Protein AF-A0A3M1P4Q4-F1 (afdb_monomer)

Nearest PDB structures (foldseek):
  8uf4-assembly1_A  TM=7.652E-01  e=2.760E-04  Homo sapiens
  8uf4-assembly1_C  TM=7.216E-01  e=1.255E-03  Homo sapiens
  9c3c-assembly1_A  TM=4.468E-01  e=6.366E-05  Oryctolagus cuniculus
  8yt8-assembly1_O  TM=4.829E-01  e=6.470E-04  Mus musculus
  3pxj-assembly4_D  TM=3.455E-01  e=5.524E-05  Drosophila melanogaster

Secondary structure (DSSP, 8-state):
---EEE--SS-EEE-TT-EEEESSEEEE-S---EEE-SSS--EEEESSEEEE-S-SSEEEE-SEEEESSEEEE-SSEEEE-S--EE-SEEEE-TT-EEEE-SSEEEE-TT-EEESSSEEE-TT-EEEE-SEEE--SS--EEEEES-EE--SSEEEEEEE----TTSPPPEEEEES-EE-SEEEEEEE-S-----TT-----------SS-------------S--SS--B----PPPPPB---EEEEEETT--EEEETTSS-B-SS-PPPEEEEEPPPSSEEEEE-STTEEEEEEPTT--EEEEEEEEEE-SSS-EEEEEEEEEEEP-PPPPEES---SEEEE-TT-EEEEESTTSEE-SSS-GGG-EEEEE--TTTEEEEEETTTTEEEEEE-TT--EEEEEEEEEE-TTS-EEEEEEEEEEPPPS------TT-S-SS--EEES-S-TTSTTEEEEEEESS-EEEEEEEEETTS-EEEEEEEEEE-SEEEEEEE--TTSPSEEEEEEEEESS-EEEEEEEE--

Mean predicted aligned error: 19.95 Å

Foldseek 3Di:
DAADADQDAEAAEDEDQEEAEAQEEAEYAYQHEHYYDDPDAYEYEACYEYEDAHDAEEYEHHHAYEYPEEYEYDHHEYEDAEEDEYQYEYEYEDPYEYEDHAYEYEYAQNYEYEEQYEYEDHQYEYQYQYEYYHDQYAHEDEYHHEYAHPDAHEHEYEWHNPDPPDHGHYYHHHYHYHDRYWYWYWYDDPDDDDQPDWDFDPDDDDDDDDDDDRPGPDDDDPDDDDTDTDTDDPDFFAKAFEEAEEEDAAQDKDKDQRCPPIDGPVGADKAWPDKDAKDFWGWDDDPGRIIITHGHHQDAAKIKMKIKMGSVPPHIDMYMYIYGYHYDFDAKDFPDDDQADEDEQQDKDKDACVVTIDTSPDDQLQKDKDKDKDPQFWDWDADSVRSIIIIGGHNPDAAKMKIKMKIAGPVGHIDIDIYIYHYHDDPDPPDDPPPPPDLDKDWDWPDLALQDQFTKTKIFAQAWWFKWKFKAAPVRDTDGTQDGGIDGGGMDITGDHCVPPDFHKMKIWMDTPPDIDIDIRGGHD

Sequence (525 aa):
LDDLTWTGGGSLVLENNATFENEGVFDIQTDADIDSSGGAPVTFNNDGMMHKSAGVEMTSVSTTFNNRGTVKVTSGQLQLRRGGMDTGDYSVESGTTLEFAGGNRTLSLTTSVSGTGTISFAGAIITNNGSFNPGDSPGILHVSGDYSQTALASLNIELGGLVVGDEFDQLAVTGTAQLHGALNLILHNNFVPSRGDSFQVLTYAAHSSRFDSVVTQRFDVDTAYTDTSLILTVLNNHPVADDDHATTDEDVAVPIQVVNNDSDLDGDALSVMGWTEPENGTVTQGSDTTLIYMPKENFGGTDAFLYSISDGHGGTDTAQVTVTVTPVNDPPSFTALPDSLMLDPGSSVTVSVWDYVEDVESADSLLTFEFFAHPDSLDFNFDGMSGNVTISVAANFFGLDTVRIRVTDPDGGMAEDSLLVVVQAPTSVGSASSSQIPQRFVLSQNYPNPFNPGTRISFGLPEAAHVKLEVYNLLGQRVETLLDERKPAGFHEVDFNARGLPGGVYFYRLRTDRFTRVKKMILVK

Radius of gyration: 53.74 Å; Cα contacts (8 Å, |Δi|>4): 1309; chains: 1; bounding box: 92×68×142 Å

Solvent-accessible surface area (backbone atoms only — not comparable to full-atom values): 28988 Å² total; per-residue (Å²): 78,58,76,46,78,42,70,56,80,68,59,52,72,43,48,78,55,37,72,48,58,33,61,27,42,42,36,32,43,31,45,38,34,38,40,64,42,84,90,45,75,35,40,36,39,34,58,17,36,42,30,33,62,30,38,77,48,61,23,43,34,58,30,36,41,28,34,59,21,37,40,37,34,65,26,22,29,43,34,41,44,28,36,34,59,28,51,22,36,37,39,26,33,67,91,14,37,42,29,42,26,30,48,58,31,40,38,29,71,73,12,41,38,34,32,23,12,36,42,34,29,48,60,16,38,44,30,57,42,23,44,36,35,30,40,74,45,57,11,41,45,36,42,30,32,44,38,40,43,90,52,87,36,46,49,40,38,43,42,35,48,78,52,96,89,61,73,58,53,39,83,45,64,53,55,54,75,47,79,38,64,47,60,41,49,41,74,48,87,81,77,72,82,56,99,84,66,79,72,78,76,76,73,68,79,89,75,82,98,67,94,84,78,84,74,74,72,77,83,85,80,93,71,96,72,86,82,67,79,54,78,83,74,90,73,84,64,51,36,48,51,50,70,43,77,50,74,38,49,38,70,39,69,41,81,40,67,64,59,79,77,35,48,41,87,86,67,53,70,75,40,70,74,48,70,51,74,30,89,56,37,46,67,46,83,52,69,91,60,25,39,30,41,32,46,34,82,84,41,60,44,77,41,50,33,44,39,30,39,30,41,86,81,80,26,58,32,65,28,43,40,41,37,41,28,41,68,71,88,66,48,40,46,73,80,64,76,62,80,61,45,83,45,52,48,54,37,71,50,74,45,59,53,62,85,29,48,52,44,87,84,54,59,72,83,59,53,42,79,48,82,44,56,57,89,78,39,51,47,81,48,73,41,72,91,76,34,33,35,36,44,33,33,35,67,87,35,68,45,77,50,52,40,37,41,37,42,32,44,86,90,66,35,60,36,76,52,73,34,36,36,38,26,54,73,83,90,72,90,70,88,72,68,97,82,73,76,70,92,61,77,48,80,50,65,84,49,94,52,49,78,42,89,70,23,33,44,34,39,41,34,87,52,66,40,47,36,36,31,34,31,24,41,84,86,70,47,78,73,48,75,81,42,78,48,76,44,67,53,42,79,46,76,45,81,43,68,48,85,86,62,79,59,44,56,32,30,43,34,44,34,43,86,86,52,74,50,75,46,84,43,70,40,81,113

Structure (mmCIF, N/CA/C/O backbone):
data_AF-A0A3M1P4Q4-F1
#
_entry.id   AF-A0A3M1P4Q4-F1
#
loop_
_atom_site.group_PDB
_atom_site.id
_atom_site.type_symbol
_atom_site.label_atom_id
_atom_site.label_alt_id
_atom_site.label_comp_id
_atom_site.label_asym_id
_atom_site.label_entity_id
_atom_site.label_seq_id
_atom_site.pdbx_PDB_ins_code
_atom_site.Cartn_x
_atom_site.Cartn_y
_atom_site.Cartn_z
_atom_site.occupancy
_atom_site.B_iso_or_equiv
_atom_site.auth_seq_id
_atom_site.auth_comp_id
_atom_site.auth_asym_id
_atom_site.auth_atom_id
_atom_site.pdbx_PDB_model_num
ATOM 1 N N . LEU A 1 1 ? 51.073 -2.468 -48.562 1.00 74.00 1 LEU A N 1
ATOM 2 C CA . LEU A 1 1 ? 50.780 -2.434 -50.014 1.00 74.00 1 LEU A CA 1
ATOM 3 C C . LEU A 1 1 ? 50.591 -0.986 -50.396 1.00 74.00 1 LEU A C 1
ATOM 5 O O . LEU A 1 1 ? 49.942 -0.283 -49.628 1.00 74.00 1 LEU A O 1
ATOM 9 N N . ASP A 1 2 ? 51.167 -0.587 -51.530 1.00 77.56 2 ASP A N 1
ATOM 10 C CA . ASP A 1 2 ? 50.939 0.741 -52.098 1.00 77.56 2 ASP A CA 1
ATOM 11 C C . ASP A 1 2 ? 49.578 0.697 -52.807 1.00 77.56 2 ASP A C 1
ATOM 13 O O . ASP A 1 2 ? 48.579 0.896 -52.140 1.00 77.56 2 ASP A O 1
ATOM 17 N N . ASP A 1 3 ? 49.481 0.256 -54.067 1.00 90.31 3 ASP A N 1
ATOM 18 C CA . ASP A 1 3 ? 48.182 0.074 -54.741 1.00 90.31 3 ASP A CA 1
ATOM 19 C C . ASP A 1 3 ? 47.972 -1.372 -55.224 1.00 90.31 3 ASP A C 1
ATOM 21 O O . ASP A 1 3 ? 48.855 -1.976 -55.843 1.00 90.31 3 ASP A O 1
ATOM 25 N N . LEU A 1 4 ? 46.791 -1.939 -54.961 1.00 92.69 4 LEU A N 1
ATOM 26 C CA . LEU A 1 4 ? 46.392 -3.288 -55.360 1.00 92.69 4 LEU A CA 1
ATOM 27 C C . LEU A 1 4 ? 44.914 -3.335 -55.761 1.00 92.69 4 LEU A C 1
ATOM 29 O O . LEU A 1 4 ? 44.041 -3.057 -54.948 1.00 92.69 4 LEU A O 1
ATOM 33 N N . THR A 1 5 ? 44.638 -3.807 -56.978 1.00 93.94 5 THR A N 1
ATOM 34 C CA . THR A 1 5 ? 43.282 -4.152 -57.431 1.00 93.94 5 THR A CA 1
ATOM 35 C C . THR A 1 5 ? 43.099 -5.666 -57.444 1.00 93.94 5 THR A C 1
ATOM 37 O O . THR A 1 5 ? 43.833 -6.387 -58.126 1.00 93.94 5 THR A O 1
ATOM 40 N N . TRP A 1 6 ? 42.101 -6.159 -56.717 1.00 93.62 6 TRP A N 1
ATOM 41 C CA . TRP A 1 6 ? 41.781 -7.574 -56.597 1.00 93.62 6 TRP A CA 1
ATOM 42 C C . TRP A 1 6 ? 40.512 -7.923 -57.378 1.00 93.62 6 TRP A C 1
ATOM 44 O O . TRP A 1 6 ? 39.395 -7.616 -56.972 1.00 93.62 6 TRP A O 1
ATOM 54 N N . THR A 1 7 ? 40.700 -8.596 -58.514 1.00 92.19 7 THR A N 1
ATOM 55 C CA . THR A 1 7 ? 39.629 -9.004 -59.445 1.00 92.19 7 THR A CA 1
ATOM 56 C C . THR A 1 7 ? 39.353 -10.513 -59.435 1.00 92.19 7 THR A C 1
ATOM 58 O O . THR A 1 7 ? 38.532 -11.008 -60.205 1.00 92.19 7 THR A O 1
ATOM 61 N N . GLY A 1 8 ? 40.081 -11.278 -58.617 1.00 83.50 8 GLY A N 1
ATOM 62 C CA . GLY A 1 8 ? 40.010 -12.740 -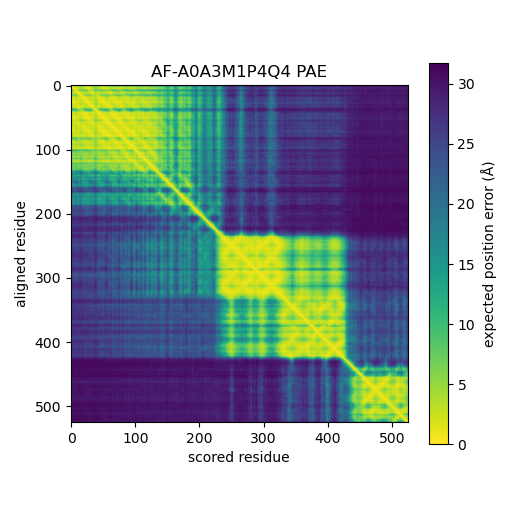58.592 1.00 83.50 8 GLY A CA 1
ATOM 63 C C . GLY A 1 8 ? 38.889 -13.262 -57.692 1.00 83.50 8 GLY A C 1
ATOM 64 O O . GLY A 1 8 ? 38.629 -12.699 -56.638 1.00 83.50 8 GLY A O 1
ATOM 65 N N . GLY A 1 9 ? 38.260 -14.377 -58.067 1.00 81.12 9 GLY A N 1
ATOM 66 C CA . GLY A 1 9 ? 37.164 -14.993 -57.297 1.00 81.12 9 GLY A CA 1
ATOM 67 C C . GLY A 1 9 ? 37.583 -15.934 -56.158 1.00 81.12 9 GLY A C 1
ATOM 68 O O . GLY A 1 9 ? 36.733 -16.630 -55.620 1.00 81.12 9 GLY A O 1
ATOM 69 N N . GLY A 1 10 ? 38.875 -16.040 -55.833 1.00 87.88 10 GLY A N 1
ATOM 70 C CA . GLY A 1 10 ? 39.362 -16.913 -54.756 1.00 87.88 10 GLY A CA 1
ATOM 71 C C . GLY A 1 10 ? 39.761 -16.107 -53.528 1.00 87.88 10 GLY A C 1
ATOM 72 O O . GLY A 1 10 ? 40.495 -15.140 -53.700 1.00 87.88 10 GLY A O 1
ATOM 73 N N . SER A 1 11 ? 39.316 -16.525 -52.338 1.00 89.19 11 SER A N 1
ATOM 74 C CA . SER A 1 11 ? 39.527 -15.830 -51.058 1.00 89.19 11 SER A CA 1
ATOM 75 C C . SER A 1 11 ? 40.999 -15.556 -50.736 1.00 89.19 11 SER A C 1
ATOM 77 O O . SER A 1 11 ? 41.880 -16.381 -50.999 1.00 89.19 11 SER A O 1
ATOM 79 N N . LEU A 1 12 ? 41.258 -14.412 -50.104 1.00 89.62 12 LEU A N 1
ATOM 80 C CA . LEU A 1 12 ? 42.554 -14.075 -49.525 1.00 89.62 12 LEU A CA 1
ATOM 81 C C . LEU A 1 12 ? 42.637 -14.676 -48.119 1.00 89.62 12 LEU A C 1
ATOM 83 O O . LEU A 1 12 ? 41.960 -14.213 -47.209 1.00 89.62 12 LEU A O 1
ATOM 87 N N . VAL A 1 13 ? 43.479 -15.691 -47.927 1.00 89.75 13 VAL A N 1
ATOM 88 C CA . VAL A 1 13 ? 43.635 -16.361 -46.627 1.00 89.75 13 VAL A CA 1
ATOM 89 C C . VAL A 1 13 ? 44.934 -15.918 -45.956 1.00 89.75 13 VAL A C 1
ATOM 91 O O . VAL A 1 13 ? 46.022 -16.147 -46.487 1.00 89.75 13 VAL A O 1
ATOM 94 N N . LEU A 1 14 ? 44.824 -15.302 -44.778 1.00 87.69 14 LEU A N 1
ATOM 95 C CA . LEU A 1 14 ? 45.958 -14.968 -43.916 1.00 87.69 14 LEU A CA 1
ATOM 96 C C . LEU A 1 14 ? 46.188 -16.089 -42.891 1.00 87.69 14 LEU A C 1
ATOM 98 O O . LEU A 1 14 ? 45.257 -16.535 -42.218 1.00 87.69 14 LEU A O 1
ATOM 102 N N . GLU A 1 15 ? 47.441 -16.520 -42.737 1.00 88.06 15 GLU A N 1
ATOM 103 C CA . GLU A 1 15 ? 47.823 -17.619 -41.840 1.00 88.06 15 GLU A CA 1
ATOM 104 C C . GLU A 1 15 ? 48.990 -17.226 -40.923 1.00 88.06 15 GLU A C 1
ATOM 106 O O . GLU A 1 15 ? 49.729 -16.284 -41.200 1.00 88.06 15 GLU A O 1
ATOM 111 N N . ASN A 1 16 ? 49.211 -17.995 -39.851 1.00 84.31 16 ASN A N 1
ATOM 112 C CA . ASN A 1 16 ? 50.446 -17.972 -39.050 1.00 84.31 16 ASN A CA 1
ATOM 113 C C . ASN A 1 16 ? 50.848 -16.594 -38.473 1.00 84.31 16 ASN A C 1
ATOM 115 O O . ASN A 1 16 ? 52.009 -16.203 -38.574 1.00 84.31 16 ASN A O 1
ATOM 119 N N . ASN A 1 17 ? 49.919 -15.877 -37.826 1.00 83.31 17 ASN A N 1
ATOM 120 C CA . ASN A 1 17 ? 50.140 -14.519 -37.289 1.00 83.31 17 ASN A CA 1
ATOM 121 C C . ASN A 1 17 ? 50.529 -13.478 -38.354 1.00 83.31 17 ASN A C 1
ATOM 123 O O . ASN A 1 17 ? 51.230 -12.512 -38.051 1.00 83.31 17 ASN A O 1
ATOM 127 N N . ALA A 1 18 ? 50.113 -13.673 -39.606 1.00 87.56 18 ALA A N 1
ATOM 128 C CA . ALA A 1 18 ? 50.308 -12.668 -40.636 1.00 87.56 18 ALA A CA 1
ATOM 129 C C . ALA A 1 18 ? 49.595 -11.352 -40.282 1.00 87.56 18 ALA A C 1
ATOM 131 O O . ALA A 1 18 ? 48.466 -11.341 -39.779 1.00 87.56 18 ALA A O 1
ATOM 132 N N . THR A 1 19 ? 50.262 -10.252 -40.626 1.00 90.44 19 THR A N 1
ATOM 133 C CA . THR A 1 19 ? 49.691 -8.908 -40.623 1.00 90.44 19 THR A CA 1
ATOM 134 C C . THR A 1 19 ? 49.626 -8.403 -42.056 1.00 90.44 19 THR A C 1
ATOM 136 O O . THR A 1 19 ? 50.625 -8.446 -42.777 1.00 90.44 19 THR A O 1
ATOM 139 N N . PHE A 1 20 ? 48.454 -7.934 -42.466 1.00 91.69 20 PHE A N 1
ATOM 140 C CA . PHE A 1 20 ? 48.253 -7.247 -43.733 1.00 91.69 20 PHE A CA 1
ATOM 141 C C . PHE A 1 20 ? 48.247 -5.739 -43.485 1.00 91.69 20 PHE A C 1
ATOM 143 O O . PHE A 1 20 ? 47.393 -5.245 -42.757 1.00 91.69 20 PHE A O 1
ATOM 150 N N . GLU A 1 21 ? 49.198 -5.026 -44.085 1.00 94.12 21 GLU A N 1
ATOM 151 C CA . GLU A 1 21 ? 49.345 -3.571 -43.963 1.00 94.12 21 GLU A CA 1
ATOM 152 C C . GLU A 1 21 ? 48.959 -2.912 -45.295 1.00 94.12 21 GLU A C 1
ATOM 154 O O . GLU A 1 21 ? 49.644 -3.100 -46.314 1.00 94.12 21 GLU A O 1
ATOM 159 N N . ASN A 1 22 ? 47.861 -2.158 -45.307 1.00 95.00 22 ASN A N 1
ATOM 160 C CA . ASN A 1 22 ? 47.445 -1.349 -46.450 1.00 95.00 22 ASN A CA 1
ATOM 161 C C . ASN A 1 22 ? 47.817 0.122 -46.228 1.00 95.00 22 ASN A C 1
ATOM 163 O O . ASN A 1 22 ? 47.221 0.766 -45.368 1.00 95.00 22 ASN A O 1
ATOM 167 N N . GLU A 1 23 ? 48.757 0.653 -47.015 1.00 95.81 23 GLU A N 1
ATOM 168 C CA . GLU A 1 23 ? 49.213 2.051 -46.921 1.00 95.81 23 GLU A CA 1
ATOM 169 C C . GLU A 1 23 ? 48.723 2.918 -48.101 1.00 95.81 23 GLU A C 1
ATOM 171 O O . GLU A 1 23 ? 48.638 4.135 -47.951 1.00 95.81 23 GLU A O 1
ATOM 176 N N . GLY A 1 24 ? 48.350 2.325 -49.245 1.00 94.06 24 GLY A N 1
ATOM 177 C CA . GLY A 1 24 ? 47.707 3.025 -50.369 1.00 94.06 24 GLY A CA 1
ATOM 178 C C . GLY A 1 24 ? 46.319 2.460 -50.695 1.00 94.06 24 GLY A C 1
ATOM 179 O O . GLY A 1 24 ? 45.501 2.316 -49.787 1.00 94.06 24 GLY A O 1
ATOM 180 N N . VAL A 1 25 ? 45.986 2.209 -51.965 1.00 96.31 25 VAL A N 1
ATOM 181 C CA . VAL A 1 25 ? 44.634 1.778 -52.368 1.00 96.31 25 VAL A CA 1
ATOM 182 C C . VAL A 1 25 ? 44.539 0.260 -52.511 1.00 96.31 25 VAL A C 1
ATOM 184 O O . VAL A 1 25 ? 45.105 -0.327 -53.430 1.00 96.31 25 VAL A O 1
ATOM 187 N N . PHE A 1 26 ? 43.733 -0.378 -51.665 1.00 96.75 26 PHE A N 1
ATOM 188 C CA . PHE A 1 26 ? 43.300 -1.761 -51.829 1.00 96.75 26 PHE A CA 1
ATOM 189 C C . PHE A 1 26 ? 41.869 -1.809 -52.371 1.00 96.75 26 PHE A C 1
ATOM 191 O O . PHE A 1 26 ? 40.896 -1.678 -51.629 1.00 96.75 26 PHE A O 1
ATOM 198 N N . ASP A 1 27 ? 41.759 -1.980 -53.686 1.00 96.81 27 ASP A N 1
ATOM 199 C CA . ASP A 1 27 ? 40.503 -2.001 -54.428 1.00 96.81 27 ASP A CA 1
ATOM 200 C C . ASP A 1 27 ? 40.005 -3.440 -54.649 1.00 96.81 27 ASP A C 1
ATOM 202 O O . ASP A 1 27 ? 40.657 -4.253 -55.306 1.00 96.81 27 ASP A O 1
ATOM 206 N N . ILE A 1 28 ? 38.839 -3.760 -54.099 1.00 96.69 28 ILE A N 1
ATOM 207 C CA . ILE A 1 28 ? 38.190 -5.069 -54.118 1.00 96.69 28 ILE A CA 1
ATOM 208 C C . ILE A 1 28 ? 37.081 -5.038 -55.170 1.00 96.69 28 ILE A C 1
ATOM 210 O O . ILE A 1 28 ? 36.048 -4.388 -54.998 1.00 96.69 28 ILE A O 1
ATOM 214 N N . GLN A 1 29 ? 37.293 -5.780 -56.256 1.00 95.94 29 GLN A N 1
ATOM 215 C CA . GLN A 1 29 ? 36.389 -5.879 -57.407 1.00 95.94 29 GLN A CA 1
ATOM 216 C C . GLN A 1 29 ? 35.765 -7.276 -57.544 1.00 95.94 29 GLN A C 1
ATOM 218 O O . GLN A 1 29 ? 35.466 -7.744 -58.643 1.00 95.94 29 GLN A O 1
ATOM 223 N N . THR A 1 30 ? 35.622 -7.973 -56.424 1.00 94.81 30 THR A N 1
ATOM 224 C CA . THR A 1 30 ? 35.178 -9.365 -56.325 1.00 94.81 30 THR A CA 1
ATOM 225 C C . THR A 1 30 ? 34.285 -9.530 -55.100 1.00 94.81 30 THR A C 1
ATOM 227 O O . THR A 1 30 ? 34.240 -8.642 -54.252 1.00 94.81 30 THR A O 1
ATOM 230 N N . ASP A 1 31 ? 33.611 -10.672 -55.005 1.00 95.12 31 ASP A N 1
ATOM 231 C CA . ASP A 1 31 ? 32.804 -11.071 -53.846 1.00 95.12 31 ASP A CA 1
ATOM 232 C C . ASP A 1 31 ? 33.540 -12.109 -52.969 1.00 95.12 31 ASP A C 1
ATOM 234 O O . ASP A 1 31 ? 32.955 -12.746 -52.106 1.00 95.12 31 ASP A O 1
ATOM 238 N N . ALA A 1 32 ? 34.842 -12.308 -53.197 1.00 94.12 32 ALA A N 1
ATOM 239 C CA . ALA A 1 32 ? 35.660 -13.249 -52.437 1.00 94.12 32 ALA A CA 1
ATOM 240 C C . ALA A 1 32 ? 36.053 -12.707 -51.051 1.00 94.12 32 ALA A C 1
ATOM 242 O O . ALA A 1 32 ? 36.352 -11.524 -50.900 1.00 94.12 32 ALA A O 1
ATOM 243 N N . ASP A 1 33 ? 36.128 -13.600 -50.063 1.00 94.69 33 ASP A N 1
ATOM 244 C CA . ASP A 1 33 ? 36.364 -13.250 -48.659 1.00 94.69 33 ASP A CA 1
ATOM 245 C C . ASP A 1 33 ? 37.843 -13.035 -48.306 1.00 94.69 33 ASP A C 1
ATOM 247 O O . ASP A 1 33 ? 38.756 -13.583 -48.935 1.00 94.69 33 ASP A O 1
ATOM 251 N N . ILE A 1 34 ? 38.078 -12.266 -47.241 1.00 93.31 34 ILE A N 1
ATOM 252 C CA . ILE A 1 34 ? 39.370 -12.149 -46.562 1.00 93.31 34 ILE A CA 1
ATOM 253 C C . ILE A 1 34 ? 39.292 -12.952 -45.265 1.00 93.31 34 ILE A C 1
ATOM 255 O O . ILE A 1 34 ? 38.712 -12.515 -44.268 1.00 93.31 34 ILE A O 1
ATOM 259 N N . ASP A 1 35 ? 39.901 -14.131 -45.275 1.00 90.31 35 ASP A N 1
ATOM 260 C CA . ASP A 1 35 ? 39.772 -15.122 -44.216 1.00 90.31 35 ASP A CA 1
ATOM 261 C C . ASP A 1 35 ? 41.035 -15.292 -43.375 1.00 90.31 35 ASP A C 1
ATOM 263 O O . ASP A 1 35 ? 42.152 -14.942 -43.758 1.00 90.31 35 ASP A O 1
ATOM 267 N N . SER A 1 36 ? 40.834 -15.880 -42.195 1.00 86.56 36 SER A N 1
ATOM 268 C CA . SER A 1 36 ? 41.907 -16.319 -41.308 1.00 86.56 36 SER A CA 1
ATOM 269 C C . SER A 1 36 ? 41.910 -17.838 -41.175 1.00 86.56 36 SER A C 1
ATOM 271 O O . SER A 1 36 ? 40.861 -18.455 -40.983 1.00 86.56 36 SER A O 1
ATOM 273 N N . SER A 1 37 ? 43.092 -18.453 -41.244 1.00 81.31 37 SER A N 1
ATOM 274 C CA . SER A 1 37 ? 43.276 -19.892 -41.022 1.00 81.31 37 SER A CA 1
ATOM 275 C C . SER A 1 37 ? 44.412 -20.160 -40.018 1.00 81.31 37 SER A C 1
ATOM 277 O O . SER A 1 37 ? 45.218 -19.285 -39.696 1.00 81.31 37 SER A O 1
ATOM 279 N N . GLY A 1 38 ? 44.464 -21.376 -39.462 1.00 71.38 38 GLY A N 1
ATOM 280 C CA . GLY A 1 38 ? 45.578 -21.810 -38.605 1.00 71.38 38 GLY A CA 1
ATOM 281 C C . GLY A 1 38 ? 45.484 -21.421 -37.123 1.00 71.38 38 GLY A C 1
ATOM 282 O O . GLY A 1 38 ? 46.448 -21.610 -36.387 1.00 71.38 38 GLY A O 1
ATOM 283 N N . GLY A 1 39 ? 44.341 -20.902 -36.657 1.00 67.19 39 GLY A N 1
ATOM 284 C CA . GLY A 1 39 ? 44.024 -20.684 -35.232 1.00 67.19 39 GLY A CA 1
ATOM 285 C C . GLY A 1 39 ? 44.780 -19.545 -34.533 1.00 67.19 39 GLY A C 1
ATOM 286 O O . GLY A 1 39 ? 44.370 -19.115 -33.456 1.00 67.19 39 GLY A O 1
ATOM 287 N N . ALA A 1 40 ? 45.850 -19.036 -35.138 1.00 75.25 40 ALA A N 1
ATOM 288 C CA . ALA A 1 40 ? 46.598 -17.885 -34.659 1.00 75.25 40 ALA A CA 1
ATOM 289 C C . ALA A 1 40 ? 45.906 -16.571 -35.094 1.00 75.25 40 ALA A C 1
ATOM 291 O O . ALA A 1 40 ? 45.355 -16.518 -36.196 1.00 75.25 40 ALA A O 1
ATOM 292 N N . PRO A 1 41 ? 45.886 -15.517 -34.257 1.00 78.12 41 PRO A N 1
ATOM 293 C CA . PRO A 1 41 ? 45.257 -14.249 -34.613 1.00 78.12 41 PRO A CA 1
ATOM 294 C C . PRO A 1 41 ? 45.995 -13.592 -35.783 1.00 78.12 41 PRO A C 1
ATOM 296 O O . PRO A 1 41 ? 47.215 -13.470 -35.769 1.00 78.12 41 PRO A O 1
ATOM 299 N N . VAL A 1 42 ? 45.243 -13.142 -36.780 1.00 88.69 42 VAL A N 1
ATOM 300 C CA . VAL A 1 42 ? 45.757 -12.370 -37.917 1.00 88.69 42 VAL A CA 1
ATOM 301 C C . VAL A 1 42 ? 45.086 -11.005 -37.939 1.00 88.69 42 VAL A C 1
ATOM 303 O O . VAL A 1 42 ? 43.916 -10.869 -37.556 1.00 88.69 42 VAL A O 1
ATOM 306 N N . THR A 1 43 ? 45.838 -10.006 -38.388 1.00 91.19 43 THR A N 1
ATOM 307 C CA . THR A 1 43 ? 45.434 -8.601 -38.321 1.00 91.19 43 THR A CA 1
ATOM 308 C C . THR A 1 43 ? 45.482 -7.972 -39.704 1.00 91.19 43 THR A C 1
ATOM 310 O O . THR A 1 43 ? 46.438 -8.171 -40.450 1.00 91.19 43 THR A O 1
ATOM 313 N N . PHE A 1 44 ? 44.463 -7.186 -40.022 1.00 93.50 44 PHE A N 1
ATOM 314 C CA . PHE A 1 44 ? 44.411 -6.310 -41.180 1.00 93.50 44 PHE A CA 1
ATOM 315 C C . PHE A 1 44 ? 44.416 -4.867 -40.678 1.00 93.50 44 PHE A C 1
ATOM 317 O O . PHE A 1 44 ? 43.512 -4.456 -39.950 1.00 93.50 44 PHE A O 1
ATOM 324 N N . ASN A 1 45 ? 45.426 -4.106 -41.075 1.00 94.19 45 ASN A N 1
ATOM 325 C CA . ASN A 1 45 ? 45.572 -2.694 -40.765 1.00 94.19 45 ASN A CA 1
ATOM 326 C C . ASN A 1 45 ? 45.360 -1.884 -42.045 1.00 94.19 45 ASN A C 1
ATOM 328 O O . ASN A 1 45 ? 46.077 -2.060 -43.033 1.00 94.19 45 ASN A O 1
ATOM 332 N N . ASN A 1 46 ? 44.363 -1.007 -42.025 1.00 95.69 46 ASN A N 1
ATOM 333 C CA . ASN A 1 46 ? 44.075 -0.084 -43.108 1.00 95.69 46 ASN A CA 1
ATOM 334 C C . ASN A 1 46 ? 44.509 1.335 -42.727 1.00 95.69 46 ASN A C 1
ATOM 336 O O . ASN A 1 46 ? 43.787 2.019 -42.005 1.00 95.69 46 ASN A O 1
ATOM 340 N N . ASP A 1 47 ? 45.662 1.771 -43.229 1.00 95.56 47 ASP A N 1
ATOM 341 C CA . ASP A 1 47 ? 46.161 3.148 -43.105 1.00 95.56 47 ASP A CA 1
ATOM 342 C C . ASP A 1 47 ? 45.881 3.979 -44.367 1.00 95.56 47 ASP A C 1
ATOM 344 O O . ASP A 1 47 ? 45.747 5.199 -44.285 1.00 95.56 47 ASP A O 1
ATOM 348 N N . GLY A 1 48 ? 45.758 3.312 -45.519 1.00 95.31 48 GLY A N 1
ATOM 349 C CA . GLY A 1 48 ? 45.355 3.891 -46.799 1.00 95.31 48 GLY A CA 1
ATOM 350 C C . GLY A 1 48 ? 43.845 3.810 -47.057 1.00 95.31 48 GLY A C 1
ATOM 351 O O . GLY A 1 48 ? 43.023 4.050 -46.174 1.00 95.31 48 GLY A O 1
ATOM 352 N N . MET A 1 49 ? 43.455 3.474 -48.285 1.00 96.31 49 MET A N 1
ATOM 353 C CA . MET A 1 49 ? 42.059 3.286 -48.684 1.00 96.31 49 MET A CA 1
ATOM 354 C C . MET A 1 49 ? 41.767 1.814 -48.967 1.00 96.31 49 MET A C 1
ATOM 356 O O . MET A 1 49 ? 42.400 1.218 -49.831 1.00 96.31 49 MET A O 1
ATOM 360 N N . MET A 1 50 ? 40.763 1.248 -48.306 1.00 97.38 50 MET A N 1
ATOM 361 C CA . MET A 1 50 ? 40.139 -0.013 -48.702 1.00 97.38 50 MET A CA 1
ATOM 362 C C . MET A 1 50 ? 38.838 0.309 -49.433 1.00 97.38 50 MET A C 1
ATOM 364 O O . MET A 1 50 ? 37.975 0.982 -48.874 1.00 97.38 50 MET A O 1
ATOM 368 N N . HIS A 1 51 ? 38.677 -0.149 -50.672 1.00 97.38 51 HIS A N 1
ATOM 369 C CA . HIS A 1 51 ? 37.528 0.201 -51.510 1.00 97.38 51 HIS A CA 1
ATOM 370 C C . HIS A 1 51 ? 36.849 -1.057 -52.050 1.00 97.38 51 HIS A C 1
ATOM 372 O O . HIS A 1 51 ? 37.429 -1.762 -52.859 1.00 97.38 51 HIS A O 1
ATOM 378 N N . LYS A 1 52 ? 35.610 -1.348 -51.639 1.00 97.38 52 LYS A N 1
ATOM 379 C CA . LYS A 1 52 ? 34.758 -2.335 -52.327 1.00 97.38 52 LYS A CA 1
ATOM 380 C C . LYS A 1 52 ? 34.074 -1.644 -53.505 1.00 97.38 52 LYS A C 1
ATOM 382 O O . LYS A 1 52 ? 33.070 -0.953 -53.312 1.00 97.38 52 LYS A O 1
ATOM 387 N N . SER A 1 53 ? 34.645 -1.780 -54.702 1.00 96.88 53 SER A N 1
ATOM 388 C CA . SER A 1 53 ? 34.229 -1.010 -55.884 1.00 96.88 53 SER A CA 1
ATOM 389 C C . SER A 1 53 ? 33.419 -1.794 -56.917 1.00 96.88 53 SER A C 1
ATOM 391 O O . SER A 1 53 ? 32.689 -1.185 -57.699 1.00 96.88 53 SER A O 1
ATOM 393 N N . ALA A 1 54 ? 33.497 -3.127 -56.907 1.00 94.75 54 ALA A N 1
ATOM 394 C CA . ALA A 1 54 ? 32.698 -4.006 -57.763 1.00 94.75 54 ALA A CA 1
ATOM 395 C C . ALA A 1 54 ? 32.381 -5.335 -57.062 1.00 94.75 54 ALA A C 1
ATOM 397 O O . ALA A 1 54 ? 32.898 -5.606 -55.980 1.00 94.75 54 ALA A O 1
ATOM 398 N N . GLY A 1 55 ? 31.540 -6.166 -57.683 1.00 91.50 55 GLY A N 1
ATOM 399 C CA . GLY A 1 55 ? 30.943 -7.348 -57.054 1.00 91.50 55 GLY A CA 1
ATOM 400 C C . GLY A 1 55 ? 29.642 -6.983 -56.334 1.00 91.50 55 GLY A C 1
ATOM 401 O O . GLY A 1 55 ? 29.531 -5.899 -55.762 1.00 91.50 55 GLY A O 1
ATOM 402 N N . VAL A 1 56 ? 28.636 -7.848 -56.427 1.00 92.38 56 VAL A N 1
ATOM 403 C CA . VAL A 1 56 ? 27.255 -7.531 -56.010 1.00 92.38 56 VAL A CA 1
ATOM 404 C C . VAL A 1 56 ? 26.837 -8.244 -54.731 1.00 92.38 56 VAL A C 1
ATOM 406 O O . VAL A 1 56 ? 25.818 -7.884 -54.144 1.00 92.38 56 VAL A O 1
ATOM 409 N N . GLU A 1 57 ? 27.612 -9.236 -54.305 1.00 93.81 57 GLU A N 1
ATOM 410 C CA . GLU A 1 57 ? 27.352 -10.010 -53.098 1.00 93.81 57 GLU A CA 1
ATOM 411 C C . GLU A 1 57 ? 28.205 -9.493 -51.926 1.00 93.81 57 GLU A C 1
ATOM 413 O O . GLU A 1 57 ? 28.769 -8.391 -51.959 1.00 93.81 57 GLU A O 1
ATOM 418 N N . MET A 1 58 ? 28.212 -10.260 -50.839 1.00 93.38 58 MET A N 1
ATOM 419 C CA . MET A 1 58 ? 28.944 -9.942 -49.624 1.00 93.38 58 MET A CA 1
ATOM 420 C C . MET A 1 58 ? 30.408 -10.348 -49.750 1.00 93.38 58 MET A C 1
ATOM 422 O O . MET A 1 58 ? 30.708 -11.471 -50.133 1.00 93.38 58 MET A O 1
ATOM 426 N N . THR A 1 59 ? 31.300 -9.450 -49.341 1.00 95.88 59 THR A N 1
ATOM 427 C CA . THR A 1 59 ? 32.693 -9.762 -49.019 1.00 95.88 59 THR A CA 1
ATOM 428 C C . THR A 1 59 ? 32.889 -9.660 -47.515 1.00 95.88 59 THR A C 1
ATOM 430 O O . THR A 1 59 ? 32.747 -8.579 -46.938 1.00 95.88 59 THR A O 1
ATOM 433 N N . SER A 1 60 ? 33.237 -10.769 -46.870 1.00 94.25 60 SER A N 1
ATOM 434 C CA . SER A 1 60 ? 33.525 -10.824 -45.441 1.00 94.25 60 SER A CA 1
ATOM 435 C C . SER A 1 60 ? 35.016 -10.652 -45.153 1.00 94.25 60 SER A C 1
ATOM 437 O O . SER A 1 60 ? 35.875 -11.304 -45.741 1.00 94.25 60 SER A O 1
ATOM 439 N N . VAL A 1 61 ? 35.328 -9.813 -44.168 1.00 94.00 61 VAL A N 1
ATOM 440 C CA . VAL A 1 61 ? 36.652 -9.664 -43.559 1.00 94.00 61 VAL A CA 1
ATOM 441 C C . VAL A 1 61 ? 36.620 -10.336 -42.191 1.00 94.00 61 VAL A C 1
ATOM 443 O O . VAL A 1 61 ? 36.105 -9.790 -41.212 1.00 94.00 61 VAL A O 1
ATOM 446 N N . SER A 1 62 ? 37.159 -11.550 -42.124 1.00 91.12 62 SER A N 1
ATOM 447 C CA . SER A 1 62 ? 37.127 -12.428 -40.946 1.00 91.12 62 SER A CA 1
ATOM 448 C C . SER A 1 62 ? 38.371 -12.301 -40.050 1.00 91.12 62 SER A C 1
ATOM 450 O O . SER A 1 62 ? 38.613 -13.151 -39.187 1.00 91.12 62 SER A O 1
ATOM 452 N N . THR A 1 63 ? 39.171 -11.253 -40.241 1.00 90.06 63 THR A N 1
ATOM 453 C CA . THR A 1 63 ? 40.402 -10.944 -39.495 1.00 90.06 63 THR A CA 1
ATOM 454 C C . THR A 1 63 ? 40.156 -9.814 -38.498 1.00 90.06 63 THR A C 1
ATOM 456 O O . THR A 1 63 ? 39.212 -9.047 -38.668 1.00 90.06 63 THR A O 1
ATOM 459 N N . THR A 1 64 ? 41.010 -9.655 -37.480 1.00 90.94 64 THR A N 1
ATOM 460 C CA . THR A 1 64 ? 40.989 -8.422 -36.670 1.00 90.94 64 THR A CA 1
ATOM 461 C C . THR A 1 64 ? 41.268 -7.244 -37.598 1.00 90.94 64 THR A C 1
ATOM 463 O O . THR A 1 64 ? 42.324 -7.220 -38.225 1.00 90.94 64 THR A O 1
ATOM 466 N N . PHE A 1 65 ? 40.328 -6.312 -37.731 1.00 92.31 65 PHE A N 1
ATOM 467 C CA . PHE A 1 65 ? 40.418 -5.217 -38.696 1.00 92.31 65 PHE A CA 1
ATOM 468 C C . PHE A 1 65 ? 40.521 -3.876 -37.973 1.00 92.31 65 PHE A C 1
ATOM 470 O O . PHE A 1 65 ? 39.603 -3.511 -37.237 1.00 92.31 65 PHE A O 1
ATOM 477 N N . ASN A 1 66 ? 41.623 -3.163 -38.198 1.00 92.50 66 ASN A N 1
ATOM 478 C CA . ASN A 1 66 ? 41.864 -1.818 -37.687 1.00 92.50 66 ASN A CA 1
ATOM 479 C C . ASN A 1 66 ? 41.817 -0.819 -38.844 1.00 92.50 66 ASN A C 1
ATOM 481 O O . ASN A 1 66 ? 42.512 -1.011 -39.844 1.00 92.50 66 ASN A O 1
ATOM 485 N N . ASN A 1 67 ? 41.060 0.266 -38.688 1.00 94.38 67 ASN A N 1
ATOM 486 C CA . ASN A 1 67 ? 40.990 1.335 -39.679 1.00 94.38 67 ASN A CA 1
ATOM 487 C C . ASN A 1 67 ? 41.558 2.646 -39.128 1.00 94.38 67 ASN A C 1
ATOM 489 O O . ASN A 1 67 ? 40.983 3.241 -38.217 1.00 94.38 67 ASN A O 1
ATOM 493 N N . ARG A 1 68 ? 42.655 3.131 -39.712 1.00 94.75 68 ARG A N 1
ATOM 494 C CA . ARG A 1 68 ? 43.185 4.491 -39.506 1.00 94.75 68 ARG A CA 1
ATOM 495 C C . ARG A 1 68 ? 43.067 5.371 -40.756 1.00 94.75 68 ARG A C 1
ATOM 497 O O . ARG A 1 68 ? 43.178 6.585 -40.626 1.00 94.75 68 ARG A O 1
ATOM 504 N N . GLY A 1 69 ? 42.833 4.767 -41.922 1.00 94.31 69 GLY A N 1
ATOM 505 C CA . GLY A 1 69 ? 42.609 5.437 -43.201 1.00 94.31 69 GLY A CA 1
ATOM 506 C C . GLY A 1 69 ? 41.128 5.528 -43.574 1.00 94.31 69 GLY A C 1
ATOM 507 O O . GLY A 1 69 ? 40.305 5.947 -42.765 1.00 94.31 69 GLY A O 1
ATOM 508 N N . THR A 1 70 ? 40.773 5.145 -44.800 1.00 95.06 70 THR A N 1
ATOM 509 C CA . THR A 1 70 ? 39.391 5.194 -45.305 1.00 95.06 70 THR A CA 1
ATOM 510 C C . THR A 1 70 ? 38.912 3.819 -45.755 1.00 95.06 70 THR A C 1
ATOM 512 O O . THR A 1 70 ? 39.610 3.123 -46.490 1.00 95.06 70 THR A O 1
ATOM 515 N N . VAL A 1 71 ? 37.688 3.453 -45.387 1.00 96.88 71 VAL A N 1
ATOM 516 C CA . VAL A 1 71 ? 36.955 2.331 -45.979 1.00 96.88 71 VAL A CA 1
ATOM 517 C C . VAL A 1 71 ? 35.819 2.892 -46.822 1.00 96.88 71 VAL A C 1
ATOM 519 O O . VAL A 1 71 ? 34.966 3.613 -46.313 1.00 96.88 71 VAL A O 1
ATOM 522 N N . LYS A 1 72 ? 35.798 2.567 -48.113 1.00 96.25 72 LYS A N 1
ATOM 523 C CA . LYS A 1 72 ? 34.772 3.014 -49.054 1.00 96.25 72 LYS A CA 1
ATOM 524 C C . LYS A 1 72 ? 34.014 1.822 -49.633 1.00 96.25 72 LYS A C 1
ATOM 526 O O . LYS A 1 72 ? 34.628 0.884 -50.135 1.00 96.25 72 LYS A O 1
ATOM 531 N N . VAL A 1 73 ? 32.687 1.870 -49.617 1.00 96.31 73 VAL A N 1
ATOM 532 C CA . VAL A 1 73 ? 31.820 0.853 -50.225 1.00 96.31 73 VAL A CA 1
ATOM 533 C C . VAL A 1 73 ? 30.979 1.515 -51.308 1.00 96.31 73 VAL A C 1
ATOM 535 O O . VAL A 1 73 ? 30.176 2.399 -51.024 1.00 96.31 73 VAL A O 1
ATOM 538 N N . THR A 1 74 ? 31.198 1.111 -52.559 1.00 95.44 74 THR A N 1
ATOM 539 C CA . THR A 1 74 ? 30.467 1.634 -53.729 1.00 95.44 74 THR A CA 1
ATOM 540 C C . THR A 1 74 ? 29.821 0.533 -54.567 1.00 95.44 74 THR A C 1
ATOM 542 O O . THR A 1 74 ? 29.226 0.811 -55.604 1.00 95.44 74 THR A O 1
ATOM 545 N N . SER A 1 75 ? 29.922 -0.730 -54.139 1.00 95.69 75 SER A N 1
ATOM 546 C CA . SER A 1 75 ? 29.232 -1.858 -54.764 1.00 95.69 75 SER A CA 1
ATOM 547 C C . SER A 1 75 ? 29.034 -3.013 -53.778 1.00 95.69 75 SER A C 1
ATOM 549 O O . SER A 1 75 ? 29.906 -3.272 -52.952 1.00 95.69 75 SER A O 1
ATOM 551 N N . GLY A 1 76 ? 27.911 -3.728 -53.880 1.00 93.38 76 GLY A N 1
ATOM 552 C CA . GLY A 1 76 ? 27.635 -4.925 -53.078 1.00 93.38 76 GLY A CA 1
ATOM 553 C C . GLY A 1 76 ? 27.632 -4.667 -51.569 1.00 93.38 76 GLY A C 1
ATOM 554 O O . GLY A 1 76 ? 27.153 -3.627 -51.106 1.00 93.38 76 GLY A O 1
ATOM 555 N N . GLN A 1 77 ? 28.145 -5.631 -50.801 1.00 94.06 77 GLN A N 1
ATOM 556 C CA . GLN A 1 77 ? 28.207 -5.547 -49.342 1.00 94.06 77 GLN A CA 1
ATOM 557 C C . GLN A 1 77 ? 29.620 -5.836 -48.824 1.00 94.06 77 GLN A C 1
ATOM 559 O O . GLN A 1 77 ? 30.296 -6.744 -49.308 1.00 94.06 77 GLN A O 1
ATOM 564 N N . LEU A 1 78 ? 30.058 -5.085 -47.814 1.00 95.50 78 LEU A N 1
ATOM 565 C CA . LEU A 1 78 ? 31.302 -5.331 -47.086 1.00 95.50 78 LEU A CA 1
ATOM 566 C C . LEU A 1 78 ? 30.978 -5.629 -45.623 1.00 95.50 78 LEU A C 1
ATOM 568 O O . LEU A 1 78 ? 30.402 -4.788 -44.938 1.00 95.50 78 LEU A O 1
ATOM 572 N N . GLN A 1 79 ? 31.375 -6.804 -45.140 1.00 92.50 79 GLN A N 1
ATOM 573 C CA . GLN A 1 79 ? 31.139 -7.229 -43.764 1.00 92.50 79 GLN A CA 1
ATOM 574 C C . GLN A 1 79 ? 32.455 -7.315 -42.987 1.00 92.50 79 GLN A C 1
ATOM 576 O O . GLN A 1 79 ? 33.363 -8.053 -43.357 1.00 92.50 79 GLN A O 1
ATOM 581 N N . LEU A 1 80 ? 32.554 -6.610 -41.864 1.00 92.50 80 LEU A N 1
ATOM 582 C CA . LEU A 1 80 ? 33.716 -6.607 -40.980 1.00 92.50 80 LEU A CA 1
ATOM 583 C C . LEU A 1 80 ? 33.409 -7.424 -39.719 1.00 92.50 80 LEU A C 1
ATOM 585 O O . LEU A 1 80 ? 32.755 -6.925 -38.805 1.00 92.50 80 LEU A O 1
ATOM 589 N N . ARG A 1 81 ? 33.876 -8.682 -39.669 1.00 87.19 81 ARG A N 1
ATOM 590 C CA . ARG A 1 81 ? 33.387 -9.699 -38.710 1.00 87.19 81 ARG A CA 1
ATOM 591 C C . ARG A 1 81 ? 34.070 -9.721 -37.342 1.00 87.19 81 ARG A C 1
ATOM 593 O O . ARG A 1 81 ? 33.642 -10.422 -36.424 1.00 87.19 81 ARG A O 1
ATOM 600 N N . ARG A 1 82 ? 35.225 -9.070 -37.223 1.00 86.44 82 ARG A N 1
ATOM 601 C CA . ARG A 1 82 ? 35.974 -8.989 -35.965 1.00 86.44 82 ARG A CA 1
ATOM 602 C C . ARG A 1 82 ? 36.350 -7.552 -35.703 1.00 86.44 82 ARG A C 1
ATOM 604 O O . ARG A 1 82 ? 36.783 -6.848 -36.614 1.00 86.44 82 ARG A O 1
ATOM 611 N N . GLY A 1 83 ? 36.157 -7.125 -34.464 1.00 78.00 83 GLY A N 1
ATOM 612 C CA . GLY A 1 83 ? 36.424 -5.756 -34.066 1.00 78.00 83 GLY A CA 1
ATOM 613 C C . GLY A 1 83 ? 37.904 -5.430 -33.882 1.00 78.00 83 GLY A C 1
ATOM 614 O O . GLY A 1 83 ? 38.743 -6.326 -33.783 1.00 78.00 83 GLY A O 1
ATOM 615 N N . GLY A 1 84 ? 38.199 -4.134 -33.865 1.00 82.56 84 GLY A N 1
ATOM 616 C CA . GLY A 1 84 ? 39.535 -3.556 -33.768 1.00 82.56 84 GLY A CA 1
ATOM 617 C C . GLY A 1 84 ? 39.465 -2.088 -33.341 1.00 82.56 84 GLY A C 1
ATOM 618 O O . GLY A 1 84 ? 38.435 -1.628 -32.840 1.00 82.56 84 GLY A O 1
ATOM 619 N N . MET A 1 85 ? 40.574 -1.367 -33.504 1.00 83.56 85 MET A N 1
ATOM 620 C CA . MET A 1 85 ? 40.658 0.066 -33.220 1.00 83.56 85 MET A CA 1
ATOM 621 C C . MET A 1 85 ? 40.393 0.865 -34.494 1.00 83.56 85 MET A C 1
ATOM 623 O O . MET A 1 85 ? 41.127 0.726 -35.474 1.00 83.56 85 MET A O 1
ATOM 627 N N . ASP A 1 86 ? 39.375 1.720 -34.452 1.00 87.69 86 ASP A N 1
ATOM 628 C CA . ASP A 1 86 ? 38.932 2.506 -35.595 1.00 87.69 86 ASP A CA 1
ATOM 629 C C . ASP A 1 86 ? 39.101 4.001 -35.289 1.00 87.69 86 ASP A C 1
ATOM 631 O O . ASP A 1 86 ? 38.411 4.564 -34.438 1.00 87.69 86 ASP A O 1
ATOM 635 N N . THR A 1 87 ? 40.066 4.640 -35.952 1.00 87.69 87 THR A N 1
ATOM 636 C CA . THR A 1 87 ? 40.293 6.098 -35.909 1.00 87.69 87 THR A CA 1
ATOM 637 C C . THR A 1 87 ? 40.094 6.776 -37.261 1.00 87.69 87 THR A C 1
ATOM 639 O O . THR A 1 87 ? 40.116 8.004 -37.316 1.00 87.69 87 THR A O 1
ATOM 642 N N . GLY A 1 88 ? 39.963 5.982 -38.328 1.00 87.94 88 GLY A N 1
ATOM 643 C CA . GLY A 1 88 ? 39.738 6.422 -39.702 1.00 87.94 88 GLY A CA 1
ATOM 644 C C . GLY A 1 88 ? 38.259 6.507 -40.079 1.00 87.94 88 GLY A C 1
ATOM 645 O O . GLY A 1 88 ? 37.386 6.289 -39.236 1.00 87.94 88 GLY A O 1
ATOM 646 N N . ASP A 1 89 ? 38.004 6.789 -41.354 1.00 90.94 89 ASP A N 1
ATOM 647 C CA . ASP A 1 89 ? 36.683 7.091 -41.908 1.00 90.94 89 ASP A CA 1
ATOM 648 C C . ASP A 1 89 ? 36.062 5.910 -42.660 1.00 90.94 89 ASP A C 1
ATOM 650 O O . ASP A 1 89 ? 36.757 5.065 -43.234 1.00 90.94 89 ASP A O 1
ATOM 654 N N . TYR A 1 90 ? 34.734 5.895 -42.701 1.00 92.19 90 TYR A N 1
ATOM 655 C CA . TYR A 1 90 ? 33.914 4.946 -43.443 1.00 92.19 90 TYR A CA 1
ATOM 656 C C . TYR A 1 90 ? 32.950 5.710 -44.357 1.00 92.19 90 TYR A C 1
ATOM 658 O O . TYR A 1 90 ? 32.335 6.689 -43.938 1.00 92.19 90 TYR A O 1
ATOM 666 N N . SER A 1 91 ? 32.797 5.275 -45.606 1.00 90.12 91 SER A N 1
ATOM 667 C CA . SER A 1 91 ? 31.874 5.885 -46.565 1.00 90.12 91 SER A CA 1
ATOM 668 C C . SER A 1 91 ? 31.120 4.827 -47.365 1.00 90.12 91 SER A C 1
ATOM 670 O O . SER A 1 91 ? 31.736 3.904 -47.902 1.00 90.12 91 SER A O 1
ATOM 672 N N . VAL A 1 92 ? 29.796 4.953 -47.444 1.00 86.62 92 VAL A N 1
ATOM 673 C CA . VAL A 1 92 ? 28.897 3.967 -48.058 1.00 86.62 92 VAL A CA 1
ATOM 674 C C . VAL A 1 92 ? 28.003 4.664 -49.082 1.00 86.62 92 VAL A C 1
ATOM 676 O O . VAL A 1 92 ? 27.283 5.598 -48.745 1.00 86.62 92 VAL A O 1
ATOM 679 N N . GLU A 1 93 ? 28.042 4.239 -50.344 1.00 86.00 93 GLU A N 1
ATOM 680 C CA . GLU A 1 93 ? 27.189 4.806 -51.399 1.00 86.00 93 GLU A CA 1
ATOM 681 C C . GLU A 1 93 ? 25.810 4.126 -51.449 1.00 86.00 93 GLU A C 1
ATOM 683 O O . GLU A 1 93 ? 25.632 2.986 -51.006 1.00 86.00 93 GLU A O 1
ATOM 688 N N . SER A 1 94 ? 24.820 4.829 -52.006 1.00 80.38 94 SER A N 1
ATOM 689 C CA . SER A 1 94 ? 23.443 4.342 -52.142 1.00 80.38 94 SER A CA 1
ATOM 690 C C . SER A 1 94 ? 23.359 2.943 -52.763 1.00 80.38 94 SER A C 1
ATOM 692 O O . SER A 1 94 ? 24.057 2.624 -53.726 1.00 80.38 94 SER A O 1
ATOM 694 N N . GLY A 1 95 ? 22.482 2.102 -52.209 1.00 78.19 95 GLY A N 1
ATOM 695 C CA . GLY A 1 95 ? 22.273 0.724 -52.666 1.00 78.19 95 GLY A CA 1
ATOM 696 C C . GLY A 1 95 ? 23.356 -0.273 -52.239 1.00 78.19 95 GLY A C 1
ATOM 697 O O . GLY A 1 95 ? 23.300 -1.429 -52.653 1.00 78.19 95 GLY A O 1
ATOM 698 N N . THR A 1 96 ? 24.321 0.147 -51.417 1.00 88.25 96 THR A N 1
ATOM 699 C CA . THR A 1 96 ? 25.391 -0.711 -50.885 1.00 88.25 96 THR A CA 1
ATOM 700 C C . THR A 1 96 ? 25.291 -0.852 -49.370 1.00 88.25 96 THR A C 1
ATOM 702 O O . THR A 1 96 ? 24.596 -0.066 -48.721 1.00 88.25 96 THR A O 1
ATOM 705 N N . THR A 1 97 ? 25.979 -1.848 -48.804 1.00 84.94 97 THR A N 1
ATOM 706 C CA . THR A 1 97 ? 25.948 -2.112 -47.357 1.00 84.94 97 THR A CA 1
ATOM 707 C C . THR A 1 97 ? 27.348 -2.215 -46.764 1.00 84.94 97 THR A C 1
ATOM 709 O O . THR A 1 97 ? 28.174 -2.988 -47.248 1.00 84.94 97 THR A O 1
ATOM 712 N N . LEU A 1 98 ? 27.587 -1.507 -45.661 1.00 89.31 98 LEU A N 1
ATOM 713 C CA . LEU A 1 98 ? 28.686 -1.781 -44.738 1.00 89.31 98 LEU A CA 1
ATOM 714 C C . LEU A 1 98 ? 28.120 -2.413 -43.465 1.00 89.31 98 LEU A C 1
ATOM 716 O O . LEU A 1 98 ? 27.320 -1.800 -42.765 1.00 89.31 98 LEU A O 1
ATOM 720 N N . GLU A 1 99 ? 28.544 -3.627 -43.149 1.00 87.12 99 GLU A N 1
ATOM 721 C CA . GLU A 1 99 ? 28.092 -4.363 -41.974 1.00 87.12 99 GLU A CA 1
ATOM 722 C C . GLU A 1 99 ? 29.248 -4.563 -40.991 1.00 87.12 99 GLU A C 1
ATOM 724 O O . GLU A 1 99 ? 30.211 -5.277 -41.263 1.00 87.12 99 GLU A O 1
ATOM 729 N N . PHE A 1 100 ? 29.149 -3.967 -39.811 1.00 85.44 100 PHE A N 1
ATOM 730 C CA . PHE A 1 100 ? 29.972 -4.322 -38.665 1.00 85.44 100 PHE A CA 1
ATOM 731 C C . PHE A 1 100 ? 29.331 -5.531 -37.976 1.00 85.44 100 PHE A C 1
ATOM 733 O O . PHE A 1 100 ? 28.377 -5.384 -37.217 1.00 85.44 100 PHE A O 1
ATOM 740 N N . ALA A 1 101 ? 29.830 -6.733 -38.254 1.00 78.94 101 ALA A N 1
ATOM 741 C CA . ALA A 1 101 ? 29.239 -7.971 -37.755 1.00 78.94 101 ALA A CA 1
ATOM 742 C C . ALA A 1 101 ? 30.059 -8.537 -36.593 1.00 78.94 101 ALA A C 1
ATOM 744 O O . ALA A 1 101 ? 31.242 -8.793 -36.761 1.00 78.94 101 ALA A O 1
ATOM 745 N N . GLY A 1 102 ? 29.456 -8.808 -35.436 1.00 68.56 102 GLY A N 1
ATOM 746 C CA . GLY A 1 102 ? 30.148 -9.467 -34.318 1.00 68.56 102 GLY A CA 1
ATOM 747 C C . GLY A 1 102 ? 31.382 -8.745 -33.724 1.00 68.56 102 GLY A C 1
ATOM 748 O O . GLY A 1 102 ? 31.985 -7.834 -34.288 1.00 68.56 102 GLY A O 1
ATOM 749 N N . GLY A 1 103 ? 31.799 -9.192 -32.534 1.00 71.06 103 GLY A N 1
ATOM 750 C CA . GLY A 1 103 ? 32.984 -8.673 -31.836 1.00 71.06 103 GLY A CA 1
ATOM 751 C C . GLY A 1 103 ? 32.818 -7.262 -31.252 1.00 71.06 103 GLY A C 1
ATOM 752 O O . GLY A 1 103 ? 31.758 -6.653 -31.360 1.00 71.06 103 GLY A O 1
ATOM 753 N N . ASN A 1 104 ? 33.879 -6.753 -30.613 1.00 75.44 104 ASN A N 1
ATOM 754 C CA . ASN A 1 104 ? 33.880 -5.440 -29.957 1.00 75.44 104 ASN A CA 1
ATOM 755 C C . ASN A 1 104 ? 34.669 -4.426 -30.789 1.00 75.44 104 ASN A C 1
ATOM 757 O O . ASN A 1 104 ? 35.857 -4.644 -31.037 1.00 75.44 104 ASN A O 1
ATOM 761 N N . ARG A 1 105 ? 34.040 -3.315 -31.177 1.00 79.31 105 ARG A N 1
ATOM 762 C CA . ARG A 1 105 ? 34.684 -2.209 -31.903 1.00 79.31 105 ARG A CA 1
ATOM 763 C C . ARG A 1 105 ? 34.594 -0.914 -31.125 1.00 79.31 105 ARG A C 1
ATOM 765 O O . ARG A 1 105 ? 33.567 -0.633 -30.514 1.00 79.31 105 ARG A O 1
ATOM 772 N N . THR A 1 106 ? 35.640 -0.104 -31.236 1.00 76.75 106 THR A N 1
ATOM 773 C CA . THR A 1 106 ? 35.650 1.258 -30.706 1.00 76.75 106 THR A CA 1
ATOM 774 C C . THR A 1 106 ? 35.908 2.234 -31.842 1.00 76.75 106 THR A C 1
ATOM 776 O O . THR A 1 106 ? 37.024 2.281 -32.359 1.00 76.75 106 THR A O 1
ATOM 779 N N . LEU A 1 107 ? 34.890 3.022 -32.193 1.00 80.62 107 LEU A N 1
ATOM 780 C CA . LEU A 1 107 ? 35.030 4.156 -33.104 1.00 80.62 107 LEU A CA 1
ATOM 781 C C . LEU A 1 107 ? 35.504 5.366 -32.291 1.00 80.62 107 LEU A C 1
ATOM 783 O O . LEU A 1 107 ? 34.911 5.710 -31.263 1.00 80.62 107 LEU A O 1
ATOM 787 N N . SER A 1 108 ? 36.605 5.980 -32.706 1.00 78.69 108 SER A N 1
ATOM 788 C CA . SER A 1 108 ? 37.195 7.147 -32.044 1.00 78.69 108 SER A CA 1
ATOM 789 C C . SER A 1 108 ? 36.397 8.429 -32.305 1.00 78.69 108 SER A C 1
ATOM 791 O O . SER A 1 108 ? 35.608 8.495 -33.239 1.00 78.69 108 SER A O 1
ATOM 793 N N . LEU A 1 109 ? 36.676 9.489 -31.536 1.00 72.25 109 LEU A N 1
ATOM 794 C CA . LEU A 1 109 ? 36.117 10.841 -31.721 1.00 72.25 109 LEU A CA 1
ATOM 795 C C . LEU A 1 109 ? 36.366 11.436 -33.113 1.00 72.25 109 LEU A C 1
ATOM 797 O O . LEU A 1 109 ? 35.655 12.342 -33.531 1.00 72.25 109 LEU A O 1
ATOM 801 N N . THR A 1 110 ? 37.401 10.967 -33.807 1.00 75.44 110 THR A N 1
ATOM 802 C CA . THR A 1 110 ? 37.782 11.446 -35.141 1.00 75.44 110 THR A CA 1
ATOM 803 C C . THR A 1 110 ? 37.195 10.617 -36.273 1.00 75.44 110 THR A C 1
ATOM 805 O O . THR A 1 110 ? 37.347 11.007 -37.422 1.00 75.44 110 THR A O 1
ATOM 808 N N . THR A 1 111 ? 36.573 9.476 -35.972 1.00 80.00 111 THR A N 1
ATOM 809 C CA . THR A 1 111 ? 35.981 8.614 -36.993 1.00 80.00 111 THR A CA 1
ATOM 810 C C . THR A 1 111 ? 34.688 9.232 -37.494 1.00 80.00 111 THR A C 1
ATOM 812 O O . THR A 1 111 ? 33.787 9.501 -36.698 1.00 80.00 111 THR A O 1
ATOM 815 N N . SER A 1 112 ? 34.584 9.401 -38.811 1.00 78.62 112 SER A N 1
ATOM 816 C CA . SER A 1 112 ? 33.320 9.693 -39.477 1.00 78.62 112 SER A CA 1
ATOM 817 C C . SER A 1 112 ? 32.824 8.468 -40.241 1.00 78.62 112 SER A C 1
ATOM 819 O O . SER A 1 112 ? 33.583 7.781 -40.927 1.00 78.62 112 SER A O 1
ATOM 821 N N . VAL A 1 113 ? 31.535 8.170 -40.119 1.00 80.69 113 VAL A N 1
ATOM 822 C CA . VAL A 1 113 ? 30.848 7.184 -40.953 1.00 80.69 113 VAL A CA 1
ATOM 823 C C . VAL A 1 113 ? 29.815 7.931 -41.778 1.00 80.69 113 VAL A C 1
ATOM 825 O O . VAL A 1 113 ? 28.933 8.576 -41.218 1.00 80.69 113 VAL A O 1
ATOM 828 N N . SER A 1 114 ? 29.935 7.877 -43.101 1.00 76.31 114 SER A N 1
ATOM 829 C CA . SER A 1 114 ? 29.176 8.751 -43.991 1.00 76.31 114 SER A CA 1
ATOM 830 C C . SER A 1 114 ? 28.559 8.059 -45.206 1.00 76.31 114 SER A C 1
ATOM 832 O O . SER A 1 114 ? 28.996 6.986 -45.617 1.00 76.31 114 SER A O 1
ATOM 834 N N . GLY A 1 115 ? 27.588 8.720 -45.831 1.00 72.44 115 GLY A N 1
ATOM 835 C CA . GLY A 1 115 ? 27.057 8.360 -47.144 1.00 72.44 115 GLY A CA 1
ATOM 836 C C . GLY A 1 115 ? 25.690 7.675 -47.116 1.00 72.44 115 GLY A C 1
ATOM 837 O O . GLY A 1 115 ? 25.171 7.312 -46.069 1.00 72.44 115 GLY A O 1
ATOM 838 N N . THR A 1 116 ? 25.114 7.522 -48.306 1.00 65.88 116 THR A N 1
ATOM 839 C CA . THR A 1 116 ? 23.683 7.274 -48.551 1.00 65.88 116 THR A CA 1
ATOM 840 C C . THR A 1 116 ? 23.306 5.793 -48.653 1.00 65.88 116 THR A C 1
ATOM 842 O O . THR A 1 116 ? 22.206 5.447 -49.084 1.00 65.88 116 THR A O 1
ATOM 845 N N . GLY A 1 117 ? 24.237 4.893 -48.330 1.00 67.62 117 GLY A N 1
ATOM 846 C CA . GLY A 1 117 ? 23.992 3.452 -48.285 1.00 67.62 117 GLY A CA 1
ATOM 847 C C . GLY A 1 117 ? 23.495 2.954 -46.928 1.00 67.62 117 GLY A C 1
ATOM 848 O O . GLY A 1 117 ? 23.124 3.723 -46.046 1.00 67.62 117 GLY A O 1
ATOM 849 N N . THR A 1 118 ? 23.478 1.632 -46.757 1.00 69.50 118 THR A N 1
ATOM 850 C CA . THR A 1 118 ? 23.087 0.984 -45.498 1.00 69.50 118 THR A CA 1
ATOM 851 C C . THR A 1 118 ? 24.307 0.740 -44.618 1.00 69.50 118 THR A C 1
ATOM 853 O O . THR A 1 118 ? 25.279 0.121 -45.050 1.00 69.50 118 THR A O 1
ATOM 856 N N . ILE A 1 119 ? 24.238 1.149 -43.354 1.00 76.94 119 ILE A N 1
ATOM 857 C CA . ILE A 1 119 ? 25.218 0.765 -42.329 1.00 76.94 119 ILE A CA 1
ATOM 858 C C . ILE A 1 119 ? 24.517 -0.145 -41.321 1.00 76.94 119 ILE A C 1
ATOM 860 O O . ILE A 1 119 ? 23.471 0.226 -40.790 1.00 76.94 119 ILE A O 1
ATOM 864 N N . SER A 1 120 ? 25.077 -1.333 -41.082 1.00 72.25 120 SER A N 1
ATOM 865 C CA . SER A 1 120 ? 24.526 -2.356 -40.187 1.00 72.25 120 SER A CA 1
ATOM 866 C C . SER A 1 120 ? 25.505 -2.757 -39.083 1.00 72.25 120 SER A C 1
ATOM 868 O O . SER A 1 120 ? 26.712 -2.756 -39.306 1.00 72.25 120 SER A O 1
ATOM 870 N N . PHE A 1 121 ? 25.001 -3.117 -37.898 1.00 71.75 121 PHE A N 1
ATOM 871 C CA . PHE A 1 121 ? 25.812 -3.518 -36.732 1.00 71.75 121 PHE A CA 1
ATOM 872 C C . PHE A 1 121 ? 25.511 -4.938 -36.215 1.00 71.75 121 PHE A C 1
ATOM 874 O O . PHE A 1 121 ? 25.652 -5.211 -35.023 1.00 71.75 121 PHE A O 1
ATOM 881 N N . ALA A 1 122 ? 25.065 -5.838 -37.098 1.00 62.78 122 ALA A N 1
ATOM 882 C CA . ALA A 1 122 ? 24.557 -7.174 -36.772 1.00 62.78 122 ALA A CA 1
ATOM 883 C C . ALA A 1 122 ? 25.384 -7.947 -35.720 1.00 62.78 122 ALA A C 1
ATOM 885 O O . ALA A 1 122 ? 26.442 -8.518 -35.995 1.00 62.78 122 ALA A O 1
ATOM 886 N N . GLY A 1 123 ? 24.864 -8.005 -34.489 1.00 61.41 123 GLY A N 1
ATOM 887 C CA . GLY A 1 123 ? 25.451 -8.780 -33.388 1.00 61.41 123 GLY A CA 1
ATOM 888 C C . GLY A 1 123 ? 26.826 -8.292 -32.907 1.00 61.41 123 GLY A C 1
ATOM 889 O O . GLY A 1 123 ? 27.512 -9.039 -32.207 1.00 61.41 123 GLY A O 1
ATOM 890 N N . ALA A 1 124 ? 27.249 -7.085 -33.295 1.00 66.75 124 ALA A N 1
ATOM 891 C CA . ALA A 1 124 ? 28.480 -6.449 -32.833 1.00 66.75 124 ALA A CA 1
ATOM 892 C C . ALA A 1 124 ? 28.226 -5.572 -31.602 1.00 66.75 124 ALA A C 1
ATOM 894 O O . ALA A 1 124 ? 27.191 -4.923 -31.509 1.00 66.75 124 ALA A O 1
ATOM 895 N N . ILE A 1 125 ? 29.212 -5.487 -30.706 1.00 64.56 125 ILE A N 1
ATOM 896 C CA . ILE A 1 125 ? 29.248 -4.478 -29.643 1.00 64.56 125 ILE A CA 1
ATOM 897 C C . ILE A 1 125 ? 30.067 -3.298 -30.162 1.00 64.56 125 ILE A C 1
ATOM 899 O O . ILE A 1 125 ? 31.275 -3.418 -30.381 1.00 64.56 125 ILE A O 1
ATOM 903 N N . ILE A 1 126 ? 29.424 -2.147 -30.347 1.00 69.06 126 ILE A N 1
ATOM 904 C CA . ILE A 1 126 ? 30.075 -0.934 -30.851 1.00 69.06 126 ILE A CA 1
ATOM 905 C C . ILE A 1 126 ? 30.104 0.135 -29.766 1.00 69.06 126 ILE A C 1
ATOM 907 O O . ILE A 1 126 ? 29.071 0.691 -29.398 1.00 69.06 126 ILE A O 1
ATOM 911 N N . THR A 1 127 ? 31.301 0.492 -29.314 1.00 68.50 127 THR A N 1
ATOM 912 C CA . THR A 1 127 ? 31.542 1.727 -28.571 1.00 68.50 127 THR A CA 1
ATOM 913 C C . THR A 1 127 ? 31.782 2.851 -29.575 1.00 68.50 127 THR A C 1
ATOM 915 O O . THR A 1 127 ? 32.879 2.980 -30.119 1.00 68.50 127 THR A O 1
ATOM 918 N N . ASN A 1 128 ? 30.763 3.666 -29.848 1.00 62.97 128 ASN A N 1
ATOM 919 C CA . ASN A 1 128 ? 30.928 4.817 -30.733 1.00 62.97 128 ASN A CA 1
ATOM 920 C C . ASN A 1 128 ? 31.287 6.091 -29.961 1.00 62.97 128 ASN A C 1
ATOM 922 O O . ASN A 1 128 ? 30.506 6.529 -29.122 1.00 62.97 128 ASN A O 1
ATOM 926 N N . ASN A 1 129 ? 32.405 6.719 -30.326 1.00 64.25 129 ASN A N 1
ATOM 927 C CA . ASN A 1 129 ? 32.731 8.093 -29.947 1.00 64.25 129 ASN A CA 1
ATOM 928 C C . ASN A 1 129 ? 32.762 9.049 -31.156 1.00 64.25 129 ASN A C 1
ATOM 930 O O . ASN A 1 129 ? 32.953 10.239 -30.951 1.00 64.25 129 ASN A O 1
ATOM 934 N N . GLY A 1 130 ? 32.608 8.555 -32.389 1.00 60.28 130 GLY A N 1
ATOM 935 C CA . GLY A 1 130 ? 32.686 9.329 -33.634 1.00 60.28 130 GLY A 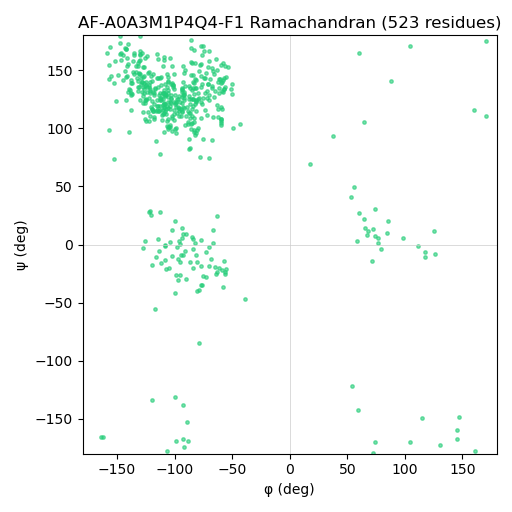CA 1
ATOM 936 C C . GLY A 1 130 ? 31.336 9.855 -34.139 1.00 60.28 130 GLY A C 1
ATOM 937 O O . GLY A 1 130 ? 30.332 9.815 -33.420 1.00 60.28 130 GLY A O 1
ATOM 938 N N . SER A 1 131 ? 31.304 10.338 -35.385 1.00 62.78 131 SER A N 1
ATOM 939 C CA . SER A 1 131 ? 30.109 10.896 -36.041 1.00 62.78 131 SER A CA 1
ATOM 940 C C . SER A 1 131 ? 29.517 9.973 -37.114 1.00 62.78 131 SER A C 1
ATOM 942 O O . SER A 1 131 ? 30.243 9.272 -37.820 1.00 62.78 131 SER A O 1
ATOM 944 N N . PHE A 1 132 ? 28.187 10.003 -37.260 1.00 68.44 132 PHE A N 1
ATOM 945 C CA . PHE A 1 132 ? 27.448 9.348 -38.347 1.00 68.44 132 PHE A CA 1
ATOM 946 C C . PHE A 1 132 ? 26.693 10.389 -39.189 1.00 68.44 132 PHE A C 1
ATOM 948 O O . PHE A 1 132 ? 25.957 11.197 -38.625 1.00 68.44 132 PHE A O 1
ATOM 955 N N . ASN A 1 133 ? 26.857 10.351 -40.517 1.00 67.25 133 ASN A N 1
ATOM 956 C CA . ASN A 1 133 ? 26.244 11.283 -41.474 1.00 67.25 133 ASN A CA 1
ATOM 957 C C . ASN A 1 133 ? 25.750 10.548 -42.755 1.00 67.25 133 ASN A C 1
ATOM 959 O O . ASN A 1 133 ? 26.538 10.327 -43.675 1.00 67.25 133 ASN A O 1
ATOM 963 N N . PRO A 1 134 ? 24.462 10.176 -42.867 1.00 55.50 134 PRO A N 1
ATOM 964 C CA . PRO A 1 134 ? 23.885 9.442 -43.991 1.00 55.50 134 PRO A CA 1
ATOM 965 C C . PRO A 1 134 ? 23.850 10.203 -45.336 1.00 55.50 134 PRO A C 1
ATOM 967 O O . PRO A 1 134 ? 23.435 9.638 -46.343 1.00 55.50 134 PRO A O 1
ATOM 970 N N . GLY A 1 135 ? 24.355 11.439 -45.428 1.00 57.84 135 GLY A N 1
ATOM 971 C CA . GLY A 1 135 ? 24.396 12.200 -46.683 1.00 57.84 135 GLY A CA 1
ATOM 972 C C . GLY A 1 135 ? 23.033 12.748 -47.143 1.00 57.84 135 GLY A C 1
ATOM 973 O O . GLY A 1 135 ? 22.065 12.757 -46.398 1.00 57.84 135 GLY A O 1
ATOM 974 N N . ASP A 1 136 ? 22.963 13.268 -48.378 1.00 52.25 136 ASP A N 1
ATOM 975 C CA . ASP A 1 136 ? 21.812 14.038 -48.905 1.00 52.25 136 ASP A CA 1
ATOM 976 C C . ASP A 1 136 ? 20.714 13.192 -49.605 1.00 52.25 136 ASP A C 1
ATOM 978 O O . ASP A 1 136 ? 19.839 13.739 -50.276 1.00 52.25 136 ASP A O 1
ATOM 982 N N . SER A 1 137 ? 20.763 11.859 -49.538 1.00 55.41 137 SER A N 1
ATOM 983 C CA . SER A 1 137 ? 19.763 10.943 -50.133 1.00 55.41 137 SER A CA 1
ATOM 984 C C . SER A 1 137 ? 19.380 9.883 -49.107 1.00 55.41 137 SER A C 1
ATOM 986 O O . SER A 1 137 ? 20.287 9.509 -48.370 1.00 55.41 137 SER A O 1
ATOM 988 N N . PRO A 1 138 ? 18.131 9.361 -49.099 1.00 52.72 138 PRO A N 1
ATOM 989 C CA . PRO A 1 138 ? 17.604 8.534 -48.011 1.00 52.72 138 PRO A CA 1
ATOM 990 C C . PRO A 1 138 ? 18.567 7.409 -47.637 1.00 52.72 138 PRO A C 1
ATOM 992 O O . PRO A 1 138 ? 18.660 6.385 -48.318 1.00 52.72 138 PRO A O 1
ATOM 995 N N . GLY A 1 139 ? 19.307 7.639 -46.559 1.00 48.19 139 GLY A N 1
ATOM 996 C CA . GLY A 1 139 ? 20.188 6.679 -45.927 1.00 48.19 139 GLY A CA 1
ATOM 997 C C . GLY A 1 139 ? 19.433 5.959 -44.819 1.00 48.19 139 GLY A C 1
ATOM 998 O O . GLY A 1 139 ? 18.656 6.560 -44.074 1.00 48.19 139 GLY A O 1
ATOM 999 N N . ILE A 1 140 ? 19.659 4.652 -44.689 1.00 48.47 140 ILE A N 1
ATOM 1000 C CA . ILE A 1 140 ? 19.117 3.865 -43.578 1.00 48.47 140 ILE A CA 1
ATOM 1001 C C . ILE A 1 140 ? 20.284 3.451 -42.688 1.00 48.47 140 ILE A C 1
ATOM 1003 O O . ILE A 1 140 ? 21.106 2.610 -43.066 1.00 48.47 140 ILE A O 1
ATOM 1007 N N . LEU A 1 141 ? 20.340 4.012 -41.479 1.00 57.41 141 LEU A N 1
ATOM 1008 C CA . LEU A 1 141 ? 21.207 3.497 -40.425 1.00 57.41 141 LEU A CA 1
ATOM 1009 C C . LEU A 1 141 ? 20.459 2.363 -39.717 1.00 57.41 141 LEU A C 1
ATOM 1011 O O . LEU A 1 141 ? 19.520 2.604 -38.956 1.00 57.41 141 LEU A O 1
ATOM 1015 N N . HIS A 1 142 ? 20.853 1.119 -39.990 1.00 49.28 142 HIS A N 1
ATOM 1016 C CA . HIS A 1 142 ? 20.207 -0.068 -39.441 1.00 49.28 142 HIS A CA 1
ATOM 1017 C C . HIS A 1 142 ? 21.010 -0.610 -38.254 1.00 49.28 142 HIS A C 1
ATOM 1019 O O . HIS A 1 142 ? 21.991 -1.331 -38.404 1.00 49.28 142 HIS A O 1
ATOM 1025 N N . VAL A 1 143 ? 20.588 -0.308 -37.034 1.00 49.06 143 VAL A N 1
ATOM 1026 C CA . VAL A 1 143 ? 21.201 -0.871 -35.828 1.00 49.06 143 VAL A CA 1
ATOM 1027 C C . VAL A 1 143 ? 20.537 -2.199 -35.492 1.00 49.06 143 VAL A C 1
ATOM 1029 O O . VAL A 1 143 ? 19.544 -2.245 -34.777 1.00 49.06 143 VAL A O 1
ATOM 1032 N N . SER A 1 144 ? 21.079 -3.292 -36.024 1.00 35.78 144 SER A N 1
ATOM 1033 C CA . SER A 1 144 ? 20.657 -4.652 -35.681 1.00 35.78 144 SER A CA 1
ATOM 1034 C C . SER A 1 144 ? 21.604 -5.281 -34.657 1.00 35.78 144 SER A C 1
ATOM 1036 O O . SER A 1 144 ? 22.785 -5.411 -34.951 1.00 35.78 144 SER A O 1
ATOM 1038 N N . GLY A 1 145 ? 21.115 -5.722 -33.497 1.00 36.19 145 GLY A N 1
ATOM 1039 C CA . GLY A 1 145 ? 21.950 -6.275 -32.413 1.00 36.19 145 GLY A CA 1
ATOM 1040 C C . GLY A 1 145 ? 22.154 -5.316 -31.232 1.00 36.19 145 GLY A C 1
ATOM 1041 O O . GLY A 1 145 ? 21.472 -4.298 -31.143 1.00 36.19 145 GLY A O 1
ATOM 1042 N N . ASP A 1 146 ? 23.060 -5.666 -30.310 1.00 38.56 146 ASP A N 1
ATOM 1043 C CA . ASP A 1 146 ? 23.264 -4.920 -29.061 1.00 38.56 146 ASP A CA 1
ATOM 1044 C C . ASP A 1 146 ? 24.254 -3.759 -29.232 1.00 38.56 146 ASP A C 1
ATOM 1046 O O . ASP A 1 146 ? 25.465 -3.955 -29.328 1.00 38.56 146 ASP A O 1
ATOM 1050 N N . TYR A 1 147 ? 23.756 -2.524 -29.206 1.00 48.91 147 TYR A N 1
ATOM 1051 C CA . TYR A 1 147 ? 24.603 -1.330 -29.144 1.00 48.91 147 TYR A CA 1
ATOM 1052 C C . TYR A 1 147 ? 24.908 -0.984 -27.679 1.00 48.91 147 TYR A C 1
ATOM 1054 O O . TYR A 1 147 ? 23.982 -0.867 -26.880 1.00 48.91 147 TYR A O 1
ATOM 1062 N N . SER A 1 148 ? 26.183 -0.805 -27.310 1.00 50.47 148 SER A N 1
ATOM 1063 C CA . SER A 1 148 ? 26.579 -0.496 -25.928 1.00 50.47 148 SER A CA 1
ATOM 1064 C C . SER A 1 148 ? 27.671 0.571 -25.873 1.00 50.47 148 SER A C 1
ATOM 1066 O O . SER A 1 148 ? 28.809 0.362 -26.306 1.00 50.47 148 SER A O 1
ATOM 1068 N N . GLN A 1 149 ? 27.336 1.721 -25.289 1.00 51.78 149 GLN A N 1
ATOM 1069 C CA . GLN A 1 149 ? 28.330 2.706 -24.872 1.00 51.78 149 GLN A CA 1
ATOM 1070 C C . GLN A 1 149 ? 28.914 2.286 -23.525 1.00 51.78 149 GLN A C 1
ATOM 1072 O O . GLN A 1 149 ? 28.192 2.120 -22.551 1.00 51.78 149 GLN A O 1
ATOM 1077 N N . THR A 1 150 ? 30.230 2.126 -23.434 1.00 42.78 150 THR A N 1
ATOM 1078 C CA . THR A 1 150 ? 30.899 1.717 -22.184 1.00 42.78 150 THR A CA 1
ATOM 1079 C C . THR A 1 150 ? 31.478 2.899 -21.397 1.00 42.78 150 THR A C 1
ATOM 1081 O O . THR A 1 150 ? 32.045 2.700 -20.325 1.00 42.78 150 THR A O 1
ATOM 1084 N N . ALA A 1 151 ? 31.368 4.124 -21.925 1.00 41.31 151 ALA A N 1
ATOM 1085 C CA . ALA A 1 151 ? 31.849 5.371 -21.328 1.00 41.31 151 ALA A CA 1
ATOM 1086 C C . ALA A 1 151 ? 30.914 6.538 -21.694 1.00 41.31 151 ALA A C 1
ATOM 1088 O O . ALA A 1 151 ? 30.212 6.449 -22.697 1.00 41.31 151 ALA A O 1
ATOM 1089 N N . LEU A 1 152 ? 30.938 7.622 -20.904 1.00 43.84 152 LEU A N 1
ATOM 1090 C CA . LEU A 1 152 ? 30.176 8.852 -21.166 1.00 43.84 152 LEU A CA 1
ATOM 1091 C C . LEU A 1 152 ? 30.584 9.462 -22.519 1.00 43.84 152 LEU A C 1
ATOM 1093 O O . LEU A 1 152 ? 31.640 10.089 -22.614 1.00 43.84 152 LEU A O 1
ATOM 1097 N N . ALA A 1 153 ? 29.753 9.283 -23.546 1.00 40.47 153 ALA A N 1
ATOM 1098 C CA . ALA A 1 153 ? 29.992 9.772 -24.906 1.00 40.47 153 ALA A CA 1
ATOM 1099 C C . ALA A 1 153 ? 28.692 10.263 -25.568 1.00 40.47 153 ALA A C 1
ATOM 1101 O O . ALA A 1 153 ? 27.597 10.073 -25.045 1.00 40.47 153 ALA A O 1
ATOM 1102 N N . SER A 1 154 ? 28.799 10.952 -26.706 1.00 46.19 154 SER A N 1
ATOM 1103 C CA . SER A 1 154 ? 27.633 11.349 -27.505 1.00 46.19 154 SER A CA 1
ATOM 1104 C C . SER A 1 154 ? 27.568 10.524 -28.786 1.00 46.19 154 SER A C 1
ATOM 1106 O O . SER A 1 154 ? 28.547 10.479 -29.526 1.00 46.19 154 SER A O 1
ATOM 1108 N N . LEU A 1 155 ? 26.422 9.895 -29.067 1.00 51.97 155 LEU A N 1
ATOM 1109 C CA . LEU A 1 155 ? 26.127 9.385 -30.407 1.00 51.97 155 LEU A CA 1
ATOM 1110 C C . LEU A 1 155 ? 25.511 10.541 -31.194 1.00 51.97 155 LEU A C 1
ATOM 1112 O O . LEU A 1 155 ? 24.360 10.905 -30.961 1.00 51.97 155 LEU A O 1
ATOM 1116 N N . ASN A 1 156 ? 26.303 11.140 -32.079 1.00 51.00 156 ASN A N 1
ATOM 1117 C CA . ASN A 1 156 ? 25.839 12.205 -32.960 1.00 51.00 156 ASN A CA 1
ATOM 1118 C C . ASN A 1 156 ? 25.408 11.579 -34.286 1.00 51.00 156 ASN A C 1
ATOM 1120 O O . ASN A 1 156 ? 26.240 11.012 -34.999 1.00 51.00 156 ASN A O 1
ATOM 1124 N N . ILE A 1 157 ? 24.114 11.668 -34.582 1.00 55.34 157 ILE A N 1
ATOM 1125 C CA . ILE A 1 157 ? 23.549 11.283 -35.873 1.00 55.34 157 ILE A CA 1
ATOM 1126 C C . ILE A 1 157 ? 23.098 12.575 -36.540 1.00 55.34 157 ILE A C 1
ATOM 1128 O O . ILE A 1 157 ? 22.128 13.208 -36.120 1.00 55.34 157 ILE A O 1
ATOM 1132 N N . GLU A 1 158 ? 23.842 12.983 -37.555 1.00 48.91 158 GLU A N 1
ATOM 1133 C CA . GLU A 1 158 ? 23.442 14.056 -38.457 1.00 48.91 158 GLU A CA 1
ATOM 1134 C C . GLU A 1 158 ? 22.491 13.436 -39.472 1.00 48.91 158 GLU A C 1
ATOM 1136 O O . GLU A 1 158 ? 22.863 12.447 -40.074 1.00 48.91 158 GLU A O 1
ATOM 1141 N N . LEU A 1 159 ? 21.269 13.936 -39.646 1.00 48.53 159 LEU A N 1
ATOM 1142 C CA . LEU A 1 159 ? 20.354 13.474 -40.698 1.00 48.53 159 LEU A CA 1
ATOM 1143 C C . LEU A 1 159 ? 20.212 14.579 -41.751 1.00 48.53 159 LEU A C 1
ATOM 1145 O O . LEU A 1 159 ? 19.982 15.747 -41.408 1.00 48.53 159 LEU A O 1
ATOM 1149 N N . GLY A 1 160 ? 20.381 14.214 -43.022 1.00 41.22 160 GLY A N 1
ATOM 1150 C CA . GLY A 1 160 ? 20.312 15.093 -44.187 1.00 41.22 160 GLY A CA 1
ATOM 1151 C C . GLY A 1 160 ? 19.029 14.882 -45.001 1.00 41.22 160 GLY A C 1
ATOM 1152 O O . GLY A 1 160 ? 18.132 14.136 -44.628 1.00 41.22 160 GLY A O 1
ATOM 1153 N N . GLY A 1 161 ? 18.884 15.601 -46.117 1.00 39.34 161 GLY A N 1
ATOM 1154 C CA . GLY A 1 161 ? 17.936 15.200 -47.171 1.00 39.34 161 GLY A CA 1
ATOM 1155 C C . GLY A 1 161 ? 16.422 15.384 -46.951 1.00 39.34 161 GLY A C 1
ATOM 1156 O O . GLY A 1 161 ? 15.664 14.960 -47.819 1.00 39.34 161 GLY A O 1
ATOM 1157 N N . LEU A 1 162 ? 15.940 16.040 -45.883 1.00 41.56 162 LEU A N 1
ATOM 1158 C CA . LEU A 1 162 ? 14.493 16.234 -45.656 1.00 41.56 162 LEU A CA 1
ATOM 1159 C C . LEU A 1 162 ? 13.834 17.231 -46.646 1.00 41.56 162 LEU A C 1
ATOM 1161 O O . LEU A 1 162 ? 13.507 18.368 -46.303 1.00 41.56 162 LEU A O 1
ATOM 1165 N N . VAL A 1 163 ? 13.621 16.822 -47.899 1.00 38.56 163 VAL A N 1
ATOM 1166 C CA . VAL A 1 163 ? 12.722 17.519 -48.832 1.00 38.56 163 VAL A CA 1
ATOM 1167 C C . VAL A 1 163 ? 11.296 17.048 -48.560 1.00 38.56 163 VAL A C 1
ATOM 1169 O O . VAL A 1 163 ? 11.020 15.854 -48.502 1.00 38.56 163 VAL A O 1
ATOM 1172 N N . VAL A 1 164 ? 10.362 17.988 -48.397 1.00 35.78 164 VAL A N 1
ATOM 1173 C CA . VAL A 1 164 ? 8.938 17.675 -48.206 1.00 35.78 164 VAL A CA 1
ATOM 1174 C C . VAL A 1 164 ? 8.416 16.901 -49.425 1.00 35.78 164 VAL A C 1
ATOM 1176 O O . VAL A 1 164 ? 8.191 17.500 -50.475 1.00 35.78 164 VAL A O 1
ATOM 1179 N N . GLY A 1 165 ? 8.195 15.591 -49.274 1.00 37.09 165 GLY A N 1
ATOM 1180 C CA . GLY A 1 165 ? 7.483 14.764 -50.256 1.00 37.09 165 GLY A CA 1
ATOM 1181 C C . GLY A 1 165 ? 8.196 13.509 -50.770 1.00 37.09 165 GLY A C 1
ATOM 1182 O O . GLY A 1 165 ? 7.515 12.715 -51.410 1.00 37.09 165 GLY A O 1
ATOM 1183 N N . ASP A 1 166 ? 9.477 13.294 -50.456 1.00 36.25 166 ASP A N 1
ATOM 1184 C CA . ASP A 1 166 ? 10.228 12.077 -50.814 1.00 36.25 166 ASP A CA 1
ATOM 1185 C C . ASP A 1 166 ? 10.830 11.404 -49.554 1.00 36.25 166 ASP A C 1
ATOM 1187 O O . ASP A 1 166 ? 10.860 12.002 -48.479 1.00 36.25 166 ASP A O 1
ATOM 1191 N N . GLU A 1 167 ? 11.221 10.127 -49.667 1.00 42.69 167 GLU A N 1
ATOM 1192 C CA . GLU A 1 167 ? 11.658 9.241 -48.570 1.00 42.69 167 GLU A CA 1
ATOM 1193 C C . GLU A 1 167 ? 12.752 9.863 -47.670 1.00 42.69 167 GLU A C 1
ATOM 1195 O O . GLU A 1 167 ? 13.723 10.438 -48.156 1.00 42.69 167 GLU A O 1
ATOM 1200 N N . PHE A 1 168 ? 12.580 9.744 -46.348 1.00 44.94 168 PHE A N 1
ATOM 1201 C CA . PHE A 1 168 ? 13.437 10.340 -45.311 1.00 44.94 168 PHE A CA 1
ATOM 1202 C C . PHE A 1 168 ? 14.664 9.477 -44.973 1.00 44.94 168 PHE A C 1
ATOM 1204 O O . PHE A 1 168 ? 14.586 8.253 -45.091 1.00 44.94 168 PHE A O 1
ATOM 1211 N N . ASP A 1 169 ? 15.739 10.085 -44.447 1.00 45.66 169 ASP A N 1
ATOM 1212 C CA . ASP A 1 169 ? 16.779 9.344 -43.716 1.00 45.66 169 ASP A CA 1
ATOM 1213 C C . ASP A 1 169 ? 16.159 8.667 -42.478 1.00 45.66 169 ASP A C 1
ATOM 1215 O O . ASP A 1 169 ? 15.435 9.303 -41.705 1.00 45.66 169 ASP A O 1
ATOM 1219 N N . GLN A 1 170 ? 16.421 7.371 -42.283 1.00 47.88 170 GLN A N 1
ATOM 1220 C CA . GLN A 1 170 ? 15.798 6.559 -41.229 1.00 47.88 170 GLN A CA 1
ATOM 1221 C C . GLN A 1 170 ? 16.845 5.958 -40.285 1.00 47.88 170 GLN A C 1
ATOM 1223 O O . GLN A 1 170 ? 17.804 5.319 -40.719 1.00 47.88 170 GLN A O 1
ATOM 1228 N N . LEU A 1 171 ? 16.614 6.093 -38.975 1.00 49.94 171 LEU A N 1
ATOM 1229 C CA . LEU A 1 171 ? 17.273 5.289 -37.944 1.00 49.94 171 LEU A CA 1
ATOM 1230 C C . LEU A 1 171 ? 16.352 4.123 -37.573 1.00 49.94 171 LEU A C 1
ATOM 1232 O O . LEU A 1 171 ? 15.312 4.328 -36.949 1.00 49.94 171 LEU A O 1
ATOM 1236 N N . ALA A 1 172 ? 16.740 2.903 -37.939 1.00 42.94 172 ALA A N 1
ATOM 1237 C CA . ALA A 1 172 ? 16.012 1.688 -37.588 1.00 42.94 172 ALA A CA 1
ATOM 1238 C C . ALA A 1 172 ? 16.824 0.881 -36.571 1.00 42.94 172 ALA A C 1
ATOM 1240 O O . ALA A 1 172 ? 17.913 0.407 -36.888 1.00 42.94 172 ALA A O 1
ATOM 1241 N N . VAL A 1 173 ? 16.304 0.710 -35.353 1.00 42.53 173 VAL A N 1
ATOM 1242 C CA . VAL A 1 173 ? 16.935 -0.119 -34.315 1.00 42.53 173 VAL A CA 1
ATOM 1243 C C . VAL A 1 173 ? 16.153 -1.423 -34.168 1.00 42.53 173 VAL A C 1
ATOM 1245 O O . VAL A 1 173 ? 14.982 -1.413 -33.796 1.00 42.53 173 VAL A O 1
ATOM 1248 N N . THR A 1 174 ? 16.797 -2.555 -34.442 1.00 35.53 174 THR A N 1
ATOM 1249 C CA . THR A 1 174 ? 16.258 -3.901 -34.218 1.00 35.53 174 THR A CA 1
ATOM 1250 C C . THR A 1 174 ? 17.132 -4.611 -33.174 1.00 35.53 174 THR A C 1
ATOM 1252 O O . THR A 1 174 ? 18.125 -5.254 -33.519 1.00 35.53 174 THR A O 1
ATOM 1255 N N . GLY A 1 175 ? 16.812 -4.464 -31.886 1.00 35.72 175 GLY A N 1
ATOM 1256 C CA . GLY A 1 175 ? 17.605 -5.019 -30.777 1.00 35.72 175 GLY A CA 1
ATOM 1257 C C . GLY A 1 175 ? 17.605 -4.130 -29.531 1.00 35.72 175 GLY A C 1
ATOM 1258 O O . GLY A 1 175 ? 16.806 -3.200 -29.436 1.00 35.72 175 GLY A O 1
ATOM 1259 N N . THR A 1 176 ? 18.495 -4.418 -28.578 1.00 37.75 176 THR A N 1
ATOM 1260 C CA . THR A 1 176 ? 18.683 -3.646 -27.339 1.00 37.75 176 THR A CA 1
ATOM 1261 C C . THR A 1 176 ? 19.764 -2.573 -27.524 1.00 37.75 176 THR A C 1
ATOM 1263 O O . THR A 1 176 ? 20.890 -2.882 -27.899 1.00 37.75 176 THR A O 1
ATOM 1266 N N . ALA A 1 177 ? 19.459 -1.302 -27.239 1.00 43.03 177 ALA A N 1
ATOM 1267 C CA . ALA A 1 177 ? 20.438 -0.208 -27.274 1.00 43.03 177 ALA A CA 1
ATOM 1268 C C . ALA A 1 177 ? 20.686 0.343 -25.860 1.00 43.03 177 ALA A C 1
ATOM 1270 O O . ALA A 1 177 ? 19.784 0.898 -25.239 1.00 43.03 177 ALA A O 1
ATOM 1271 N N . GLN A 1 178 ? 21.913 0.205 -25.353 1.00 44.03 178 GLN A N 1
ATOM 1272 C CA . GLN A 1 178 ? 22.374 0.795 -24.095 1.00 44.03 178 GLN A CA 1
ATOM 1273 C C . GLN A 1 178 ? 23.194 2.061 -24.375 1.00 44.03 178 GLN A C 1
ATOM 1275 O O . GLN A 1 178 ? 24.335 2.005 -24.845 1.00 44.03 178 GLN A O 1
ATOM 1280 N N . LEU A 1 179 ? 22.596 3.214 -24.079 1.00 46.41 179 LEU A N 1
ATOM 1281 C CA . LEU A 1 179 ? 23.210 4.535 -24.205 1.00 46.41 179 LEU A CA 1
ATOM 1282 C C . LEU A 1 179 ? 23.717 4.992 -22.827 1.00 46.41 179 LEU A C 1
ATOM 1284 O O . LEU A 1 179 ? 22.935 5.115 -21.890 1.00 46.41 179 LEU A O 1
ATOM 1288 N N . HIS A 1 180 ? 25.015 5.275 -22.708 1.00 36.88 180 HIS A N 1
ATOM 1289 C CA . HIS A 1 180 ? 25.621 5.914 -21.537 1.00 36.88 180 HIS A CA 1
ATOM 1290 C C . HIS A 1 180 ? 26.098 7.312 -21.959 1.00 36.88 180 HIS A C 1
ATOM 1292 O O . HIS A 1 180 ? 27.278 7.529 -22.220 1.00 36.88 180 HIS A O 1
ATOM 1298 N N . GLY A 1 181 ? 25.170 8.268 -22.056 1.00 38.59 181 GLY A N 1
ATOM 1299 C CA . GLY A 1 181 ? 25.457 9.634 -22.497 1.00 38.59 181 GLY A CA 1
ATOM 1300 C C . GLY A 1 181 ? 24.300 10.261 -23.274 1.00 38.59 181 GLY A C 1
ATOM 1301 O O . GLY A 1 181 ? 23.142 9.968 -22.992 1.00 38.59 181 GLY A O 1
ATOM 1302 N N . ALA A 1 182 ? 24.602 11.140 -24.231 1.00 38.53 182 ALA A N 1
ATOM 1303 C CA . ALA A 1 182 ? 23.593 11.846 -25.028 1.00 38.53 182 ALA A CA 1
ATOM 1304 C C . ALA A 1 182 ? 23.432 11.219 -26.426 1.00 38.53 182 ALA A C 1
ATOM 1306 O O . ALA A 1 182 ? 24.421 10.909 -27.093 1.00 38.53 182 ALA A O 1
ATOM 1307 N N . LEU A 1 183 ? 22.191 11.070 -26.897 1.00 48.91 183 LEU A N 1
ATOM 1308 C CA . LEU A 1 183 ? 21.881 10.886 -28.317 1.00 48.91 183 LEU A CA 1
ATOM 1309 C C . LEU A 1 183 ? 21.559 12.265 -28.892 1.00 48.91 183 LEU A C 1
ATOM 1311 O O . LEU A 1 183 ? 20.533 12.844 -28.546 1.00 48.91 183 LEU A O 1
ATOM 1315 N N . ASN A 1 184 ? 22.431 12.786 -29.751 1.00 46.44 184 ASN A N 1
ATOM 1316 C CA . ASN A 1 184 ? 22.191 14.055 -30.428 1.00 46.44 184 ASN A CA 1
ATOM 1317 C C . ASN A 1 184 ? 21.749 13.754 -31.860 1.00 46.44 184 ASN A C 1
ATOM 1319 O O . ASN A 1 184 ? 22.558 13.325 -32.685 1.00 46.44 184 ASN A O 1
ATOM 1323 N N . LEU A 1 185 ? 20.469 13.982 -32.150 1.00 49.62 185 LEU A N 1
ATOM 1324 C CA . LEU A 1 185 ? 19.977 14.043 -33.523 1.00 49.62 185 LEU A CA 1
ATOM 1325 C C . LEU A 1 185 ? 20.095 15.484 -34.011 1.00 49.62 185 LEU A C 1
ATOM 1327 O O . LEU A 1 185 ? 19.477 16.383 -33.437 1.00 49.62 185 LEU A O 1
ATOM 1331 N N . ILE A 1 186 ? 20.895 15.697 -35.051 1.00 45.44 186 ILE A N 1
ATOM 1332 C CA . ILE A 1 186 ? 21.060 17.002 -35.692 1.00 45.44 186 ILE A CA 1
ATOM 1333 C C . ILE A 1 186 ? 20.348 16.936 -37.040 1.00 45.44 186 ILE A C 1
ATOM 1335 O O . ILE A 1 186 ? 20.718 16.148 -37.907 1.00 45.44 186 ILE A O 1
ATOM 1339 N N . LEU A 1 187 ? 19.305 17.748 -37.206 1.00 46.06 187 LEU A N 1
ATOM 1340 C CA . LEU A 1 187 ? 18.546 17.839 -38.452 1.00 46.06 187 LEU A CA 1
ATOM 1341 C C . LEU A 1 187 ? 19.133 18.957 -39.319 1.00 46.06 187 LEU A C 1
ATOM 1343 O O . LEU A 1 187 ? 19.121 20.125 -38.927 1.00 46.06 187 LEU A O 1
ATOM 1347 N N . HIS A 1 188 ? 19.637 18.618 -40.502 1.00 41.91 188 HIS A N 1
ATOM 1348 C CA . HIS A 1 188 ? 20.172 19.604 -41.442 1.00 41.91 188 HIS A CA 1
ATOM 1349 C C . HIS A 1 188 ? 19.067 20.208 -42.340 1.00 41.91 188 HIS A C 1
ATOM 1351 O O . HIS A 1 188 ? 17.935 19.731 -42.385 1.00 41.91 188 HIS A O 1
ATOM 1357 N N . ASN A 1 189 ? 19.400 21.280 -43.074 1.00 40.94 189 ASN A N 1
ATOM 1358 C CA . ASN A 1 189 ? 18.562 21.951 -44.091 1.00 40.94 189 ASN A CA 1
ATOM 1359 C C . ASN A 1 189 ? 17.377 22.812 -43.606 1.00 40.94 189 ASN A C 1
ATOM 1361 O O . ASN A 1 189 ? 16.415 22.995 -44.351 1.00 40.94 189 ASN A O 1
ATOM 1365 N N . ASN A 1 190 ? 17.462 23.436 -42.422 1.00 38.62 190 ASN A N 1
ATOM 1366 C CA . ASN A 1 190 ? 16.423 24.353 -41.913 1.00 38.62 190 ASN A CA 1
ATOM 1367 C C . ASN A 1 190 ? 15.018 23.719 -41.911 1.00 38.62 190 ASN A C 1
ATOM 1369 O O . ASN A 1 190 ? 14.038 24.374 -42.279 1.00 38.62 190 ASN A O 1
ATOM 1373 N N . PHE A 1 191 ? 14.911 22.444 -41.530 1.00 38.00 191 PHE A N 1
ATOM 1374 C CA . PHE A 1 191 ? 13.613 21.806 -41.358 1.00 38.00 191 PHE A CA 1
ATOM 1375 C C . PHE A 1 191 ? 12.830 22.530 -40.251 1.00 38.00 191 PHE A C 1
ATOM 1377 O O . PHE A 1 191 ? 13.176 22.463 -39.073 1.00 38.00 191 PHE A O 1
ATOM 1384 N N . VAL A 1 192 ? 11.782 23.254 -40.651 1.00 39.09 192 VAL A N 1
ATOM 1385 C CA . VAL A 1 192 ? 10.804 23.874 -39.753 1.00 39.09 192 VAL A CA 1
ATOM 1386 C C . VAL A 1 192 ? 9.545 23.006 -39.825 1.00 39.09 192 VAL A C 1
ATOM 1388 O O . VAL A 1 192 ? 8.819 23.113 -40.817 1.00 39.09 192 VAL A O 1
ATOM 1391 N N . PRO A 1 193 ? 9.287 22.121 -38.845 1.00 38.72 193 PRO A N 1
ATOM 1392 C CA . PRO A 1 193 ? 8.092 21.285 -38.860 1.00 38.72 193 PRO A CA 1
ATOM 1393 C C . PRO A 1 193 ? 6.832 22.158 -38.924 1.00 38.72 193 PRO A C 1
ATOM 1395 O O . PRO A 1 193 ? 6.704 23.161 -38.217 1.00 38.72 193 PRO A O 1
ATOM 1398 N N . SER A 1 194 ? 5.897 21.798 -39.799 1.00 34.38 194 SER A N 1
ATOM 1399 C CA . SER A 1 194 ? 4.600 22.459 -39.911 1.00 34.38 194 SER A CA 1
ATOM 1400 C C . SER A 1 194 ? 3.668 22.009 -38.787 1.00 34.38 194 SER A C 1
ATOM 1402 O O . SER A 1 194 ? 3.790 20.921 -38.224 1.00 34.38 194 SER A O 1
ATOM 1404 N N . ARG A 1 195 ? 2.680 22.848 -38.452 1.00 31.16 195 ARG A N 1
ATOM 1405 C CA . ARG A 1 195 ? 1.683 22.540 -37.418 1.00 31.16 195 ARG A CA 1
ATOM 1406 C C . ARG A 1 195 ? 0.909 21.264 -37.780 1.00 31.16 195 ARG A C 1
ATOM 1408 O O . ARG A 1 195 ? -0.011 21.317 -38.592 1.00 31.16 195 ARG A O 1
ATOM 1415 N N . GLY A 1 196 ? 1.228 20.157 -37.110 1.00 28.97 196 GLY A N 1
ATOM 1416 C CA . GLY A 1 196 ? 0.615 18.844 -37.343 1.00 28.97 196 GLY A CA 1
ATOM 1417 C C . GLY A 1 196 ? 1.584 17.760 -37.814 1.00 28.97 196 GLY A C 1
ATOM 1418 O O . GLY A 1 196 ? 1.172 16.604 -37.861 1.00 28.97 196 GLY A O 1
ATOM 1419 N N . ASP A 1 197 ? 2.839 18.108 -38.098 1.00 32.69 197 ASP A N 1
ATOM 1420 C CA . ASP A 1 197 ? 3.873 17.133 -38.434 1.00 32.69 197 ASP A CA 1
ATOM 1421 C C . ASP A 1 197 ? 4.258 16.320 -37.188 1.00 32.69 197 ASP A C 1
ATOM 1423 O O . ASP A 1 197 ? 4.370 16.851 -36.080 1.00 32.69 197 ASP A O 1
ATOM 1427 N N . SER A 1 198 ? 4.433 15.011 -37.363 1.00 33.34 198 SER A N 1
ATOM 1428 C CA . SER A 1 198 ? 4.845 14.083 -36.309 1.00 33.34 198 SER A CA 1
ATOM 1429 C C . SER A 1 198 ? 6.208 13.495 -36.646 1.00 33.34 198 SER A C 1
ATOM 1431 O O . SER A 1 198 ? 6.358 12.875 -37.697 1.00 33.34 198 SER A O 1
ATOM 1433 N N . PHE A 1 199 ? 7.175 13.634 -35.742 1.00 34.25 199 PHE A N 1
ATOM 1434 C CA . PHE A 1 199 ? 8.409 12.856 -35.778 1.00 34.25 199 PHE A CA 1
ATOM 1435 C C . PHE A 1 199 ? 8.213 11.606 -34.914 1.00 34.25 199 PHE A C 1
ATOM 1437 O O . PHE A 1 199 ? 7.755 11.712 -33.776 1.00 34.25 199 PHE A O 1
ATOM 1444 N N . GLN A 1 200 ? 8.507 10.425 -35.457 1.00 34.78 200 GLN A N 1
ATOM 1445 C CA . GLN A 1 200 ? 8.442 9.168 -34.715 1.00 34.78 200 GLN A CA 1
ATOM 1446 C C . GLN A 1 200 ? 9.861 8.676 -34.448 1.00 34.78 200 GLN A C 1
ATOM 1448 O O . GLN A 1 200 ? 10.564 8.268 -35.368 1.00 34.78 200 GLN A O 1
ATOM 1453 N N . VAL A 1 201 ? 10.265 8.675 -33.180 1.00 35.03 201 VAL A N 1
ATOM 1454 C CA . VAL A 1 201 ? 11.386 7.850 -32.728 1.00 35.03 201 VAL A CA 1
ATOM 1455 C C . VAL A 1 201 ? 10.785 6.504 -32.341 1.00 35.03 201 VAL A C 1
ATOM 1457 O O . VAL A 1 201 ? 10.115 6.402 -31.316 1.00 35.03 201 VAL A O 1
ATOM 1460 N N . LEU A 1 202 ? 10.971 5.473 -33.169 1.00 33.34 202 LEU A N 1
ATOM 1461 C CA . LEU A 1 202 ? 10.638 4.105 -32.768 1.00 33.34 202 LEU A CA 1
ATOM 1462 C C . LEU A 1 202 ? 11.723 3.615 -31.805 1.00 33.34 202 LEU A C 1
ATOM 1464 O O . LEU A 1 202 ? 12.735 3.054 -32.222 1.00 33.34 202 LEU A O 1
ATOM 1468 N N . THR A 1 203 ? 11.522 3.828 -30.509 1.00 32.19 203 THR A N 1
ATOM 1469 C CA . THR A 1 203 ? 12.260 3.091 -29.485 1.00 32.19 203 THR A CA 1
ATOM 1470 C C . THR A 1 203 ? 11.544 1.767 -29.224 1.00 32.19 203 THR A C 1
ATOM 1472 O O . THR A 1 203 ? 10.404 1.729 -28.769 1.00 32.19 203 THR A O 1
ATOM 1475 N N . TYR A 1 204 ? 12.213 0.649 -29.506 1.00 29.27 204 TYR A N 1
ATOM 1476 C CA . TYR A 1 204 ? 11.808 -0.643 -28.959 1.00 29.27 204 TYR A CA 1
ATOM 1477 C C . TYR A 1 204 ? 12.379 -0.751 -27.544 1.00 29.27 204 TYR A C 1
ATOM 1479 O O . TYR A 1 204 ? 13.528 -1.148 -27.361 1.00 29.27 204 TYR A O 1
ATOM 1487 N N . ALA A 1 205 ? 11.589 -0.386 -26.535 1.00 28.31 205 ALA A N 1
ATOM 1488 C CA . ALA A 1 205 ? 11.882 -0.800 -25.170 1.00 28.31 205 ALA A CA 1
ATOM 1489 C C . ALA A 1 205 ? 11.461 -2.268 -25.026 1.00 28.31 205 ALA A C 1
ATOM 1491 O O . ALA A 1 205 ? 10.280 -2.612 -25.062 1.00 28.31 205 ALA A O 1
ATOM 1492 N N . ALA A 1 206 ? 12.437 -3.163 -24.924 1.00 25.94 206 ALA A N 1
ATOM 1493 C CA . ALA A 1 206 ? 12.174 -4.543 -24.571 1.00 25.94 206 ALA A CA 1
ATOM 1494 C C . ALA A 1 206 ? 12.012 -4.638 -23.051 1.00 25.94 206 ALA A C 1
ATOM 1496 O O . ALA A 1 206 ? 13.025 -4.744 -22.383 1.00 25.94 206 ALA A O 1
ATOM 1497 N N . HIS A 1 207 ? 10.782 -4.662 -22.520 1.00 26.36 207 HIS A N 1
ATOM 1498 C CA . HIS A 1 207 ? 10.455 -5.480 -21.342 1.00 26.36 207 HIS A CA 1
ATOM 1499 C C . HIS A 1 207 ? 8.973 -5.935 -21.331 1.00 26.36 207 HIS A C 1
ATOM 1501 O O . HIS A 1 207 ? 8.035 -5.163 -21.467 1.00 26.36 207 HIS A O 1
ATOM 1507 N N . SER A 1 208 ? 8.817 -7.265 -21.262 1.00 29.50 208 SER A N 1
ATOM 1508 C CA . SER A 1 208 ? 7.634 -8.118 -21.018 1.00 29.50 208 SER A CA 1
ATOM 1509 C C . SER A 1 208 ? 6.241 -7.763 -21.588 1.00 29.50 208 SER A C 1
ATOM 1511 O O . SER A 1 208 ? 5.342 -7.295 -20.902 1.00 29.50 208 SER A O 1
ATOM 1513 N N . SER A 1 209 ? 5.959 -8.328 -22.766 1.00 26.95 209 SER A N 1
ATOM 1514 C CA . SER A 1 209 ? 4.688 -9.004 -23.125 1.00 26.95 209 SER A CA 1
ATOM 1515 C C . SER A 1 209 ? 3.363 -8.228 -23.256 1.00 26.95 209 SER A C 1
ATOM 1517 O O . SER A 1 209 ? 2.346 -8.867 -23.539 1.00 26.95 209 SER A O 1
ATOM 1519 N N . ARG A 1 210 ? 3.333 -6.894 -23.208 1.00 27.17 210 ARG A N 1
ATOM 1520 C CA . ARG A 1 210 ? 2.211 -6.117 -23.769 1.00 27.17 210 ARG A CA 1
ATOM 1521 C C . ARG A 1 210 ? 2.712 -4.900 -24.538 1.00 27.17 210 ARG A C 1
ATOM 1523 O O . ARG A 1 210 ? 3.533 -4.142 -24.049 1.00 27.17 210 ARG A O 1
ATOM 1530 N N . PHE A 1 211 ? 2.216 -4.761 -25.765 1.00 34.84 211 PHE A N 1
ATOM 1531 C CA . PHE A 1 211 ? 2.453 -3.608 -26.625 1.00 34.84 211 PHE A CA 1
ATOM 1532 C C . PHE A 1 211 ? 1.463 -2.520 -26.232 1.00 34.84 211 PHE A C 1
ATOM 1534 O O . PHE A 1 211 ? 0.290 -2.649 -26.575 1.00 34.84 211 PHE A O 1
ATOM 1541 N N . ASP A 1 212 ? 1.902 -1.476 -25.540 1.00 27.34 212 ASP A N 1
ATOM 1542 C CA . ASP A 1 212 ? 1.127 -0.239 -25.535 1.00 27.34 212 ASP A CA 1
ATOM 1543 C C . ASP A 1 212 ? 1.995 0.969 -25.189 1.00 27.34 212 ASP A C 1
ATOM 1545 O O . ASP A 1 212 ? 2.323 1.222 -24.037 1.00 27.34 212 ASP A O 1
ATOM 1549 N N . SER A 1 213 ? 2.424 1.679 -26.230 1.00 28.77 213 SER A N 1
ATOM 1550 C CA . SER A 1 213 ? 2.251 3.128 -26.381 1.00 28.77 213 SER A CA 1
ATOM 1551 C C . SER A 1 213 ? 3.265 3.666 -27.392 1.00 28.77 213 SER A C 1
ATOM 1553 O O . SER A 1 213 ? 4.482 3.621 -27.237 1.00 28.77 213 SER A O 1
ATOM 1555 N N . VAL A 1 214 ? 2.728 4.184 -28.492 1.00 31.64 214 VAL A N 1
ATOM 1556 C CA . VAL A 1 214 ? 3.451 5.077 -29.391 1.00 31.64 214 VAL A CA 1
ATOM 1557 C C . VAL A 1 214 ? 3.704 6.357 -28.599 1.00 31.64 214 VAL A C 1
ATOM 1559 O O . VAL A 1 214 ? 2.754 7.104 -28.353 1.00 31.64 214 VAL A O 1
ATOM 1562 N N . VAL A 1 215 ? 4.949 6.645 -28.210 1.00 32.41 215 VAL A N 1
ATOM 1563 C CA . VAL A 1 215 ? 5.293 7.975 -27.688 1.00 32.41 215 VAL A CA 1
ATOM 1564 C C . VAL A 1 215 ? 5.172 8.966 -28.845 1.00 32.41 215 VAL A C 1
ATOM 1566 O O . VAL A 1 215 ? 6.100 9.201 -29.614 1.00 32.41 215 VAL A O 1
ATOM 1569 N N . THR A 1 216 ? 3.977 9.531 -29.009 1.00 30.72 216 THR A N 1
ATOM 1570 C CA . THR A 1 216 ? 3.730 10.642 -29.927 1.00 30.72 216 THR A CA 1
ATOM 1571 C C . THR A 1 216 ? 4.044 11.923 -29.168 1.00 30.72 216 THR A C 1
ATOM 1573 O O . THR A 1 216 ? 3.147 12.547 -28.604 1.00 30.72 216 THR A O 1
ATOM 1576 N N . GLN A 1 217 ? 5.315 12.318 -29.097 1.00 33.62 217 GLN A N 1
ATOM 1577 C CA . GLN A 1 217 ? 5.649 13.610 -28.503 1.00 33.62 217 GLN A CA 1
ATOM 1578 C C . GLN A 1 217 ? 5.387 14.710 -29.541 1.00 33.62 217 GLN A C 1
ATOM 1580 O O . GLN A 1 217 ? 6.146 14.915 -30.486 1.00 33.62 217 GLN A O 1
ATOM 1585 N N . ARG A 1 218 ? 4.240 15.379 -29.404 1.00 31.25 218 ARG A N 1
ATOM 1586 C CA . ARG A 1 218 ? 3.850 16.518 -30.239 1.00 31.25 218 ARG A CA 1
ATOM 1587 C C . ARG A 1 218 ? 4.509 17.772 -29.668 1.00 31.25 218 ARG A C 1
ATOM 1589 O O . ARG A 1 218 ? 4.120 18.229 -28.599 1.00 31.25 218 ARG A O 1
ATOM 1596 N N . PHE A 1 219 ? 5.497 18.318 -30.365 1.00 36.19 219 PHE A N 1
ATOM 1597 C CA . PHE A 1 219 ? 6.110 19.586 -29.978 1.00 36.19 219 PHE A CA 1
ATOM 1598 C C . PHE A 1 219 ? 5.221 20.757 -30.415 1.00 36.19 219 PHE A C 1
ATOM 1600 O O . PHE A 1 219 ? 4.862 20.865 -31.588 1.00 36.19 219 PHE A O 1
ATOM 1607 N N . ASP A 1 220 ? 4.872 21.632 -29.471 1.00 28.25 220 ASP A N 1
ATOM 1608 C CA . ASP A 1 220 ? 4.352 22.975 -29.748 1.00 28.25 220 ASP A CA 1
ATOM 1609 C C . ASP A 1 220 ? 5.540 23.938 -29.612 1.00 28.25 220 ASP A C 1
ATOM 1611 O O . ASP A 1 220 ? 6.111 24.073 -28.529 1.00 28.25 220 ASP A O 1
ATOM 1615 N N . VAL A 1 221 ? 5.968 24.562 -30.710 1.00 31.83 221 VAL A N 1
ATOM 1616 C CA . VAL A 1 221 ? 7.089 25.515 -30.702 1.00 31.83 221 VAL A CA 1
ATOM 1617 C C . VAL A 1 221 ? 6.568 26.878 -31.146 1.00 31.83 221 VAL A C 1
ATOM 1619 O O . VAL A 1 221 ? 6.257 27.073 -32.318 1.00 31.83 221 VAL A O 1
ATOM 1622 N N . ASP A 1 222 ? 6.471 27.821 -30.204 1.00 27.41 222 ASP A N 1
ATOM 1623 C CA . ASP A 1 222 ? 5.938 29.175 -30.440 1.00 27.41 222 ASP A CA 1
ATOM 1624 C C . ASP A 1 222 ? 7.018 30.223 -30.781 1.00 27.41 222 ASP A C 1
ATOM 1626 O O . ASP A 1 222 ? 6.716 31.399 -30.918 1.00 27.41 222 ASP A O 1
ATOM 1630 N N . THR A 1 223 ? 8.300 29.873 -30.950 1.00 28.27 223 THR A N 1
ATOM 1631 C CA . THR A 1 223 ? 9.296 30.835 -31.479 1.00 28.27 223 THR A CA 1
ATOM 1632 C C . THR A 1 223 ? 10.514 30.164 -32.118 1.00 28.27 223 THR A C 1
ATOM 1634 O O . THR A 1 223 ? 11.002 29.138 -31.654 1.00 28.27 223 THR A O 1
ATOM 1637 N N . ALA A 1 224 ? 10.998 30.768 -33.209 1.00 27.42 224 ALA A N 1
ATOM 1638 C CA . ALA A 1 224 ? 12.102 30.282 -34.032 1.00 27.42 224 ALA A CA 1
ATOM 1639 C C . ALA A 1 224 ? 13.450 30.283 -33.289 1.00 27.42 224 ALA A C 1
ATOM 1641 O O . ALA A 1 224 ? 13.901 31.332 -32.829 1.00 27.42 224 ALA A O 1
ATOM 1642 N N . TYR A 1 225 ? 14.129 29.135 -33.274 1.00 30.92 225 TYR A N 1
ATOM 1643 C CA . TYR A 1 225 ? 15.548 29.021 -32.938 1.00 30.92 225 TYR A CA 1
ATOM 1644 C C . TYR A 1 225 ? 16.310 28.373 -34.100 1.00 30.92 225 TYR A C 1
ATOM 1646 O O . TYR A 1 225 ? 15.836 27.426 -34.722 1.00 30.92 225 TYR A O 1
ATOM 1654 N N . THR A 1 226 ? 17.484 28.922 -34.403 1.00 29.47 226 THR A N 1
ATOM 1655 C CA . THR A 1 226 ? 18.520 28.315 -35.248 1.00 29.47 226 THR A CA 1
ATOM 1656 C C . THR A 1 226 ? 19.287 27.291 -34.409 1.00 29.47 226 THR A C 1
ATOM 1658 O O . THR A 1 226 ? 19.715 27.646 -33.312 1.00 29.47 226 THR A O 1
ATOM 1661 N N . ASP A 1 227 ? 19.453 26.077 -34.935 1.00 29.66 227 ASP A N 1
ATOM 1662 C CA . ASP A 1 227 ? 19.957 24.859 -34.277 1.00 29.66 227 ASP A CA 1
ATOM 1663 C C . ASP A 1 227 ? 19.061 24.326 -33.150 1.00 29.66 227 ASP A C 1
ATOM 1665 O O . ASP A 1 227 ? 19.002 24.851 -32.039 1.00 29.66 227 ASP A O 1
ATOM 1669 N N . THR A 1 228 ? 18.351 23.236 -33.444 1.00 33.69 228 THR A N 1
ATOM 1670 C CA . THR A 1 228 ? 17.551 22.488 -32.468 1.00 33.69 228 THR A CA 1
ATOM 1671 C C . THR A 1 228 ? 18.276 21.189 -32.140 1.00 33.69 228 THR A C 1
ATOM 1673 O O . THR A 1 228 ? 18.336 20.280 -32.961 1.00 33.69 228 THR A O 1
ATOM 1676 N N . SER A 1 229 ? 18.837 21.091 -30.936 1.00 31.83 229 SER A N 1
ATOM 1677 C CA . SER A 1 229 ? 19.200 19.808 -30.340 1.00 31.83 229 SER A CA 1
ATOM 1678 C C . SER A 1 229 ? 17.952 19.194 -29.701 1.00 31.83 229 SER A C 1
ATOM 1680 O O . SER A 1 229 ? 17.331 19.796 -28.824 1.00 31.83 229 SER A O 1
ATOM 1682 N N . LEU A 1 230 ? 17.568 17.995 -30.143 1.00 35.03 230 LEU A N 1
ATOM 1683 C CA . LEU A 1 230 ? 16.540 17.194 -29.481 1.00 35.03 230 LEU A CA 1
ATOM 1684 C C . LEU A 1 230 ? 17.222 16.280 -28.459 1.00 35.03 230 LEU A C 1
ATOM 1686 O O . LEU A 1 230 ? 17.824 15.275 -28.824 1.00 35.03 230 LEU A O 1
ATOM 1690 N N . ILE A 1 231 ? 17.137 16.643 -27.180 1.00 32.50 231 ILE A N 1
ATOM 1691 C CA . ILE A 1 231 ? 17.560 15.784 -26.070 1.00 32.50 231 ILE A CA 1
ATOM 1692 C C . ILE A 1 231 ? 16.347 14.946 -25.662 1.00 32.50 231 ILE A C 1
ATOM 1694 O O . ILE A 1 231 ? 15.380 15.486 -25.125 1.00 32.50 231 ILE A O 1
ATOM 1698 N N . LEU A 1 232 ? 16.386 13.638 -25.924 1.00 36.16 232 LEU A N 1
ATOM 1699 C CA . LEU A 1 232 ? 15.382 12.704 -25.417 1.00 36.16 232 LEU A CA 1
ATOM 1700 C C . LEU A 1 232 ? 15.831 12.197 -24.040 1.00 36.16 232 LEU A C 1
ATOM 1702 O O . LEU A 1 232 ? 16.722 11.355 -23.939 1.00 36.16 232 LEU A O 1
ATOM 1706 N N . THR A 1 233 ? 15.218 12.718 -22.983 1.00 33.06 233 THR A N 1
ATOM 1707 C CA . THR A 1 233 ? 15.387 12.198 -21.621 1.00 33.06 233 THR A CA 1
ATOM 1708 C C . THR A 1 233 ? 14.254 11.213 -21.351 1.00 33.06 233 THR A C 1
ATOM 1710 O O . THR A 1 233 ? 13.093 11.617 -21.351 1.00 33.06 233 THR A O 1
ATOM 1713 N N . VAL A 1 234 ? 14.569 9.933 -21.129 1.00 41.44 234 VAL A N 1
ATOM 1714 C CA . VAL A 1 234 ? 13.605 8.991 -20.538 1.00 41.44 234 VAL A CA 1
ATOM 1715 C C . VAL A 1 234 ? 13.474 9.384 -19.072 1.00 41.44 234 VAL A C 1
ATOM 1717 O O . VAL A 1 234 ? 14.452 9.325 -18.326 1.00 41.44 234 VAL A O 1
ATOM 1720 N N . LEU A 1 235 ? 12.306 9.897 -18.698 1.00 44.91 235 LEU A N 1
ATOM 1721 C CA . LEU A 1 235 ? 12.006 10.307 -17.335 1.00 44.91 235 LEU A CA 1
ATOM 1722 C C . LEU A 1 235 ? 11.202 9.187 -16.679 1.00 44.91 235 LEU A C 1
ATOM 1724 O O . LEU A 1 235 ? 10.208 8.770 -17.256 1.00 44.91 235 LEU A O 1
ATOM 1728 N N . ASN A 1 236 ? 11.633 8.745 -15.499 1.00 62.41 236 ASN A N 1
ATOM 1729 C CA . ASN A 1 236 ? 10.835 7.882 -14.634 1.00 62.41 236 ASN A CA 1
ATOM 1730 C C . ASN A 1 236 ? 9.574 8.642 -14.209 1.00 62.41 236 ASN A C 1
ATOM 1732 O O . ASN A 1 236 ? 9.686 9.726 -13.617 1.00 62.41 236 ASN A O 1
ATOM 1736 N N . ASN A 1 237 ? 8.396 8.125 -14.537 1.00 72.25 237 ASN A N 1
ATOM 1737 C CA . ASN A 1 237 ? 7.157 8.662 -14.011 1.00 72.25 237 ASN A CA 1
ATOM 1738 C C . ASN A 1 237 ? 7.072 8.312 -12.522 1.00 72.25 237 ASN A C 1
ATOM 1740 O O . ASN A 1 237 ? 7.473 7.244 -12.096 1.00 72.25 237 ASN A O 1
ATOM 1744 N N . HIS A 1 238 ? 6.624 9.260 -11.700 1.00 76.62 238 HIS A N 1
ATOM 1745 C CA . HIS A 1 238 ? 6.380 8.942 -10.298 1.00 76.62 238 HIS A CA 1
ATOM 1746 C C . HIS A 1 238 ? 5.115 8.083 -10.199 1.00 76.62 238 HIS A C 1
ATOM 1748 O O . HIS A 1 238 ? 4.177 8.330 -10.971 1.00 76.62 238 HIS A O 1
ATOM 1754 N N . PRO A 1 239 ? 5.051 7.168 -9.221 1.00 86.88 239 PRO A N 1
ATOM 1755 C CA . PRO A 1 239 ? 3.819 6.465 -8.932 1.00 86.88 239 PRO A CA 1
ATOM 1756 C C . PRO A 1 239 ? 2.755 7.457 -8.445 1.00 86.88 239 PRO A C 1
ATOM 1758 O O . PRO A 1 239 ? 3.074 8.564 -8.005 1.00 86.88 239 PRO A O 1
ATOM 1761 N N . VAL A 1 240 ? 1.493 7.057 -8.532 1.00 89.50 240 VAL A N 1
ATOM 1762 C CA . VAL A 1 240 ? 0.337 7.797 -8.024 1.00 89.50 240 VAL A CA 1
ATOM 1763 C C . VAL A 1 240 ? -0.294 6.961 -6.923 1.00 89.50 240 VAL A C 1
ATOM 1765 O O . VAL A 1 240 ? -0.780 5.861 -7.201 1.00 89.50 240 VAL A O 1
ATOM 1768 N N . ALA A 1 241 ? -0.257 7.486 -5.700 1.00 96.94 241 ALA A N 1
ATOM 1769 C CA . ALA A 1 241 ? -0.912 6.892 -4.543 1.00 96.94 241 ALA A CA 1
ATOM 1770 C C . ALA A 1 241 ? -2.312 7.495 -4.373 1.00 96.94 241 ALA A C 1
ATOM 1772 O O . ALA A 1 241 ? -2.455 8.719 -4.317 1.00 96.94 241 ALA A O 1
ATOM 1773 N N . ASP A 1 242 ? -3.337 6.654 -4.278 1.00 97.19 242 ASP A N 1
ATOM 1774 C CA . ASP A 1 242 ? -4.721 7.083 -4.083 1.00 97.19 242 ASP A CA 1
ATOM 1775 C C . ASP A 1 242 ? -5.176 6.816 -2.636 1.00 97.19 242 ASP A C 1
ATOM 1777 O O . ASP A 1 242 ? -4.817 5.818 -2.014 1.00 97.19 242 ASP A O 1
ATOM 1781 N N . ASP A 1 243 ? -6.005 7.711 -2.087 1.00 98.44 243 ASP A N 1
ATOM 1782 C CA . ASP A 1 243 ? -6.494 7.592 -0.707 1.00 98.44 243 ASP A CA 1
ATOM 1783 C C . ASP A 1 243 ? -7.320 6.310 -0.483 1.00 98.44 243 ASP A C 1
ATOM 1785 O O . ASP A 1 243 ? -8.149 5.911 -1.309 1.00 98.44 243 ASP A O 1
ATOM 1789 N N . ASP A 1 244 ? -7.151 5.716 0.698 1.00 98.56 244 ASP A N 1
ATOM 1790 C CA . ASP A 1 244 ? -7.804 4.479 1.114 1.00 98.56 244 ASP A CA 1
ATOM 1791 C C . ASP A 1 244 ? -8.853 4.701 2.202 1.00 98.56 244 ASP A C 1
ATOM 1793 O O . ASP A 1 244 ? -8.754 5.577 3.071 1.00 98.56 244 ASP A O 1
ATOM 1797 N N . HIS A 1 245 ? -9.827 3.793 2.231 1.00 97.88 245 HIS A N 1
ATOM 1798 C CA . HIS A 1 245 ? -10.838 3.738 3.275 1.00 97.88 245 HIS A CA 1
ATOM 1799 C C . HIS A 1 245 ? -11.001 2.326 3.828 1.00 97.88 245 HIS A C 1
ATOM 1801 O O . HIS A 1 245 ? -11.128 1.357 3.078 1.00 97.88 245 HIS A O 1
ATOM 1807 N N . ALA A 1 246 ? -11.079 2.223 5.153 1.00 98.19 246 ALA A N 1
ATOM 1808 C CA . ALA A 1 246 ? -11.397 0.982 5.843 1.00 98.19 246 ALA A CA 1
ATOM 1809 C C . ALA A 1 246 ? -12.411 1.216 6.965 1.00 98.19 246 ALA A C 1
ATOM 1811 O O . ALA A 1 246 ? -12.567 2.323 7.483 1.00 98.19 246 ALA A O 1
ATOM 1812 N N . THR A 1 247 ? -13.097 0.148 7.352 1.00 98.31 247 THR A N 1
ATOM 1813 C CA . THR A 1 247 ? -14.008 0.142 8.495 1.00 98.31 247 THR A CA 1
ATOM 1814 C C . THR A 1 247 ? -13.720 -1.068 9.359 1.00 98.31 247 THR A C 1
ATOM 1816 O O . THR A 1 247 ? -13.487 -2.153 8.823 1.00 98.31 247 THR A O 1
ATOM 1819 N N . THR A 1 248 ? -13.782 -0.896 10.669 1.00 98.56 248 THR A N 1
ATOM 1820 C CA . THR A 1 248 ? -13.671 -1.991 11.632 1.00 98.56 248 THR A CA 1
ATOM 1821 C C . THR A 1 248 ? -14.566 -1.711 12.828 1.00 98.56 248 THR A C 1
ATOM 1823 O O . THR A 1 248 ? -15.008 -0.577 13.010 1.00 98.56 248 THR A O 1
ATOM 1826 N N . ASP A 1 249 ? -14.851 -2.737 13.612 1.00 98.25 249 ASP A N 1
ATOM 1827 C CA . ASP A 1 249 ? -15.395 -2.553 14.953 1.00 98.25 249 ASP A CA 1
ATOM 1828 C C . ASP A 1 249 ? -14.237 -2.154 15.885 1.00 98.25 249 ASP A C 1
ATOM 1830 O O . ASP A 1 249 ? -13.069 -2.440 15.582 1.00 98.25 249 ASP A O 1
ATOM 1834 N N . GLU A 1 250 ? -14.524 -1.458 16.983 1.00 96.81 250 GLU A N 1
ATOM 1835 C CA . GLU A 1 250 ? -13.494 -1.180 17.989 1.00 96.81 250 GLU A CA 1
ATOM 1836 C C . GLU A 1 250 ? -12.875 -2.475 18.535 1.00 96.81 250 GLU A C 1
ATOM 1838 O O . GLU A 1 250 ? -13.438 -3.562 18.397 1.00 96.81 250 GLU A O 1
ATOM 1843 N N . ASP A 1 251 ? -11.652 -2.373 19.055 1.00 96.44 251 ASP A N 1
ATOM 1844 C CA . ASP A 1 251 ? -10.833 -3.497 19.539 1.00 96.44 251 ASP A CA 1
ATOM 1845 C C . ASP A 1 251 ? -10.516 -4.598 18.507 1.00 96.44 251 ASP A C 1
ATOM 1847 O O . ASP A 1 251 ? -9.846 -5.594 18.810 1.00 96.44 251 ASP A O 1
ATOM 1851 N N . VAL A 1 252 ? -10.945 -4.424 17.254 1.00 97.94 252 VAL A N 1
ATOM 1852 C CA . VAL A 1 252 ? -10.707 -5.362 16.159 1.00 97.94 252 VAL A CA 1
ATOM 1853 C C . VAL A 1 252 ? -9.700 -4.771 15.180 1.00 97.94 252 VAL A C 1
ATOM 1855 O O . VAL A 1 252 ? -9.922 -3.731 14.560 1.00 97.94 252 VAL A O 1
ATOM 1858 N N . ALA A 1 253 ? -8.587 -5.480 14.990 1.00 98.19 253 ALA A N 1
ATOM 1859 C CA . ALA A 1 253 ? -7.607 -5.132 13.969 1.00 98.19 253 ALA A CA 1
ATOM 1860 C C . ALA A 1 253 ? -8.144 -5.371 12.550 1.00 98.19 253 ALA A C 1
ATOM 1862 O O . ALA A 1 253 ? -8.762 -6.404 12.273 1.00 98.19 253 ALA A O 1
ATOM 1863 N N . VAL A 1 254 ? -7.796 -4.476 11.624 1.00 98.38 254 VAL A N 1
ATOM 1864 C CA . VAL A 1 254 ? -8.189 -4.551 10.211 1.00 98.38 254 VAL A CA 1
ATOM 1865 C C . VAL A 1 254 ? -6.969 -4.512 9.278 1.00 98.38 254 VAL A C 1
ATOM 1867 O O . VAL A 1 254 ? -6.149 -3.595 9.370 1.00 98.38 254 VAL A O 1
ATOM 1870 N N . PRO A 1 255 ? -6.809 -5.498 8.371 1.00 98.06 255 PRO A N 1
ATOM 1871 C CA . PRO A 1 255 ? -5.799 -5.453 7.317 1.00 98.06 255 PRO A CA 1
ATOM 1872 C C . PRO A 1 255 ? -6.276 -4.611 6.123 1.00 98.06 255 PRO A C 1
ATOM 1874 O O . PRO A 1 255 ? -7.393 -4.790 5.638 1.00 98.06 255 PRO A O 1
ATOM 1877 N N . ILE A 1 256 ? -5.406 -3.744 5.609 1.00 98.19 256 ILE A N 1
ATOM 1878 C CA . ILE A 1 256 ? -5.688 -2.782 4.536 1.00 98.19 256 ILE A CA 1
ATOM 1879 C C . ILE A 1 256 ? -4.656 -2.970 3.415 1.00 98.19 256 ILE A C 1
ATOM 1881 O O . ILE A 1 256 ? -3.450 -2.896 3.651 1.00 98.19 256 ILE A O 1
ATOM 1885 N N . GLN A 1 257 ? -5.128 -3.262 2.200 1.00 97.06 257 GLN A N 1
ATOM 1886 C CA . GLN A 1 257 ? -4.294 -3.422 1.001 1.00 97.06 257 GLN A CA 1
ATOM 1887 C C . GLN A 1 257 ? -4.093 -2.063 0.324 1.00 97.06 257 GLN A C 1
ATOM 1889 O O . GLN A 1 257 ? -4.815 -1.748 -0.618 1.00 97.06 257 GLN A O 1
ATOM 1894 N N . VAL A 1 258 ? -3.135 -1.281 0.817 1.00 97.44 258 VAL A N 1
ATOM 1895 C CA . VAL A 1 258 ? -3.004 0.142 0.452 1.00 97.44 258 VAL A CA 1
ATOM 1896 C C . VAL A 1 258 ? -2.549 0.389 -0.989 1.00 97.44 258 VAL A C 1
ATOM 1898 O O . VAL A 1 258 ? -2.763 1.460 -1.507 1.00 97.44 258 VAL A O 1
ATOM 1901 N N . VAL A 1 259 ? -1.963 -0.599 -1.677 1.00 96.44 259 VAL A N 1
ATOM 1902 C CA . VAL A 1 259 ? -1.468 -0.408 -3.062 1.00 96.44 259 VAL A CA 1
ATOM 1903 C C . VAL A 1 259 ? -2.447 -0.841 -4.155 1.00 96.44 259 VAL A C 1
ATOM 1905 O O . VAL A 1 259 ? -2.099 -0.848 -5.332 1.00 96.44 259 VAL A O 1
ATOM 1908 N N . ASN A 1 260 ? -3.638 -1.330 -3.800 1.00 95.31 260 ASN A N 1
ATOM 1909 C CA . ASN A 1 260 ? -4.534 -1.961 -4.781 1.00 95.31 260 ASN A CA 1
ATOM 1910 C C . ASN A 1 260 ? -5.183 -0.959 -5.748 1.00 95.31 260 ASN A C 1
ATOM 1912 O O . ASN A 1 260 ? -5.582 -1.341 -6.850 1.00 95.31 260 ASN A O 1
ATOM 1916 N N . ASN A 1 261 ? -5.363 0.277 -5.296 1.00 95.69 261 ASN A N 1
ATOM 1917 C CA . ASN A 1 261 ? -5.874 1.421 -6.047 1.00 95.69 261 ASN A CA 1
ATOM 1918 C C . ASN A 1 261 ? -4.751 2.285 -6.638 1.00 95.69 261 ASN A C 1
ATOM 1920 O O . ASN A 1 261 ? -5.032 3.052 -7.554 1.00 95.69 261 ASN A O 1
ATOM 1924 N N . ASP A 1 262 ? -3.515 2.119 -6.176 1.00 96.25 262 ASP A N 1
ATOM 1925 C CA . ASP A 1 262 ? -2.360 2.863 -6.668 1.00 96.25 262 ASP A CA 1
ATOM 1926 C C . ASP A 1 262 ? -1.959 2.458 -8.088 1.00 96.25 262 ASP A C 1
ATOM 1928 O O . ASP A 1 262 ? -2.243 1.356 -8.575 1.00 96.25 262 ASP A O 1
ATOM 1932 N N . SER A 1 263 ? -1.257 3.360 -8.773 1.00 83.12 263 SER A N 1
ATOM 1933 C CA . SER A 1 263 ? -0.813 3.121 -10.142 1.00 83.12 263 SER A CA 1
ATOM 1934 C C . SER A 1 263 ? 0.576 3.667 -10.423 1.00 83.12 263 SER A C 1
ATOM 1936 O O . SER A 1 263 ? 1.030 4.630 -9.817 1.00 83.12 263 SER A O 1
ATOM 1938 N N . ASP A 1 264 ? 1.235 3.047 -11.392 1.00 78.88 264 ASP A N 1
ATOM 1939 C CA . ASP A 1 264 ? 2.474 3.532 -11.970 1.00 78.88 264 ASP A CA 1
ATOM 1940 C C . ASP A 1 264 ? 2.355 3.492 -13.495 1.00 78.88 264 ASP A C 1
ATOM 1942 O O . ASP A 1 264 ? 1.863 2.509 -14.061 1.00 78.88 264 ASP A O 1
ATOM 1946 N N . LEU A 1 265 ? 2.735 4.585 -14.161 1.00 70.25 265 LEU A N 1
ATOM 1947 C CA . LEU A 1 265 ? 2.550 4.715 -15.609 1.00 70.25 265 LEU A CA 1
ATOM 1948 C C . LEU A 1 265 ? 3.571 3.884 -16.398 1.00 70.25 265 LEU A C 1
ATOM 1950 O O . LEU A 1 265 ? 3.261 3.455 -17.512 1.00 70.25 265 LEU A O 1
ATOM 1954 N N . ASP A 1 266 ? 4.744 3.638 -15.814 1.00 71.19 266 ASP A N 1
ATOM 1955 C CA . ASP A 1 266 ? 5.800 2.803 -16.386 1.00 71.19 266 ASP A CA 1
ATOM 1956 C C . ASP A 1 266 ? 5.517 1.300 -16.166 1.00 71.19 266 ASP A C 1
ATOM 1958 O O . ASP A 1 266 ? 6.049 0.439 -16.873 1.00 71.19 266 ASP A O 1
ATOM 1962 N N . GLY A 1 267 ? 4.584 0.979 -15.263 1.00 70.75 267 GLY A N 1
ATOM 1963 C CA . GLY A 1 267 ? 4.151 -0.379 -14.942 1.00 70.75 267 GLY A CA 1
ATOM 1964 C C . GLY A 1 267 ? 5.038 -1.060 -13.902 1.00 70.75 267 GLY A C 1
ATOM 1965 O O . GLY A 1 267 ? 5.043 -2.295 -13.821 1.00 70.75 267 GLY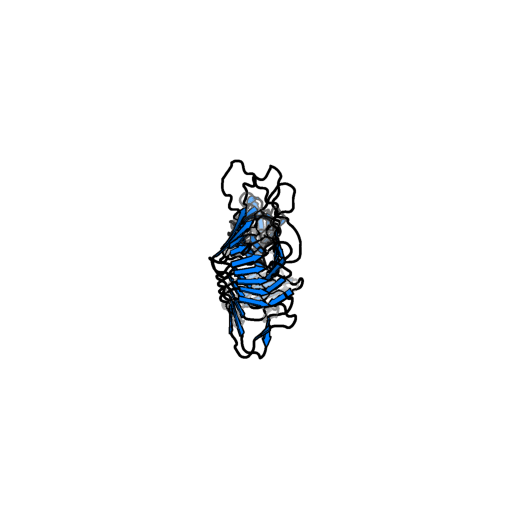 A O 1
ATOM 1966 N N . ASP A 1 268 ? 5.782 -0.272 -13.129 1.00 77.25 268 ASP A N 1
ATOM 1967 C CA . ASP A 1 268 ? 6.676 -0.765 -12.094 1.00 77.25 268 ASP A CA 1
ATOM 1968 C C . ASP A 1 268 ? 5.924 -1.335 -10.884 1.00 77.25 268 ASP A C 1
ATOM 1970 O O . ASP A 1 268 ? 4.786 -0.981 -10.565 1.00 77.25 268 ASP A O 1
ATOM 1974 N N . ALA A 1 269 ? 6.570 -2.280 -10.197 1.00 86.75 269 ALA A N 1
ATOM 1975 C CA . ALA A 1 269 ? 6.002 -2.897 -9.007 1.00 86.75 269 ALA A CA 1
ATOM 1976 C C . ALA A 1 269 ? 6.103 -1.947 -7.807 1.00 86.75 269 ALA A C 1
ATOM 1978 O O . ALA A 1 269 ? 7.199 -1.591 -7.376 1.00 86.75 269 ALA A O 1
ATOM 1979 N N . LEU A 1 270 ? 4.954 -1.609 -7.223 1.00 94.06 270 LEU A N 1
ATOM 1980 C CA . LEU A 1 270 ? 4.874 -0.699 -6.085 1.00 94.06 270 LEU A CA 1
ATOM 1981 C C . LEU A 1 270 ? 5.181 -1.394 -4.758 1.00 94.06 270 LEU A C 1
ATOM 1983 O O . LEU A 1 270 ? 4.768 -2.528 -4.502 1.00 94.06 270 LEU A O 1
ATOM 1987 N N . SER A 1 271 ? 5.888 -0.680 -3.886 1.00 94.81 271 SER A N 1
ATOM 1988 C CA . SER A 1 271 ? 6.234 -1.135 -2.540 1.00 94.81 271 SER A CA 1
ATOM 1989 C C . SER A 1 271 ? 5.951 -0.061 -1.497 1.00 94.81 271 SER A C 1
ATOM 1991 O O . SER A 1 271 ? 6.179 1.121 -1.744 1.00 94.81 271 SER A O 1
ATOM 1993 N N . VAL A 1 272 ? 5.485 -0.469 -0.313 1.00 97.44 272 VAL A N 1
ATOM 1994 C CA . VAL A 1 272 ? 5.284 0.442 0.823 1.00 97.44 272 VAL A CA 1
ATOM 1995 C C . VAL A 1 272 ? 6.634 0.746 1.472 1.00 97.44 272 VAL A C 1
ATOM 1997 O O . VAL A 1 272 ? 7.341 -0.156 1.920 1.00 97.44 272 VAL A O 1
ATOM 2000 N N . MET A 1 273 ? 6.984 2.027 1.536 1.00 94.81 273 MET A N 1
ATOM 2001 C CA . MET A 1 273 ? 8.235 2.523 2.118 1.00 94.81 273 MET A CA 1
ATOM 2002 C C . MET A 1 273 ? 8.112 2.843 3.609 1.00 94.81 273 MET A C 1
ATOM 2004 O O . MET A 1 273 ? 9.098 2.767 4.343 1.00 94.81 273 MET A O 1
ATOM 2008 N N . GLY A 1 274 ? 6.917 3.228 4.059 1.00 95.44 274 GLY A N 1
ATOM 2009 C CA . GLY A 1 274 ? 6.651 3.575 5.450 1.00 95.44 274 GLY A CA 1
ATOM 2010 C C . GLY A 1 274 ? 5.272 4.195 5.650 1.00 95.44 274 GLY A C 1
ATOM 2011 O O . GLY A 1 274 ? 4.544 4.441 4.689 1.00 95.44 274 GLY A O 1
ATOM 2012 N N . TRP A 1 275 ? 4.931 4.439 6.913 1.00 98.31 275 TRP A N 1
ATOM 2013 C CA . TRP A 1 275 ? 3.676 5.052 7.344 1.00 98.31 275 TRP A CA 1
ATOM 2014 C C . TRP A 1 275 ? 3.885 5.894 8.605 1.00 98.31 275 TRP A C 1
ATOM 2016 O O . TRP A 1 275 ? 4.903 5.780 9.295 1.00 98.31 275 TRP A O 1
ATOM 2026 N N . THR A 1 276 ? 2.916 6.755 8.903 1.00 98.25 276 THR A N 1
ATOM 2027 C CA . THR A 1 276 ? 2.825 7.467 10.184 1.00 98.25 276 THR A CA 1
ATOM 2028 C C . THR A 1 276 ? 1.950 6.696 11.164 1.00 98.25 276 THR A C 1
ATOM 2030 O O . THR A 1 276 ? 1.027 6.002 10.749 1.00 98.25 276 THR A O 1
ATOM 2033 N N . GLU A 1 277 ? 2.171 6.870 12.466 1.00 97.75 277 GLU A N 1
ATOM 2034 C CA . GLU A 1 277 ? 1.207 6.382 13.455 1.00 97.75 277 GLU A CA 1
ATOM 2035 C C . GLU A 1 277 ? -0.009 7.321 13.522 1.00 97.75 277 GLU A C 1
ATOM 2037 O O . GLU A 1 277 ? 0.175 8.546 13.539 1.00 97.75 277 GLU A O 1
ATOM 2042 N N . PRO A 1 278 ? -1.232 6.774 13.550 1.00 97.81 278 PRO A N 1
ATOM 2043 C CA . PRO A 1 278 ? -2.453 7.547 13.723 1.00 97.81 278 PRO A CA 1
ATOM 2044 C C . PRO A 1 278 ? -2.644 8.000 15.185 1.00 97.81 278 PRO A C 1
ATOM 2046 O O . PRO A 1 278 ? -1.910 7.589 16.086 1.00 97.81 278 PRO A O 1
ATOM 2049 N N . GLU A 1 279 ? -3.622 8.871 15.452 1.00 98.19 279 GLU A N 1
ATOM 2050 C CA . GLU A 1 279 ? -3.825 9.423 16.803 1.00 98.19 279 GLU A CA 1
ATOM 2051 C C . GLU A 1 279 ? -4.512 8.420 17.738 1.00 98.19 279 GLU A C 1
ATOM 2053 O O . GLU A 1 279 ? -4.193 8.378 18.931 1.00 98.19 279 GLU A O 1
ATOM 2058 N N . ASN A 1 280 ? -5.425 7.595 17.219 1.00 98.06 280 ASN A N 1
ATOM 2059 C CA . ASN A 1 280 ? -6.307 6.729 18.005 1.00 98.06 280 ASN A CA 1
ATOM 2060 C C . ASN A 1 280 ? -6.152 5.236 17.691 1.00 98.06 280 ASN A C 1
ATOM 2062 O O . ASN A 1 280 ? -7.046 4.440 17.960 1.00 98.06 280 ASN A O 1
ATOM 2066 N N . GLY A 1 281 ? -4.979 4.841 17.205 1.00 97.81 281 GLY A N 1
ATOM 2067 C CA . GLY A 1 281 ? -4.636 3.450 16.955 1.00 97.81 281 GLY A CA 1
ATOM 2068 C C . GLY A 1 281 ? -3.139 3.254 16.770 1.00 97.81 281 GLY A C 1
ATOM 2069 O O . GLY A 1 281 ? -2.334 4.127 17.094 1.00 97.81 281 GLY A O 1
ATOM 2070 N N . THR A 1 282 ? -2.772 2.087 16.254 1.00 98.38 282 THR A N 1
ATOM 2071 C CA . THR A 1 282 ? -1.403 1.751 15.848 1.00 98.38 282 THR A CA 1
ATOM 2072 C C . THR A 1 282 ? -1.416 1.036 14.506 1.00 98.38 282 THR A C 1
ATOM 2074 O O . THR A 1 282 ? -2.365 0.309 14.201 1.00 98.38 282 THR A O 1
ATOM 2077 N N . VAL A 1 283 ? -0.368 1.228 13.703 1.00 98.62 283 VAL A N 1
ATOM 2078 C CA . VAL A 1 283 ? -0.225 0.575 12.395 1.00 98.62 283 VAL A CA 1
ATOM 2079 C C . VAL A 1 283 ? 1.019 -0.303 12.365 1.00 98.62 283 VAL A C 1
ATOM 2081 O O . VAL A 1 283 ? 2.122 0.111 12.715 1.00 98.62 283 VAL A O 1
ATOM 2084 N N . THR A 1 284 ? 0.855 -1.539 11.898 1.00 97.88 284 THR A N 1
ATOM 2085 C CA . THR A 1 284 ? 1.955 -2.497 11.728 1.00 97.88 284 THR A CA 1
ATOM 2086 C C . THR A 1 284 ? 1.991 -3.059 10.310 1.00 97.88 284 THR A C 1
ATOM 2088 O O . THR A 1 284 ? 0.964 -3.149 9.639 1.00 97.88 284 THR A O 1
ATOM 2091 N N . GLN A 1 285 ? 3.175 -3.458 9.841 1.00 96.62 285 GLN A N 1
ATOM 2092 C CA . GLN A 1 285 ? 3.321 -4.114 8.539 1.00 96.62 285 GLN A CA 1
ATOM 2093 C C . GLN A 1 285 ? 2.712 -5.522 8.571 1.00 96.62 285 GLN A C 1
ATOM 2095 O O . GLN A 1 285 ? 3.064 -6.336 9.429 1.00 96.62 285 GLN A O 1
ATOM 2100 N N . GLY A 1 286 ? 1.841 -5.817 7.607 1.00 94.06 286 GLY A N 1
ATOM 2101 C CA . GLY A 1 286 ? 1.340 -7.159 7.321 1.00 94.06 286 GLY A CA 1
ATOM 2102 C C . GLY A 1 286 ? 2.219 -7.916 6.317 1.00 94.06 286 GLY A C 1
ATOM 2103 O O . GLY A 1 286 ? 3.420 -7.681 6.204 1.00 94.06 286 GLY A O 1
ATOM 2104 N N . SER A 1 287 ? 1.632 -8.856 5.574 1.00 89.81 287 SER A N 1
ATOM 2105 C CA . SER A 1 287 ? 2.305 -9.488 4.431 1.00 89.81 287 SER A CA 1
ATOM 2106 C C . SER A 1 287 ? 2.262 -8.586 3.199 1.00 89.81 287 SER A C 1
ATOM 2108 O O . SER A 1 287 ? 1.287 -7.860 2.997 1.00 89.81 287 SER A O 1
ATOM 2110 N N . ASP A 1 288 ? 3.285 -8.682 2.353 1.00 88.44 288 ASP A N 1
ATOM 2111 C CA . ASP A 1 288 ? 3.377 -7.947 1.089 1.00 88.44 288 ASP A CA 1
ATOM 2112 C C . ASP A 1 288 ? 3.198 -6.431 1.307 1.00 88.44 288 ASP A C 1
ATOM 2114 O O . ASP A 1 288 ? 3.930 -5.829 2.093 1.00 88.44 288 ASP A O 1
ATOM 2118 N N . THR A 1 289 ? 2.212 -5.821 0.655 1.00 93.94 289 THR A N 1
ATOM 2119 C CA . THR A 1 289 ? 1.882 -4.389 0.705 1.00 93.94 289 THR A CA 1
ATOM 2120 C C . THR A 1 289 ? 0.715 -4.075 1.651 1.00 93.94 289 THR A C 1
ATOM 2122 O O . THR A 1 289 ? 0.084 -3.028 1.548 1.00 93.94 289 THR A O 1
ATOM 2125 N N . THR A 1 290 ? 0.417 -4.974 2.595 1.00 97.38 290 THR A N 1
ATOM 2126 C CA . THR A 1 290 ? -0.675 -4.806 3.569 1.00 97.38 290 THR A CA 1
ATOM 2127 C C . THR A 1 290 ? -0.215 -4.029 4.799 1.00 97.38 290 THR A C 1
ATOM 2129 O O . THR A 1 290 ? 0.794 -4.394 5.404 1.00 97.38 290 THR A O 1
ATOM 2132 N N . LEU A 1 291 ? -1.011 -3.063 5.256 1.00 98.31 291 LEU A N 1
ATOM 2133 C CA . LEU A 1 291 ? -0.872 -2.435 6.575 1.00 98.31 291 LEU A CA 1
ATOM 2134 C C . LEU A 1 291 ? -2.013 -2.881 7.497 1.00 98.31 291 LEU A C 1
ATOM 2136 O O . LEU A 1 291 ? -3.157 -2.991 7.066 1.00 98.31 291 LEU A O 1
ATOM 2140 N N . ILE A 1 292 ? -1.708 -3.184 8.759 1.00 98.56 292 ILE A N 1
ATOM 2141 C CA . ILE A 1 292 ? -2.683 -3.633 9.762 1.00 98.56 292 ILE A CA 1
ATOM 2142 C C . ILE A 1 292 ? -2.890 -2.506 10.766 1.00 98.56 292 ILE A C 1
ATOM 2144 O O . ILE A 1 292 ? -1.961 -2.170 11.502 1.00 98.56 292 ILE A O 1
ATOM 2148 N N . TYR A 1 293 ? -4.103 -1.960 10.806 1.00 98.75 293 TYR A N 1
ATOM 2149 C CA . TYR A 1 293 ? -4.519 -0.962 11.787 1.00 98.75 293 TYR A CA 1
ATOM 2150 C C . TYR A 1 293 ? -5.196 -1.643 12.980 1.00 98.75 293 TYR A C 1
ATOM 2152 O O . TYR A 1 293 ? -6.084 -2.476 12.795 1.00 98.75 293 TYR A O 1
ATOM 2160 N N . MET A 1 294 ? -4.781 -1.282 14.193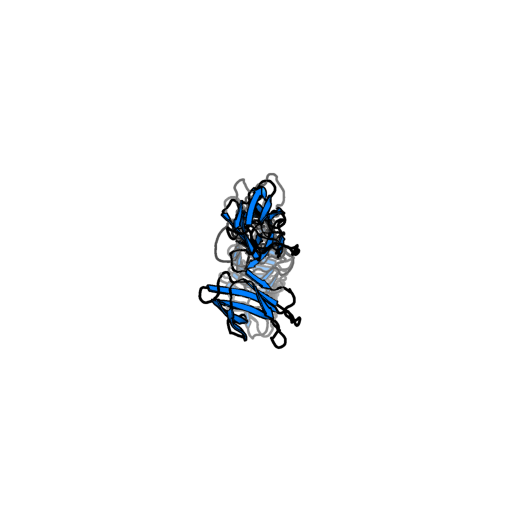 1.00 98.44 294 MET A N 1
ATOM 2161 C CA . MET A 1 294 ? -5.416 -1.670 15.452 1.00 98.44 294 MET A CA 1
ATOM 2162 C C . MET A 1 294 ? -5.890 -0.399 16.172 1.00 98.44 294 MET A C 1
ATOM 2164 O O . MET A 1 294 ? -5.025 0.400 16.552 1.00 98.44 294 MET A O 1
ATOM 2168 N N . PRO A 1 295 ? -7.208 -0.192 16.361 1.00 98.50 295 PRO A N 1
ATOM 2169 C CA . PRO A 1 295 ? -7.720 0.895 17.194 1.00 98.50 295 PRO A CA 1
ATOM 2170 C C . PRO A 1 295 ? -7.143 0.836 18.617 1.00 98.50 295 PRO A C 1
ATOM 2172 O O . PRO A 1 295 ? -6.767 -0.231 19.105 1.00 98.50 295 PRO A O 1
ATOM 2175 N N . LYS A 1 296 ? -7.069 1.977 19.306 1.00 98.00 296 LYS A N 1
ATOM 2176 C CA . LYS A 1 296 ? -6.908 1.980 20.767 1.00 98.00 296 LYS A CA 1
ATOM 2177 C C . LYS A 1 296 ? -8.133 1.327 21.404 1.00 98.00 296 LYS A C 1
ATOM 2179 O O . LYS A 1 296 ? -9.223 1.444 20.850 1.00 98.00 296 LYS A O 1
ATOM 2184 N N . GLU A 1 297 ? -7.928 0.704 22.565 1.00 94.38 297 GLU A N 1
ATOM 2185 C CA . GLU A 1 297 ? -9.030 0.132 23.344 1.00 94.38 297 GLU A CA 1
ATOM 2186 C C . GLU A 1 297 ? -10.144 1.170 23.514 1.00 94.38 297 GLU A C 1
ATOM 2188 O O . GLU A 1 297 ? -9.867 2.320 23.889 1.00 94.38 297 GLU A O 1
ATOM 2193 N N . ASN A 1 298 ? -11.368 0.750 23.192 1.00 93.31 298 ASN A N 1
ATOM 2194 C CA . ASN A 1 298 ? -12.607 1.503 23.388 1.00 93.31 298 ASN A CA 1
ATOM 2195 C C . ASN A 1 298 ? -12.707 2.804 22.563 1.00 93.31 298 ASN A C 1
ATOM 2197 O O . ASN A 1 298 ? -13.383 3.771 22.934 1.00 93.31 298 ASN A O 1
ATOM 2201 N N . PHE A 1 299 ? -11.942 2.907 21.473 1.00 95.69 299 PHE A N 1
ATOM 2202 C CA . PHE A 1 299 ? -12.013 4.062 20.587 1.00 95.69 299 PHE A CA 1
ATOM 2203 C C . PHE A 1 299 ? -13.103 3.889 19.526 1.00 95.69 299 PHE A C 1
ATOM 2205 O O . PHE A 1 299 ? -12.945 3.133 18.569 1.00 95.69 299 PHE A O 1
ATOM 2212 N N . GLY A 1 300 ? -14.137 4.725 19.615 1.00 95.44 300 GLY A N 1
ATOM 2213 C CA . GLY A 1 300 ? -15.131 4.923 18.565 1.00 95.44 300 GLY A CA 1
ATOM 2214 C C . GLY A 1 300 ? -14.922 6.221 17.778 1.00 95.44 300 GLY A C 1
ATOM 2215 O O . GLY A 1 300 ? -14.857 7.307 18.360 1.00 95.44 300 GLY A O 1
ATOM 2216 N N . GLY A 1 301 ? -14.884 6.152 16.443 1.00 97.38 301 GLY A N 1
ATOM 2217 C CA . GLY A 1 301 ? -14.781 7.345 15.595 1.00 97.38 301 GLY A CA 1
ATOM 2218 C C . GLY A 1 301 ? -13.955 7.158 14.325 1.00 97.38 301 GLY A C 1
ATOM 2219 O O . GLY A 1 301 ? -13.767 6.051 13.836 1.00 97.38 301 GLY A O 1
ATOM 2220 N N . THR A 1 302 ? -13.482 8.264 13.751 1.00 98.31 302 THR A N 1
ATOM 2221 C CA . THR A 1 302 ? -12.597 8.244 12.577 1.00 98.31 302 THR A CA 1
ATOM 2222 C C . THR A 1 302 ? -11.156 8.487 12.998 1.00 98.31 302 THR A C 1
ATOM 2224 O O . THR A 1 302 ? -10.884 9.393 13.785 1.00 98.31 302 THR A O 1
ATOM 2227 N N . ASP A 1 303 ? -10.242 7.716 12.423 1.00 98.69 303 ASP A N 1
ATOM 2228 C CA . ASP A 1 303 ? -8.800 7.868 12.581 1.00 98.69 303 ASP A CA 1
ATOM 2229 C C . ASP A 1 303 ? -8.114 7.878 11.208 1.00 98.69 303 ASP A C 1
ATOM 2231 O O . ASP A 1 303 ? -8.686 7.412 10.217 1.00 98.69 303 ASP A O 1
ATOM 2235 N N . ALA A 1 304 ? -6.906 8.432 11.124 1.00 98.44 304 ALA A N 1
ATOM 2236 C CA . ALA A 1 304 ? -6.205 8.554 9.849 1.00 98.44 304 ALA A CA 1
ATOM 2237 C C . ALA A 1 304 ? -4.685 8.483 9.989 1.00 98.44 304 ALA A C 1
ATOM 2239 O O . ALA A 1 304 ? -4.101 9.003 10.941 1.00 98.44 304 ALA A O 1
ATOM 2240 N N . PHE A 1 305 ? -4.039 7.894 8.985 1.00 98.75 305 PHE A N 1
ATOM 2241 C CA . PHE A 1 305 ? -2.586 7.875 8.843 1.00 98.75 305 PHE A CA 1
ATOM 2242 C C . PHE A 1 305 ? -2.175 8.039 7.379 1.00 98.75 305 PHE A C 1
ATOM 2244 O O . PHE A 1 305 ? -2.974 7.826 6.471 1.00 98.75 305 PHE A O 1
ATOM 2251 N N . LEU A 1 306 ? -0.925 8.441 7.148 1.00 98.56 306 LEU A N 1
ATOM 2252 C CA . LEU A 1 306 ? -0.334 8.516 5.814 1.00 98.56 306 LEU A CA 1
ATOM 2253 C C . LEU A 1 306 ? 0.550 7.294 5.565 1.00 98.56 306 LEU A C 1
ATOM 2255 O O . LEU A 1 306 ? 1.223 6.831 6.490 1.00 98.56 306 LEU A O 1
ATOM 2259 N N . TYR A 1 307 ? 0.605 6.830 4.319 1.00 98.38 307 TYR A N 1
ATOM 2260 C CA . TYR A 1 307 ? 1.587 5.852 3.848 1.00 98.38 307 TYR A CA 1
ATOM 2261 C C . TYR A 1 307 ? 2.300 6.374 2.601 1.00 98.38 307 TYR A C 1
ATOM 2263 O O . TYR A 1 307 ? 1.752 7.186 1.859 1.00 98.38 307 TYR A O 1
ATOM 2271 N N . SER A 1 308 ? 3.534 5.921 2.384 1.00 97.12 308 SER A N 1
ATOM 2272 C CA . SER A 1 308 ? 4.322 6.273 1.201 1.00 97.12 308 SER A CA 1
ATOM 2273 C C . SER A 1 308 ? 4.691 5.033 0.402 1.00 97.12 308 SER A C 1
ATOM 2275 O O . SER A 1 308 ? 5.085 4.016 0.982 1.00 97.12 308 SER A O 1
ATOM 2277 N N . ILE A 1 309 ? 4.641 5.149 -0.923 1.00 97.50 309 ILE A N 1
ATOM 2278 C CA . ILE A 1 309 ? 5.017 4.093 -1.870 1.00 97.50 309 ILE A CA 1
ATOM 2279 C C . ILE A 1 309 ? 6.246 4.477 -2.694 1.00 97.50 309 ILE A C 1
ATOM 2281 O O . ILE A 1 309 ? 6.595 5.653 -2.805 1.00 97.50 309 ILE A O 1
ATOM 2285 N N . SER A 1 310 ? 6.908 3.470 -3.260 1.00 91.25 310 SER A N 1
ATOM 2286 C CA . SER A 1 310 ? 8.037 3.605 -4.184 1.00 91.25 310 SER A CA 1
ATOM 2287 C C . SER A 1 310 ? 7.907 2.626 -5.344 1.00 91.25 310 SER A C 1
ATOM 2289 O O . SER A 1 310 ? 7.526 1.469 -5.131 1.00 91.25 310 SER A O 1
ATOM 2291 N N . ASP A 1 311 ? 8.293 3.090 -6.531 1.00 79.94 311 ASP A N 1
ATOM 2292 C CA . ASP A 1 311 ? 8.438 2.302 -7.765 1.00 79.94 311 ASP A CA 1
ATOM 2293 C C . ASP A 1 311 ? 9.772 1.525 -7.841 1.00 79.94 311 ASP A C 1
ATOM 2295 O O . ASP A 1 311 ? 9.976 0.687 -8.715 1.00 79.94 311 ASP A O 1
ATOM 2299 N N . GLY A 1 312 ? 10.708 1.784 -6.919 1.00 81.00 312 GLY A N 1
ATOM 2300 C CA . GLY A 1 312 ? 12.053 1.192 -6.925 1.00 81.00 312 GLY A CA 1
ATOM 2301 C C . GLY A 1 312 ? 13.050 1.842 -7.897 1.00 81.00 312 GLY A C 1
ATOM 2302 O O . GLY A 1 312 ? 14.236 1.503 -7.857 1.00 81.00 312 GLY A O 1
ATOM 2303 N N . HIS A 1 313 ? 12.613 2.816 -8.694 1.00 74.38 313 HIS A N 1
ATOM 2304 C CA . HIS A 1 313 ? 13.398 3.570 -9.677 1.00 74.38 313 HIS A CA 1
ATOM 2305 C C . HIS A 1 313 ? 13.544 5.061 -9.334 1.00 74.38 313 HIS A C 1
ATOM 2307 O O . HIS A 1 313 ? 14.213 5.810 -10.049 1.00 74.38 313 HIS A O 1
ATOM 2313 N N . GLY A 1 314 ? 13.039 5.469 -8.168 1.00 71.12 314 GLY A N 1
ATOM 2314 C CA . GLY A 1 314 ? 13.279 6.779 -7.564 1.00 71.12 314 GLY A CA 1
ATOM 2315 C C . GLY A 1 314 ? 12.049 7.678 -7.530 1.00 71.12 314 GLY A C 1
ATOM 2316 O O . GLY A 1 314 ? 12.147 8.782 -6.987 1.00 71.12 314 GLY A O 1
ATOM 2317 N N . GLY A 1 315 ? 10.914 7.220 -8.062 1.00 77.81 315 GLY A N 1
ATOM 2318 C CA . GLY A 1 315 ? 9.617 7.843 -7.868 1.00 77.81 315 GLY A CA 1
ATOM 2319 C C . GLY A 1 315 ? 8.979 7.381 -6.562 1.00 77.81 315 GLY A C 1
ATOM 2320 O O . GLY A 1 315 ? 9.049 6.219 -6.158 1.00 77.81 315 GLY A O 1
ATOM 2321 N N . THR A 1 316 ? 8.356 8.329 -5.871 1.00 87.88 316 THR A N 1
ATOM 2322 C CA . THR A 1 316 ? 7.621 8.080 -4.630 1.00 87.88 316 THR A CA 1
ATOM 2323 C C . THR A 1 316 ? 6.390 8.961 -4.580 1.00 87.88 316 THR A C 1
ATOM 2325 O O . THR A 1 316 ? 6.454 10.107 -5.037 1.00 87.88 316 THR A O 1
ATOM 2328 N N . ASP A 1 317 ? 5.341 8.474 -3.929 1.00 94.19 317 ASP A N 1
ATOM 2329 C CA . ASP A 1 317 ? 4.147 9.258 -3.621 1.00 94.19 317 ASP A CA 1
ATOM 2330 C C . ASP A 1 317 ? 3.584 8.894 -2.239 1.00 94.19 317 ASP A C 1
ATOM 2332 O O . ASP A 1 317 ? 4.082 7.976 -1.579 1.00 94.19 317 ASP A O 1
ATOM 2336 N N . THR A 1 318 ? 2.630 9.674 -1.733 1.00 96.50 318 THR A N 1
ATOM 2337 C CA . THR A 1 318 ? 2.032 9.507 -0.399 1.00 96.50 318 THR A CA 1
ATOM 2338 C C . THR A 1 318 ? 0.531 9.740 -0.446 1.00 96.50 318 THR A C 1
ATOM 2340 O O . THR A 1 318 ? 0.096 10.772 -0.947 1.00 96.50 318 THR A O 1
ATOM 2343 N N . ALA A 1 319 ? -0.230 8.845 0.178 1.00 98.19 319 ALA A N 1
ATOM 2344 C CA . ALA A 1 319 ? -1.682 8.946 0.302 1.00 98.19 319 ALA A CA 1
ATOM 2345 C C . ALA A 1 319 ? -2.148 8.739 1.749 1.00 98.19 319 ALA A C 1
ATOM 2347 O O . ALA A 1 319 ? -1.379 8.334 2.633 1.00 98.19 319 ALA A O 1
ATOM 2348 N N . GLN A 1 320 ? -3.409 9.085 2.009 1.00 98.56 320 GLN A N 1
ATOM 2349 C CA . GLN A 1 320 ? -4.048 8.962 3.311 1.00 98.56 320 GLN A CA 1
ATOM 2350 C C . GLN A 1 320 ? -4.934 7.720 3.378 1.00 98.56 320 GLN A C 1
ATOM 2352 O O . GLN A 1 320 ? -5.798 7.502 2.536 1.00 98.56 320 GLN A O 1
ATOM 2357 N N . VAL A 1 321 ? -4.800 6.966 4.466 1.00 98.81 321 VAL A N 1
ATOM 2358 C CA . VAL A 1 321 ? -5.783 5.964 4.872 1.00 98.81 321 VAL A CA 1
ATOM 2359 C C . VAL A 1 321 ? -6.695 6.579 5.924 1.00 98.81 321 VAL A C 1
ATOM 2361 O O . VAL A 1 321 ? -6.221 7.061 6.955 1.00 98.81 321 VAL A O 1
ATOM 2364 N N . THR A 1 322 ? -8.005 6.536 5.693 1.00 98.69 322 THR A N 1
ATOM 2365 C CA . THR A 1 322 ? -9.019 6.907 6.690 1.00 98.69 322 THR A CA 1
ATOM 2366 C C . THR A 1 322 ? -9.747 5.659 7.178 1.00 98.69 322 THR A C 1
ATOM 2368 O O . THR A 1 322 ? -10.398 4.964 6.394 1.00 98.69 322 THR A O 1
ATOM 2371 N N . VAL A 1 323 ? -9.689 5.396 8.482 1.00 98.75 323 VAL A N 1
ATOM 2372 C CA . VAL A 1 323 ? -10.368 4.262 9.115 1.00 98.75 323 VAL A CA 1
ATOM 2373 C C . VAL A 1 323 ? -11.559 4.765 9.923 1.00 98.75 323 VAL A C 1
ATOM 2375 O O . VAL A 1 323 ? -11.426 5.669 10.743 1.00 98.75 323 VAL A O 1
ATOM 2378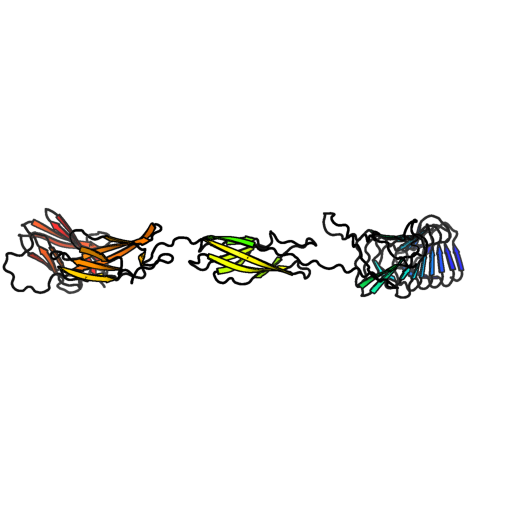 N N . THR A 1 324 ? -12.737 4.185 9.698 1.00 98.69 324 THR A N 1
ATOM 2379 C CA . THR A 1 324 ? -13.915 4.412 10.548 1.00 98.69 324 THR A CA 1
ATOM 2380 C C . THR A 1 324 ? -14.081 3.234 11.500 1.00 98.69 324 THR A C 1
ATOM 2382 O O . THR A 1 324 ? -14.315 2.109 11.059 1.00 98.69 324 THR A O 1
ATOM 2385 N N . VAL A 1 325 ? -13.952 3.501 12.794 1.00 98.62 325 VAL A N 1
ATOM 2386 C CA . VAL A 1 325 ? -14.112 2.535 13.877 1.00 98.62 325 VAL A CA 1
ATOM 2387 C C . VAL A 1 325 ? -15.529 2.645 14.427 1.00 98.62 325 VAL A C 1
ATOM 2389 O O . VAL A 1 325 ? -15.954 3.713 14.879 1.00 98.62 325 VAL A O 1
ATOM 2392 N N . THR A 1 326 ? -16.274 1.550 14.321 1.00 97.06 326 THR A N 1
ATOM 2393 C CA . THR A 1 326 ? -17.650 1.444 14.802 1.00 97.06 326 THR A CA 1
ATOM 2394 C C . THR A 1 326 ? -17.609 1.102 16.289 1.00 97.06 326 THR A C 1
ATOM 2396 O O . THR A 1 326 ? -17.070 0.046 16.620 1.00 97.06 326 THR A O 1
ATOM 2399 N N . PRO A 1 327 ? -18.163 1.955 17.171 1.00 93.44 327 PRO A N 1
ATOM 2400 C CA . PRO A 1 327 ? -18.287 1.618 18.583 1.00 93.44 327 PRO A CA 1
ATOM 2401 C C . PRO A 1 327 ? -19.135 0.355 18.750 1.00 93.44 327 PRO A C 1
ATOM 2403 O O . PRO A 1 327 ? -20.162 0.193 18.075 1.00 93.44 327 PRO A O 1
ATOM 2406 N N . VAL A 1 328 ? -18.712 -0.516 19.650 1.00 93.88 328 VAL A N 1
ATOM 2407 C CA . VAL A 1 328 ? -19.449 -1.672 20.145 1.00 93.88 328 VAL A CA 1
ATOM 2408 C C . VAL A 1 328 ? -19.837 -1.352 21.595 1.00 93.88 328 VAL A C 1
ATOM 2410 O O . VAL A 1 328 ? -19.348 -0.411 22.195 1.00 93.88 328 VAL A O 1
ATOM 2413 N N . ASN A 1 329 ? -20.849 -2.020 22.139 1.00 93.19 329 ASN A N 1
ATOM 2414 C CA . ASN A 1 329 ? -21.232 -1.766 23.527 1.00 93.19 329 ASN A CA 1
ATOM 2415 C C . ASN A 1 329 ? -20.402 -2.647 24.462 1.00 93.19 329 ASN A C 1
ATOM 2417 O O . ASN A 1 329 ? -20.549 -3.878 24.389 1.00 93.19 329 ASN A O 1
ATOM 2421 N N . ASP A 1 330 ? -19.646 -2.049 25.381 1.00 92.25 330 ASP A N 1
ATOM 2422 C CA . ASP A 1 330 ? -19.042 -2.773 26.489 1.00 92.25 330 ASP A CA 1
ATOM 2423 C C . ASP A 1 330 ? -20.038 -2.908 27.644 1.00 92.25 330 ASP A C 1
ATOM 2425 O O . ASP A 1 330 ? -20.693 -1.948 28.038 1.00 92.25 330 ASP A O 1
ATOM 2429 N N . PRO A 1 331 ? -20.195 -4.110 28.227 1.00 91.75 331 PRO A N 1
ATOM 2430 C CA . PRO A 1 331 ? -21.021 -4.251 29.411 1.00 91.75 331 PRO A CA 1
ATOM 2431 C C . PRO A 1 331 ? -20.381 -3.515 30.604 1.00 91.75 331 PRO A C 1
ATOM 2433 O O . PRO A 1 331 ? -19.153 -3.538 30.751 1.00 91.75 331 PRO A O 1
ATOM 2436 N N . PRO A 1 332 ? -21.191 -2.997 31.545 1.00 94.00 332 PRO A N 1
ATOM 2437 C CA . PRO A 1 332 ? -20.668 -2.338 32.732 1.00 94.00 332 PRO A CA 1
ATOM 2438 C C . PRO A 1 332 ? -19.783 -3.281 33.554 1.00 94.00 332 PRO A C 1
ATOM 2440 O O . PRO A 1 332 ? -19.963 -4.500 33.547 1.00 94.00 332 PRO A O 1
ATOM 2443 N N . SER A 1 333 ? -18.855 -2.731 34.333 1.00 92.06 333 SER A N 1
ATOM 2444 C CA . SER A 1 333 ? -17.909 -3.498 35.147 1.00 92.06 333 SER A CA 1
ATOM 2445 C C . SER A 1 333 ? -17.835 -2.999 36.596 1.00 92.06 333 SER A C 1
ATOM 2447 O O . SER A 1 333 ? -18.218 -1.871 36.904 1.00 92.06 333 SER A O 1
ATOM 2449 N N . PHE A 1 334 ? -17.383 -3.866 37.513 1.00 89.00 334 PHE A N 1
ATOM 2450 C CA . PHE A 1 334 ? -17.211 -3.536 38.934 1.00 89.00 334 PHE A CA 1
ATOM 2451 C C . PHE A 1 334 ? -15.727 -3.357 39.282 1.00 89.00 334 PHE A C 1
ATOM 2453 O O . PHE A 1 334 ? -14.930 -4.271 39.070 1.00 89.00 334 PHE A O 1
ATOM 2460 N N . THR A 1 335 ? -15.362 -2.227 39.897 1.00 83.62 335 THR A N 1
ATOM 2461 C CA . THR A 1 335 ? -13.965 -1.906 40.256 1.00 83.62 335 THR A CA 1
ATOM 2462 C C . THR A 1 335 ? -13.487 -2.619 41.525 1.00 83.62 335 THR A C 1
ATOM 2464 O O . THR A 1 335 ? -12.338 -3.060 41.573 1.00 83.62 335 THR A O 1
ATOM 2467 N N . ALA A 1 336 ? -14.349 -2.739 42.548 1.00 79.62 336 ALA A N 1
ATOM 2468 C CA . ALA A 1 336 ? -14.280 -3.692 43.673 1.00 79.62 336 ALA A CA 1
ATOM 2469 C C . ALA A 1 336 ? -15.328 -3.355 44.752 1.00 79.62 336 ALA A C 1
ATOM 2471 O O . ALA A 1 336 ? -15.158 -2.394 45.507 1.00 79.62 336 ALA A O 1
ATOM 2472 N N . LEU A 1 337 ? -16.363 -4.185 44.914 1.00 78.88 337 LEU A N 1
ATOM 2473 C CA . LEU A 1 337 ? -17.256 -4.072 46.071 1.00 78.88 337 LEU A CA 1
ATOM 2474 C C . LEU A 1 337 ? -16.535 -4.448 47.383 1.00 78.88 337 LEU A C 1
ATOM 2476 O O . LEU A 1 337 ? -15.615 -5.269 47.384 1.00 78.88 337 LEU A O 1
ATOM 2480 N N . PRO A 1 338 ? -16.951 -3.893 48.539 1.00 74.19 338 PRO A N 1
ATOM 2481 C CA . PRO A 1 338 ? -16.423 -4.335 49.825 1.00 74.19 338 PRO A CA 1
ATOM 2482 C C . PRO A 1 338 ? -16.751 -5.815 50.089 1.00 74.19 338 PRO A C 1
ATOM 2484 O O . PRO A 1 338 ? -17.875 -6.255 49.878 1.00 74.19 338 PRO A O 1
ATOM 2487 N N . ASP A 1 339 ? -15.800 -6.575 50.647 1.00 70.88 339 ASP A N 1
ATOM 2488 C CA . ASP A 1 339 ? -15.991 -8.010 50.935 1.00 70.88 339 ASP A CA 1
ATOM 2489 C C . ASP A 1 339 ? -17.179 -8.283 51.870 1.00 70.88 339 ASP A C 1
ATOM 2491 O O . ASP A 1 339 ? -17.858 -9.309 51.769 1.00 70.88 339 ASP A O 1
ATOM 2495 N N . SER A 1 340 ? -17.394 -7.400 52.852 1.00 78.31 340 SER A N 1
ATOM 2496 C CA . SER A 1 340 ? -18.518 -7.517 53.773 1.00 78.31 340 SER A CA 1
ATOM 2497 C C . SER A 1 340 ? -18.913 -6.199 54.428 1.00 78.31 340 SER A C 1
ATOM 2499 O O . SER A 1 340 ? -18.086 -5.314 54.643 1.00 78.31 340 SER A O 1
ATOM 2501 N N . LEU A 1 341 ? -20.180 -6.124 54.823 1.00 78.44 341 LEU A N 1
ATOM 2502 C CA . LEU A 1 341 ? -20.791 -5.005 55.521 1.00 78.44 341 LEU A CA 1
ATOM 2503 C C . LEU A 1 341 ? -21.370 -5.487 56.857 1.00 78.44 341 LEU A C 1
ATOM 2505 O O . LEU A 1 341 ? -22.156 -6.432 56.903 1.00 78.44 341 LEU A O 1
ATOM 2509 N N . MET A 1 342 ? -20.972 -4.844 57.953 1.00 78.56 342 MET A N 1
ATOM 2510 C CA . MET A 1 342 ? -21.424 -5.181 59.307 1.00 78.56 342 MET A CA 1
ATOM 2511 C C . MET A 1 342 ? -22.524 -4.210 59.728 1.00 78.56 342 MET A C 1
ATOM 2513 O O . MET A 1 342 ? -22.274 -3.007 59.772 1.00 78.56 342 MET A O 1
ATOM 2517 N N . LEU A 1 343 ? -23.712 -4.723 60.053 1.00 83.25 343 LEU A N 1
ATOM 2518 C CA . LEU A 1 343 ? -24.875 -3.917 60.434 1.00 83.25 343 LEU A CA 1
ATOM 2519 C C . LEU A 1 343 ? -25.538 -4.434 61.712 1.00 83.25 343 LEU A C 1
ATOM 2521 O O . LEU A 1 343 ? -25.453 -5.617 62.052 1.00 83.25 343 LEU A O 1
ATOM 2525 N N . ASP A 1 344 ? -26.254 -3.540 62.389 1.00 80.31 344 ASP A N 1
ATOM 2526 C CA . ASP A 1 344 ? -27.092 -3.887 63.533 1.00 80.31 344 ASP A CA 1
ATOM 2527 C C . ASP A 1 344 ? -28.529 -4.226 63.084 1.00 80.31 344 ASP A C 1
ATOM 2529 O O . ASP A 1 344 ? -29.023 -3.672 62.094 1.00 80.31 344 ASP A O 1
ATOM 2533 N N . PRO A 1 345 ? -29.253 -5.098 63.805 1.00 80.06 345 PRO A N 1
ATOM 2534 C CA . PRO A 1 345 ? -30.655 -5.387 63.513 1.00 80.06 345 PRO A CA 1
ATOM 2535 C C . PRO A 1 345 ? -31.509 -4.117 63.570 1.00 80.06 345 PRO A C 1
ATOM 2537 O O . PRO A 1 345 ? -31.450 -3.365 64.544 1.00 80.06 345 PRO A O 1
ATOM 2540 N N . GLY A 1 346 ? -32.332 -3.883 62.544 1.00 82.19 346 GLY A N 1
ATOM 2541 C CA . GLY A 1 346 ? -33.190 -2.696 62.464 1.00 82.19 346 GLY A CA 1
ATOM 2542 C C . GLY A 1 346 ? -32.453 -1.411 62.082 1.00 82.19 346 GLY A C 1
ATOM 2543 O O . GLY A 1 346 ? -33.079 -0.352 62.042 1.00 82.19 346 GLY A O 1
ATOM 2544 N N . SER A 1 347 ? -31.143 -1.482 61.828 1.00 88.81 347 SER A N 1
ATOM 2545 C CA . SER A 1 347 ? -30.372 -0.354 61.311 1.00 88.81 347 SER A CA 1
ATOM 2546 C C . SER A 1 347 ? -30.502 -0.237 59.792 1.00 88.81 347 SER A C 1
ATOM 2548 O O . SER A 1 347 ? -30.991 -1.140 59.111 1.00 88.81 347 SER A O 1
ATOM 2550 N N . SER A 1 348 ? -30.054 0.896 59.263 1.00 92.12 348 SER A N 1
ATOM 2551 C CA . SER A 1 348 ? -29.861 1.089 57.831 1.00 92.12 348 SER A CA 1
ATOM 2552 C C . SER A 1 348 ? -28.505 1.729 57.579 1.00 92.12 348 SER A C 1
ATOM 2554 O O . SER A 1 348 ? -27.971 2.435 58.440 1.00 92.12 348 SER A O 1
ATOM 2556 N N . VAL A 1 349 ? -27.952 1.477 56.399 1.00 91.38 349 VAL A N 1
ATOM 2557 C CA . VAL A 1 349 ? -26.766 2.164 55.890 1.00 91.38 349 VAL A CA 1
ATOM 2558 C C . VAL A 1 349 ? -27.036 2.636 54.474 1.00 91.38 349 VAL A C 1
ATOM 2560 O O . VAL A 1 349 ? -27.763 1.980 53.731 1.00 91.38 349 VAL A O 1
ATOM 2563 N N . THR A 1 350 ? -26.442 3.761 54.099 1.00 92.00 350 THR A N 1
ATOM 2564 C CA . THR A 1 350 ? -26.466 4.255 52.725 1.00 92.00 350 THR A CA 1
ATOM 2565 C C . THR A 1 350 ? -25.081 4.093 52.121 1.00 92.00 350 THR A C 1
ATOM 2567 O O . THR A 1 350 ? -24.097 4.502 52.737 1.00 92.00 350 THR A O 1
ATOM 2570 N N . VAL A 1 351 ? -25.021 3.487 50.938 1.00 88.56 351 VAL A N 1
ATOM 2571 C CA . VAL A 1 351 ? -23.796 3.269 50.161 1.00 88.56 351 VAL A CA 1
ATOM 2572 C C . VAL A 1 351 ? -24.013 3.839 48.760 1.00 88.56 351 VAL A C 1
ATOM 2574 O O . VAL A 1 351 ? -25.097 3.670 48.204 1.00 88.56 351 VAL A O 1
ATOM 2577 N N . SER A 1 352 ? -23.005 4.509 48.205 1.00 89.69 352 SER A N 1
ATOM 2578 C CA . SER A 1 352 ? -22.989 4.911 46.794 1.00 89.69 352 SER A CA 1
ATOM 2579 C C . SER A 1 352 ? -22.546 3.716 45.952 1.00 89.69 352 SER A C 1
ATOM 2581 O O . SER A 1 352 ? -21.479 3.163 46.211 1.00 89.69 352 SER A O 1
ATOM 2583 N N . VAL A 1 353 ? -23.356 3.281 44.983 1.00 88.44 353 VAL A N 1
ATOM 2584 C CA . VAL A 1 353 ? -22.947 2.222 44.038 1.00 88.44 353 VAL A CA 1
ATOM 2585 C C . VAL A 1 353 ? -22.136 2.762 42.863 1.00 88.44 353 VAL A C 1
ATOM 2587 O O . VAL A 1 353 ? -21.375 1.999 42.278 1.00 88.44 353 VAL A O 1
ATOM 2590 N N . TRP A 1 354 ? -22.222 4.066 42.574 1.00 87.88 354 TRP A N 1
ATOM 2591 C CA . TRP A 1 354 ? -21.394 4.719 41.549 1.00 87.88 354 TRP A CA 1
ATOM 2592 C C . TRP A 1 354 ? -19.903 4.675 41.872 1.00 87.88 354 TRP A C 1
ATOM 2594 O O . TRP A 1 354 ? -19.075 4.706 40.975 1.00 87.88 354 TRP A O 1
ATOM 2604 N N . ASP A 1 355 ? -19.546 4.534 43.148 1.00 87.56 355 ASP A N 1
ATOM 2605 C CA . ASP A 1 355 ? -18.147 4.423 43.566 1.00 87.56 355 ASP A CA 1
ATOM 2606 C C . ASP A 1 355 ? -17.501 3.098 43.104 1.00 87.56 355 ASP A C 1
ATOM 2608 O O . ASP A 1 355 ? -16.284 2.940 43.205 1.00 87.56 355 ASP A O 1
ATOM 2612 N N . TYR A 1 356 ? -18.309 2.134 42.643 1.00 89.88 356 TYR A N 1
ATOM 2613 C CA . TYR A 1 356 ? -17.892 0.753 42.395 1.00 89.88 356 TYR A CA 1
ATOM 2614 C C . TYR A 1 356 ? -18.221 0.229 41.002 1.00 89.88 356 TYR A C 1
ATOM 2616 O O . TYR A 1 356 ? -17.891 -0.922 40.723 1.00 89.88 356 TYR A O 1
ATOM 2624 N N . VAL A 1 357 ? -18.891 1.020 40.167 1.00 92.06 357 VAL A N 1
ATOM 2625 C CA . VAL A 1 357 ? -19.334 0.611 38.835 1.00 92.06 357 VAL A CA 1
ATOM 2626 C C . VAL A 1 357 ? -18.854 1.624 37.819 1.00 92.06 357 VAL A C 1
ATOM 2628 O O . VAL A 1 357 ? -18.979 2.823 38.047 1.00 92.06 357 VAL A O 1
ATOM 2631 N N . GLU A 1 358 ? -18.331 1.123 36.712 1.00 91.31 358 GLU A N 1
ATOM 2632 C CA . GLU A 1 358 ? -17.905 1.918 35.569 1.00 91.31 358 GLU A CA 1
ATOM 2633 C C . GLU A 1 358 ? -18.403 1.269 34.277 1.00 91.31 358 GLU A C 1
ATOM 2635 O O . GLU A 1 358 ? -18.518 0.045 34.186 1.00 91.31 358 GLU A O 1
ATOM 2640 N N . ASP A 1 359 ? -18.722 2.102 33.299 1.00 93.12 359 ASP A N 1
ATOM 2641 C CA . ASP A 1 359 ? -19.149 1.716 31.960 1.00 93.12 359 ASP A CA 1
ATOM 2642 C C . ASP A 1 359 ? -18.440 2.646 30.979 1.00 93.12 359 ASP A C 1
ATOM 2644 O O . ASP A 1 359 ? -18.227 3.826 31.278 1.00 93.12 359 ASP A O 1
ATOM 2648 N N . VAL A 1 360 ? -17.972 2.090 29.870 1.00 91.75 360 VAL A N 1
ATOM 2649 C CA . VAL A 1 360 ? -17.051 2.791 28.980 1.00 91.75 360 VAL A CA 1
ATOM 2650 C C . VAL A 1 360 ? -17.816 3.755 28.068 1.00 91.75 360 VAL A C 1
ATOM 2652 O O . VAL A 1 360 ? -17.388 4.901 27.887 1.00 91.75 360 VAL A O 1
ATOM 2655 N N . GLU A 1 361 ? -18.984 3.347 27.569 1.00 89.25 361 GLU A N 1
ATOM 2656 C CA . GLU A 1 361 ? -19.799 4.126 26.632 1.00 89.25 361 GLU A CA 1
ATOM 2657 C C . GLU A 1 361 ? -20.910 4.913 27.336 1.00 89.25 361 GLU A C 1
ATOM 2659 O O . GLU A 1 361 ? -21.320 5.990 26.879 1.00 89.25 361 GLU A O 1
ATOM 2664 N N . SER A 1 362 ? -21.424 4.387 28.448 1.00 86.44 362 SER A N 1
ATOM 2665 C CA . SER A 1 362 ? -22.591 4.930 29.131 1.00 86.44 362 SER A CA 1
ATOM 2666 C C . SER A 1 362 ? -22.203 5.852 30.275 1.00 86.44 362 SER A C 1
ATOM 2668 O O . SER A 1 362 ? -21.509 5.486 31.217 1.00 86.44 362 SER A O 1
ATOM 2670 N N . ALA A 1 363 ? -22.768 7.060 30.273 1.00 85.00 363 ALA A N 1
ATOM 2671 C CA . ALA A 1 363 ? -22.725 7.899 31.463 1.00 85.00 363 ALA A CA 1
ATOM 2672 C C . ALA A 1 363 ? -23.454 7.202 32.623 1.00 85.00 363 ALA A C 1
ATOM 2674 O O . ALA A 1 363 ? -24.602 6.791 32.440 1.00 85.00 363 ALA A O 1
ATOM 2675 N N . ASP A 1 364 ? -22.859 7.201 33.821 1.00 82.38 364 ASP A N 1
ATOM 2676 C CA . ASP A 1 364 ? -23.388 6.572 35.045 1.00 82.38 364 ASP A CA 1
ATOM 2677 C C . ASP A 1 364 ? -24.907 6.732 35.194 1.00 82.38 364 ASP A C 1
ATOM 2679 O O . ASP A 1 364 ? -25.639 5.772 35.394 1.00 82.38 364 ASP A O 1
ATOM 2683 N N . SER A 1 365 ? -25.420 7.949 34.989 1.00 80.88 365 SER A N 1
ATOM 2684 C CA . SER A 1 365 ? -26.848 8.282 35.114 1.00 80.88 365 SER A CA 1
ATOM 2685 C C . SER A 1 365 ? -27.821 7.476 34.237 1.00 80.88 365 SER A C 1
ATOM 2687 O O . SER A 1 365 ? -29.031 7.563 34.453 1.00 80.88 365 SER A O 1
ATOM 2689 N N . LEU A 1 366 ? -27.327 6.752 33.232 1.00 87.75 366 LEU A N 1
ATOM 2690 C CA . LEU A 1 366 ? -28.122 5.920 32.331 1.00 87.75 366 LEU A CA 1
ATOM 2691 C C . LEU A 1 366 ? -28.144 4.439 32.741 1.00 87.75 366 LEU A C 1
ATOM 2693 O O . LEU A 1 366 ? -28.983 3.692 32.237 1.00 87.75 366 LEU A O 1
ATOM 2697 N N . LEU A 1 367 ? -27.283 4.023 33.673 1.00 91.81 367 LEU A N 1
ATOM 2698 C CA . LEU A 1 367 ? -27.222 2.650 34.161 1.00 91.81 367 LEU A CA 1
ATOM 2699 C C . LEU A 1 367 ? -28.403 2.335 35.089 1.00 91.81 367 LEU A C 1
ATOM 2701 O O . LEU A 1 367 ? -28.845 3.152 35.904 1.00 91.81 367 LEU A O 1
ATOM 2705 N N . THR A 1 368 ? -28.905 1.107 34.995 1.00 92.31 368 THR A N 1
ATOM 2706 C CA . THR A 1 368 ? -30.017 0.607 35.813 1.00 92.31 368 THR A CA 1
ATOM 2707 C C . THR A 1 368 ? -29.550 -0.477 36.776 1.00 92.31 368 THR A C 1
ATOM 2709 O O . THR A 1 368 ? -28.683 -1.280 36.442 1.00 92.31 368 THR A O 1
ATOM 2712 N N . PHE A 1 369 ? -30.118 -0.497 37.988 1.00 93.06 369 PHE A N 1
ATOM 2713 C CA . PHE A 1 369 ? -29.687 -1.386 39.070 1.00 93.06 369 PHE A CA 1
ATOM 2714 C C . PHE A 1 369 ? -30.830 -2.250 39.590 1.00 93.06 369 PHE A C 1
ATOM 2716 O O . PHE A 1 369 ? -31.918 -1.754 39.893 1.00 93.06 369 PHE A O 1
ATOM 2723 N N . GLU A 1 370 ? -30.539 -3.533 39.789 1.00 92.38 370 GLU A N 1
ATOM 2724 C CA . GLU A 1 370 ? -31.404 -4.478 40.488 1.00 92.38 370 GLU A CA 1
ATOM 2725 C C . GLU A 1 370 ? -30.665 -5.079 41.689 1.00 92.38 370 GLU A C 1
ATOM 2727 O O . GLU A 1 370 ? -29.539 -5.570 41.576 1.00 92.38 370 GLU A O 1
ATOM 2732 N N . PHE A 1 371 ? -31.319 -5.067 42.852 1.00 91.31 371 PHE A N 1
ATOM 2733 C CA . PHE A 1 371 ? -30.773 -5.594 44.102 1.00 91.31 371 PHE A CA 1
ATOM 2734 C C . PHE A 1 371 ? -31.558 -6.827 44.537 1.00 91.31 371 PHE A C 1
ATOM 2736 O O . PHE A 1 371 ? -32.788 -6.805 44.619 1.00 91.31 371 PHE A O 1
ATOM 2743 N N . PHE A 1 372 ? -30.843 -7.899 44.864 1.00 83.69 372 PHE A N 1
ATOM 2744 C CA . PHE A 1 372 ? -31.428 -9.157 45.309 1.00 83.69 372 PHE A CA 1
ATOM 2745 C C . PHE A 1 372 ? -30.862 -9.554 46.671 1.00 83.69 372 PHE A C 1
ATOM 2747 O O . PHE A 1 372 ? -29.648 -9.604 46.855 1.00 83.69 372 PHE A O 1
ATOM 2754 N N . ALA A 1 373 ? -31.743 -9.902 47.605 1.00 81.50 373 ALA A N 1
ATOM 2755 C CA . ALA A 1 373 ? -31.405 -10.496 48.897 1.00 81.50 373 ALA A CA 1
ATOM 2756 C C . ALA A 1 373 ? -32.516 -11.450 49.342 1.00 81.50 373 ALA A C 1
ATOM 2758 O O . ALA A 1 373 ? -33.518 -11.634 48.638 1.00 81.50 373 ALA A O 1
ATOM 2759 N N . HIS A 1 374 ? -32.357 -12.088 50.501 1.00 75.50 374 HIS A N 1
ATOM 2760 C CA . HIS A 1 374 ? -33.447 -12.889 51.034 1.00 75.50 374 HIS A CA 1
ATOM 2761 C C . HIS A 1 374 ? -34.629 -11.971 51.445 1.00 75.50 374 HIS A C 1
ATOM 2763 O O . HIS A 1 374 ? -34.415 -10.937 52.067 1.00 75.50 374 HIS A O 1
ATOM 2769 N N . PRO A 1 375 ? -35.899 -12.304 51.139 1.00 69.75 375 PRO A N 1
ATOM 2770 C CA . PRO A 1 375 ? -37.016 -11.371 51.363 1.00 69.75 375 PRO A CA 1
ATOM 2771 C C . PRO A 1 375 ? -37.286 -11.034 52.838 1.00 69.75 375 PRO A C 1
ATOM 2773 O O . PRO A 1 375 ? -37.945 -10.046 53.141 1.00 69.75 375 PRO A O 1
ATOM 2776 N N . ASP A 1 376 ? -36.803 -11.877 53.754 1.00 74.50 376 ASP A N 1
ATOM 2777 C CA . ASP A 1 376 ? -37.023 -11.749 55.197 1.00 74.50 376 ASP A CA 1
ATOM 2778 C C . ASP A 1 376 ? -35.854 -11.042 55.926 1.00 74.50 376 ASP A C 1
ATOM 2780 O O . ASP A 1 376 ? -35.860 -10.981 57.160 1.00 74.50 376 ASP A O 1
ATOM 2784 N N . SER A 1 377 ? -34.821 -10.576 55.211 1.00 79.94 377 SER A N 1
ATOM 2785 C CA . SER A 1 377 ? -33.566 -10.074 55.803 1.00 79.94 377 SER A CA 1
ATOM 2786 C C . SER A 1 377 ? -33.284 -8.601 55.521 1.00 79.94 377 SER A C 1
ATOM 2788 O O . SER A 1 377 ? -33.072 -7.848 56.475 1.00 79.94 377 SER A O 1
ATOM 2790 N N . LEU A 1 378 ? -33.254 -8.198 54.250 1.00 86.88 378 LEU A N 1
ATOM 2791 C CA . LEU A 1 378 ? -32.823 -6.874 53.806 1.00 86.88 378 LEU A CA 1
ATOM 2792 C C . LEU A 1 378 ? -33.882 -6.230 52.912 1.00 86.88 378 LEU A C 1
ATOM 2794 O O . LEU A 1 378 ? -34.524 -6.908 52.114 1.00 86.88 378 LEU A O 1
ATOM 2798 N N . ASP A 1 379 ? -34.020 -4.916 53.038 1.00 88.94 379 ASP A N 1
ATOM 2799 C CA . ASP A 1 379 ? -34.838 -4.079 52.165 1.00 88.94 379 ASP A CA 1
ATOM 2800 C C . ASP A 1 379 ? -33.968 -2.989 51.525 1.00 88.94 379 ASP A C 1
ATOM 2802 O O . ASP A 1 379 ? -32.991 -2.532 52.132 1.00 88.94 379 ASP A O 1
ATOM 2806 N N . PHE A 1 380 ? -34.313 -2.578 50.306 1.00 92.31 380 PHE A N 1
ATOM 2807 C CA . PHE A 1 380 ? -33.501 -1.674 49.492 1.00 92.31 380 PHE A CA 1
ATOM 2808 C C . PHE A 1 380 ? -34.314 -0.473 49.032 1.00 92.31 380 PHE A C 1
ATOM 2810 O O . PHE A 1 380 ? -35.386 -0.616 48.450 1.00 92.31 380 PHE A O 1
ATOM 2817 N N . ASN A 1 381 ? -33.759 0.720 49.224 1.00 92.62 381 ASN A N 1
ATOM 2818 C CA . ASN A 1 381 ? -34.270 1.940 48.615 1.00 92.62 381 ASN A CA 1
ATOM 2819 C C . ASN A 1 381 ? -33.160 2.585 47.785 1.00 92.62 381 ASN A C 1
ATOM 2821 O O . ASN A 1 381 ? -32.212 3.130 48.351 1.00 92.62 381 ASN A O 1
ATOM 2825 N N . PHE A 1 382 ? -33.269 2.486 46.462 1.00 92.12 382 PHE A N 1
ATOM 2826 C CA . PHE A 1 382 ? -32.293 3.033 45.525 1.00 92.12 382 PHE A CA 1
ATOM 2827 C C . PHE A 1 382 ? -32.749 4.391 44.995 1.00 92.12 382 PHE A C 1
ATOM 2829 O O . PHE A 1 382 ? -33.845 4.520 44.447 1.00 92.12 382 PHE A O 1
ATOM 2836 N N . ASP A 1 383 ? -31.895 5.398 45.146 1.00 88.31 383 ASP A N 1
ATOM 2837 C CA . ASP A 1 383 ? -32.043 6.691 44.490 1.00 88.31 383 ASP A CA 1
ATOM 2838 C C . ASP A 1 383 ? -31.150 6.738 43.247 1.00 88.31 383 ASP A C 1
ATOM 2840 O O . ASP A 1 383 ? -29.967 7.066 43.331 1.00 88.31 383 ASP A O 1
ATOM 2844 N N . GLY A 1 384 ? -31.732 6.434 42.085 1.00 80.88 384 GLY A N 1
ATOM 2845 C CA . GLY A 1 384 ? -31.006 6.402 40.812 1.00 80.88 384 GLY A CA 1
ATOM 2846 C C . GLY A 1 384 ? -30.385 7.737 40.394 1.00 80.88 384 GLY A C 1
ATOM 2847 O O . GLY A 1 384 ? -29.441 7.737 39.616 1.00 80.88 384 GLY A O 1
ATOM 2848 N N . MET A 1 385 ? -30.848 8.876 40.930 1.00 80.62 385 MET A N 1
ATOM 2849 C CA . MET A 1 385 ? -30.232 10.175 40.626 1.00 80.62 385 MET A CA 1
ATOM 2850 C C . MET A 1 385 ? -28.919 10.387 41.376 1.00 80.62 385 MET A C 1
ATOM 2852 O O . MET A 1 385 ? -28.017 11.033 40.851 1.00 80.62 385 MET A O 1
ATOM 2856 N N . SER A 1 386 ? -28.815 9.883 42.608 1.00 84.44 386 SER A N 1
ATOM 2857 C CA . SER A 1 386 ? -27.607 10.032 43.426 1.00 84.44 386 SER A CA 1
ATOM 2858 C C . SER A 1 386 ? -26.736 8.775 43.474 1.00 84.44 386 SER A C 1
ATOM 2860 O O . SER A 1 386 ? -25.625 8.848 43.987 1.00 84.44 386 SER A O 1
ATOM 2862 N N . GLY A 1 387 ? -27.230 7.639 42.966 1.00 86.12 387 GLY A N 1
ATOM 2863 C CA . GLY A 1 387 ? -26.582 6.322 43.054 1.00 86.12 387 GLY A CA 1
ATOM 2864 C C . GLY A 1 387 ? -26.522 5.753 44.452 1.00 86.12 387 GLY A C 1
ATOM 2865 O O . GLY A 1 387 ? -25.804 4.791 44.705 1.00 86.12 387 GLY A O 1
ATOM 2866 N N . ASN A 1 388 ? -27.241 6.357 45.388 1.00 90.56 388 ASN A N 1
ATOM 2867 C CA . ASN A 1 388 ? -27.239 5.898 46.756 1.00 90.56 388 ASN A CA 1
ATOM 2868 C C . ASN A 1 388 ? -28.271 4.788 46.915 1.00 90.56 388 ASN A C 1
ATOM 2870 O O . ASN A 1 388 ? -29.457 4.973 46.639 1.00 90.56 388 ASN A O 1
ATOM 2874 N N . VAL A 1 389 ? -27.828 3.644 47.425 1.00 92.81 389 VAL A N 1
ATOM 2875 C CA . VAL A 1 389 ? -28.708 2.591 47.919 1.00 92.81 389 VAL A CA 1
ATOM 2876 C C . VAL A 1 389 ? -28.723 2.632 49.440 1.00 92.81 389 VAL A C 1
ATOM 2878 O O . VAL A 1 389 ? -27.691 2.517 50.103 1.00 92.81 389 VAL A O 1
ATOM 2881 N N . THR A 1 390 ? -29.910 2.800 50.016 1.00 93.69 390 THR A N 1
ATOM 2882 C CA . THR A 1 390 ? -30.124 2.571 51.443 1.00 93.69 390 THR A CA 1
ATOM 2883 C C . THR A 1 390 ? -30.492 1.109 51.655 1.00 93.69 390 THR A C 1
ATOM 2885 O O . THR A 1 390 ? -31.551 0.659 51.217 1.00 93.69 390 THR A O 1
ATOM 2888 N N . ILE A 1 391 ? -29.620 0.380 52.350 1.00 92.50 391 ILE A N 1
ATOM 2889 C CA . ILE A 1 391 ? -29.810 -1.014 52.752 1.00 92.50 391 ILE A CA 1
ATOM 2890 C C . ILE A 1 391 ? -30.353 -1.010 54.179 1.00 92.50 391 ILE A C 1
ATOM 2892 O O . ILE A 1 391 ? -29.677 -0.552 55.102 1.00 92.50 391 ILE A O 1
ATOM 2896 N N . SER A 1 392 ? -31.568 -1.516 54.365 1.00 92.12 392 SER A N 1
ATOM 2897 C CA . SER A 1 392 ? -32.237 -1.594 55.666 1.00 92.12 392 SER A CA 1
ATOM 2898 C C . SER A 1 392 ? -32.306 -3.034 56.148 1.00 92.12 392 SER A C 1
ATOM 2900 O O . SER A 1 392 ? -32.744 -3.922 55.423 1.00 92.12 392 SER A O 1
ATOM 2902 N N . VAL A 1 393 ? -31.896 -3.273 57.390 1.00 87.19 393 VAL A N 1
ATOM 2903 C CA . VAL A 1 393 ? -31.920 -4.603 58.000 1.00 87.19 393 VAL A CA 1
ATOM 2904 C C . VAL A 1 393 ? -33.237 -4.808 58.731 1.00 87.19 393 VAL A C 1
ATOM 2906 O O . VAL A 1 393 ? -33.603 -4.009 59.595 1.00 87.19 393 VAL A O 1
ATOM 2909 N N . ALA A 1 394 ? -33.929 -5.915 58.467 1.00 82.19 394 ALA A N 1
ATOM 2910 C CA . ALA A 1 394 ? -35.121 -6.268 59.225 1.00 82.19 394 ALA A CA 1
ATOM 2911 C C . ALA A 1 394 ? -34.788 -6.405 60.726 1.00 82.19 394 ALA A C 1
ATOM 2913 O O . ALA A 1 394 ? -33.829 -7.071 61.115 1.00 82.19 394 ALA A O 1
ATOM 2914 N N . ALA A 1 395 ? -35.592 -5.792 61.601 1.00 77.44 395 ALA A N 1
ATOM 2915 C CA . ALA A 1 395 ? -35.315 -5.716 63.045 1.00 77.44 395 ALA A CA 1
ATOM 2916 C C . ALA A 1 395 ? -35.171 -7.083 63.746 1.00 77.44 395 ALA A C 1
ATOM 2918 O O . ALA A 1 395 ? -34.598 -7.187 64.828 1.00 77.44 395 ALA A O 1
ATOM 2919 N N . ASN A 1 396 ? -35.722 -8.132 63.143 1.00 75.62 396 ASN A N 1
ATOM 2920 C CA . ASN A 1 396 ? -35.702 -9.512 63.615 1.00 75.62 396 ASN A CA 1
ATOM 2921 C C . ASN A 1 396 ? -34.702 -10.405 62.858 1.00 75.62 396 ASN A C 1
ATOM 2923 O O . ASN A 1 396 ? -34.653 -11.610 63.129 1.00 75.62 396 ASN A O 1
ATOM 2927 N N . PHE A 1 397 ? -33.942 -9.851 61.913 1.00 69.88 397 PHE A N 1
ATOM 2928 C CA . PHE A 1 397 ? -32.939 -10.586 61.160 1.00 69.88 397 PHE A CA 1
ATOM 2929 C C . PHE A 1 397 ? -31.591 -10.587 61.891 1.00 69.88 397 PHE A C 1
ATOM 2931 O O . PHE A 1 397 ? -31.144 -9.579 62.427 1.00 69.88 397 PHE A O 1
ATOM 2938 N N . PHE A 1 398 ? -30.950 -11.756 61.918 1.00 71.44 398 PHE A N 1
ATOM 2939 C CA . PHE A 1 398 ? -29.626 -11.978 62.494 1.00 71.44 398 PHE A CA 1
ATOM 2940 C C . PHE A 1 398 ? -28.897 -13.020 61.651 1.00 71.44 398 PHE A C 1
ATOM 2942 O O . PHE A 1 398 ? -29.488 -14.040 61.282 1.00 71.44 398 PHE A O 1
ATOM 2949 N N . GLY A 1 399 ? -27.597 -12.836 61.439 1.00 66.69 399 GLY A N 1
ATOM 2950 C CA . GLY A 1 399 ? -26.771 -13.769 60.680 1.00 66.69 399 GLY A CA 1
ATOM 2951 C C . GLY A 1 399 ? -26.225 -13.163 59.396 1.00 66.69 399 GLY A C 1
ATOM 2952 O O . GLY A 1 399 ? -25.910 -11.983 59.352 1.00 66.69 399 GLY A O 1
ATOM 2953 N N . LEU A 1 400 ? -26.028 -14.009 58.390 1.00 71.69 400 LEU A N 1
ATOM 2954 C CA . LEU A 1 400 ? -25.426 -13.629 57.118 1.00 71.69 400 LEU A CA 1
ATOM 2955 C C . LEU A 1 400 ? -26.509 -13.558 56.052 1.00 71.69 400 LEU A C 1
ATOM 2957 O O . LEU A 1 400 ? -27.355 -14.453 56.000 1.00 71.69 400 LEU A O 1
ATOM 2961 N N . ASP A 1 401 ? -26.421 -12.558 55.191 1.00 77.88 401 ASP A N 1
ATOM 2962 C CA . ASP A 1 401 ? -27.113 -12.540 53.910 1.00 77.88 401 ASP A CA 1
ATOM 2963 C C . ASP A 1 401 ? -26.180 -12.055 52.802 1.00 77.88 401 ASP A C 1
ATOM 2965 O O . ASP A 1 401 ? -25.113 -11.506 53.075 1.00 77.88 401 ASP A O 1
ATOM 2969 N N . THR A 1 402 ? -26.557 -12.276 51.551 1.00 79.31 402 THR A N 1
ATOM 2970 C CA . THR A 1 402 ? -25.803 -11.806 50.391 1.00 79.31 402 THR A CA 1
ATOM 2971 C C . THR A 1 402 ? -26.683 -10.884 49.572 1.00 79.31 402 THR A C 1
ATOM 2973 O O . THR A 1 402 ? -27.758 -11.284 49.131 1.00 79.31 402 THR A O 1
ATOM 2976 N N . VAL A 1 403 ? -26.202 -9.663 49.358 1.00 84.88 403 VAL A N 1
ATOM 2977 C CA . VAL A 1 403 ? -26.784 -8.731 48.399 1.00 84.88 403 VAL A CA 1
ATOM 2978 C C . VAL A 1 403 ? -26.132 -9.016 47.063 1.00 84.88 403 VAL A C 1
ATOM 2980 O O . VAL A 1 403 ? -24.932 -8.806 46.920 1.00 84.88 403 VAL A O 1
ATOM 2983 N N . ARG A 1 404 ? -26.897 -9.508 46.094 1.00 87.31 404 ARG A N 1
ATOM 2984 C CA . ARG A 1 404 ? -26.455 -9.545 44.701 1.00 87.31 404 ARG A CA 1
ATOM 2985 C C . ARG A 1 404 ? -26.915 -8.266 44.025 1.00 87.31 404 ARG A C 1
ATOM 2987 O O . ARG A 1 404 ? -28.086 -7.907 44.135 1.00 87.31 404 ARG A O 1
ATOM 2994 N N . ILE A 1 405 ? -25.997 -7.613 43.335 1.00 91.12 405 ILE A N 1
ATOM 2995 C CA . ILE A 1 405 ? -26.237 -6.385 42.591 1.00 91.12 405 ILE A CA 1
ATOM 2996 C C . ILE A 1 405 ? -26.085 -6.735 41.120 1.00 91.12 405 ILE A C 1
ATOM 2998 O O . ILE A 1 405 ? -25.069 -7.309 40.736 1.00 91.12 405 ILE A O 1
ATOM 3002 N N . ARG A 1 406 ? -27.097 -6.417 40.317 1.00 92.81 406 ARG A N 1
ATOM 3003 C CA . ARG A 1 406 ? -27.007 -6.426 38.859 1.00 92.81 406 ARG A CA 1
ATOM 3004 C C . ARG A 1 406 ? -27.043 -4.990 38.370 1.00 92.81 406 ARG A C 1
ATOM 3006 O O . ARG A 1 406 ? -27.918 -4.238 38.796 1.00 92.81 406 ARG A O 1
ATOM 3013 N N . VAL A 1 407 ? -26.130 -4.652 37.472 1.00 94.81 407 VAL A N 1
ATOM 3014 C CA . VAL A 1 407 ? -26.156 -3.411 36.700 1.00 94.81 407 VAL A CA 1
ATOM 3015 C C . VAL A 1 407 ? -26.427 -3.731 35.232 1.00 94.81 407 VAL A C 1
ATOM 3017 O O . VAL A 1 407 ? -26.016 -4.784 34.738 1.00 94.81 407 VAL A O 1
ATOM 3020 N N . THR A 1 408 ? -27.180 -2.867 34.559 1.00 94.38 408 THR A N 1
ATOM 3021 C CA . THR A 1 408 ? -27.522 -2.992 33.140 1.00 94.38 408 THR A CA 1
ATOM 3022 C C . THR A 1 408 ? -27.428 -1.635 32.454 1.00 94.38 408 THR A C 1
ATOM 3024 O O . THR A 1 408 ? -28.015 -0.666 32.951 1.00 94.38 408 THR A O 1
ATOM 3027 N N . ASP A 1 409 ? -26.703 -1.579 31.340 1.00 95.75 409 ASP A N 1
ATOM 3028 C CA . ASP A 1 409 ? -26.583 -0.392 30.489 1.00 95.75 409 ASP A CA 1
ATOM 3029 C C . ASP A 1 409 ? -27.844 -0.185 29.605 1.00 95.75 409 ASP A C 1
ATOM 3031 O O . ASP A 1 409 ? -28.742 -1.040 29.578 1.00 95.75 409 ASP A O 1
ATOM 3035 N N . PRO A 1 410 ? -27.979 0.959 28.905 1.00 94.25 410 PRO A N 1
ATOM 3036 C CA . PRO A 1 410 ? -29.119 1.237 28.023 1.00 94.25 410 PRO A CA 1
ATOM 3037 C C . PRO A 1 410 ? -29.248 0.310 26.810 1.00 94.25 410 PRO A C 1
ATOM 3039 O O . PRO A 1 410 ? -30.359 0.144 26.294 1.00 94.25 410 PRO A O 1
ATOM 3042 N N . ASP A 1 411 ? -28.142 -0.277 26.362 1.00 93.19 411 ASP A N 1
ATOM 3043 C CA . ASP A 1 411 ? -28.055 -1.155 25.196 1.00 93.19 411 ASP A CA 1
ATOM 3044 C C . ASP A 1 411 ? -28.257 -2.643 25.567 1.00 93.19 411 ASP A C 1
ATOM 3046 O O . ASP A 1 411 ? -28.446 -3.504 24.701 1.00 93.19 411 ASP A O 1
ATOM 3050 N N . GLY A 1 412 ? -28.368 -2.936 26.866 1.00 92.25 412 GLY A N 1
ATOM 3051 C CA . GLY A 1 412 ? -28.725 -4.220 27.454 1.00 92.25 412 GLY A CA 1
ATOM 3052 C C . GLY A 1 412 ? -27.547 -5.067 27.942 1.00 92.25 412 GLY A C 1
ATOM 3053 O O . GLY A 1 412 ? -27.784 -6.213 28.346 1.00 92.25 412 GLY A O 1
ATOM 3054 N N . GLY A 1 413 ? -26.313 -4.558 27.921 1.00 93.94 413 GLY A N 1
ATOM 3055 C CA . GLY A 1 413 ? -25.164 -5.204 28.555 1.00 93.94 413 GLY A CA 1
ATOM 3056 C C . GLY A 1 413 ? -25.326 -5.237 30.074 1.00 93.94 413 GLY A C 1
ATOM 3057 O O . GLY A 1 413 ? -25.982 -4.387 30.675 1.00 93.94 413 GLY A O 1
ATOM 3058 N N . MET A 1 414 ? -24.819 -6.294 30.720 1.00 94.44 414 MET A N 1
ATOM 3059 C CA . MET A 1 414 ? -25.057 -6.529 32.149 1.00 94.44 414 MET A CA 1
ATOM 3060 C C . MET A 1 414 ? -23.826 -7.068 32.868 1.00 94.44 414 MET A C 1
ATOM 3062 O O . MET A 1 414 ? -23.138 -7.950 32.353 1.00 94.44 414 MET A O 1
ATOM 3066 N N . ALA A 1 415 ? -23.669 -6.660 34.127 1.00 93.62 415 ALA A N 1
ATOM 3067 C CA . ALA A 1 415 ? -22.760 -7.287 35.080 1.00 93.62 415 ALA A CA 1
ATOM 3068 C C . ALA A 1 415 ? -23.437 -7.562 36.424 1.00 93.62 415 ALA A C 1
ATOM 3070 O O . ALA A 1 415 ? -24.398 -6.899 36.820 1.00 93.62 415 ALA A O 1
ATOM 3071 N N . GLU A 1 416 ? -22.923 -8.565 37.138 1.00 92.25 416 GLU A N 1
ATOM 3072 C CA . GLU A 1 416 ? -23.360 -8.918 38.487 1.00 92.25 416 GLU A CA 1
ATOM 3073 C C . GLU A 1 416 ? -22.169 -9.012 39.440 1.00 92.25 416 GLU A C 1
ATOM 3075 O O . GLU A 1 416 ? -21.155 -9.625 39.108 1.00 92.25 416 GLU A O 1
ATOM 3080 N N . ASP A 1 417 ? -22.344 -8.510 40.659 1.00 87.81 417 ASP A N 1
ATOM 3081 C CA . ASP A 1 417 ? -21.425 -8.744 41.773 1.00 87.81 417 ASP A CA 1
ATOM 3082 C C . ASP A 1 417 ? -22.206 -8.943 43.088 1.00 87.81 417 ASP A C 1
ATOM 3084 O O . ASP A 1 417 ? -23.442 -8.883 43.126 1.00 87.81 417 ASP A O 1
ATOM 3088 N N . SER A 1 418 ? -21.531 -9.319 44.174 1.00 84.75 418 SER A N 1
ATOM 3089 C CA . SER A 1 418 ? -22.165 -9.690 45.439 1.00 84.75 418 SER A CA 1
ATOM 3090 C C . SER A 1 418 ? -21.439 -9.154 46.670 1.00 84.75 418 SER A C 1
ATOM 3092 O O . SER A 1 418 ? -20.247 -9.362 46.853 1.00 84.75 418 SER A O 1
ATOM 3094 N N . LEU A 1 419 ? -22.211 -8.580 47.592 1.00 80.38 419 LEU A N 1
ATOM 3095 C CA . LEU A 1 419 ? -21.773 -8.077 48.892 1.00 80.38 419 LEU A CA 1
ATOM 3096 C C . LEU A 1 419 ? -22.298 -8.973 50.023 1.00 80.38 419 LEU A C 1
ATOM 3098 O O . LEU A 1 419 ? -23.501 -9.229 50.130 1.00 80.38 419 LEU A O 1
ATOM 3102 N N . LEU A 1 420 ? -21.418 -9.423 50.921 1.00 78.38 420 LEU A N 1
ATOM 3103 C CA . LEU A 1 420 ? -21.829 -10.134 52.134 1.00 78.38 420 LEU A CA 1
ATOM 3104 C C . LEU A 1 420 ? -22.302 -9.144 53.209 1.00 78.38 420 LEU A C 1
ATOM 3106 O O . LEU A 1 420 ? -21.541 -8.290 53.652 1.00 78.38 420 LEU A O 1
ATOM 3110 N N . VAL A 1 421 ? -23.515 -9.310 53.726 1.00 77.25 421 VAL A N 1
ATOM 3111 C CA . VAL A 1 421 ? -24.021 -8.540 54.870 1.00 77.25 421 VAL A CA 1
ATOM 3112 C C . VAL A 1 421 ? -24.032 -9.416 56.113 1.00 77.25 421 VAL A C 1
ATOM 3114 O O . VAL A 1 421 ? -24.531 -10.543 56.112 1.00 77.25 421 VAL A O 1
ATOM 3117 N N . VAL A 1 422 ? -23.473 -8.892 57.198 1.00 74.56 422 VAL A N 1
ATOM 3118 C CA . VAL A 1 422 ? -23.346 -9.575 58.481 1.00 74.56 422 VAL A CA 1
ATOM 3119 C C . VAL A 1 422 ? -24.094 -8.785 59.542 1.00 74.56 422 VAL A C 1
ATOM 3121 O O . VAL A 1 422 ? -23.723 -7.663 59.877 1.00 74.56 422 VAL A O 1
ATOM 3124 N N . VAL A 1 423 ? -25.129 -9.403 60.107 1.00 74.12 423 VAL A N 1
ATOM 3125 C CA . VAL A 1 423 ? -25.986 -8.803 61.130 1.00 74.12 423 VAL A CA 1
ATOM 3126 C C . VAL A 1 423 ? -25.745 -9.476 62.470 1.00 74.12 423 VAL A C 1
ATOM 3128 O O . VAL A 1 423 ? -26.037 -10.666 62.657 1.00 74.12 423 VAL A O 1
ATOM 3131 N N . GLN A 1 424 ? -25.172 -8.720 63.404 1.00 64.00 424 GLN A N 1
ATOM 3132 C CA . GLN A 1 424 ? -24.777 -9.234 64.712 1.00 64.00 424 GLN A CA 1
ATOM 3133 C C . GLN A 1 424 ? -25.954 -9.242 65.696 1.00 64.00 424 GLN A C 1
ATOM 3135 O O . GLN A 1 424 ? -26.824 -8.378 65.678 1.00 64.00 424 GLN A O 1
ATOM 3140 N N . ALA A 1 425 ? -25.995 -10.240 66.583 1.00 53.56 425 ALA A N 1
ATOM 3141 C CA . ALA A 1 425 ? -26.932 -10.223 67.702 1.00 53.56 425 ALA A CA 1
ATOM 3142 C C . ALA A 1 425 ? -26.466 -9.206 68.761 1.00 53.56 425 ALA A C 1
ATOM 3144 O O . ALA A 1 425 ? -25.258 -9.110 68.997 1.00 53.56 425 ALA A O 1
ATOM 3145 N N . PRO A 1 426 ? -27.382 -8.478 69.431 1.00 49.78 426 PRO A N 1
ATOM 3146 C CA . PRO A 1 426 ? -27.015 -7.513 70.458 1.00 49.78 426 PRO A CA 1
ATOM 3147 C C . PRO A 1 426 ? -26.194 -8.179 71.565 1.00 49.78 426 PRO A C 1
ATOM 3149 O O . PRO A 1 426 ? -26.534 -9.250 72.070 1.00 49.78 426 PRO A O 1
ATOM 3152 N N . THR A 1 427 ? -25.104 -7.521 71.955 1.00 41.88 427 THR A N 1
ATOM 3153 C CA . THR A 1 427 ? -24.121 -8.031 72.922 1.00 41.88 427 THR A CA 1
ATOM 3154 C C . THR A 1 427 ? -24.526 -7.826 74.388 1.00 41.88 427 THR A C 1
ATOM 3156 O O . THR A 1 427 ? -23.796 -8.244 75.286 1.00 41.88 427 THR A O 1
ATOM 3159 N N . SER A 1 428 ? -25.698 -7.248 74.679 1.00 39.03 428 SER A N 1
ATOM 3160 C CA . SER A 1 428 ? -26.176 -7.020 76.048 1.00 39.03 428 SER A CA 1
ATOM 3161 C C . SER A 1 428 ? -27.309 -7.974 76.447 1.00 39.03 428 SER A C 1
ATOM 3163 O O . SER A 1 428 ? -28.485 -7.761 76.162 1.00 39.03 428 SER A O 1
ATOM 3165 N N . VAL A 1 429 ? -26.971 -9.006 77.228 1.00 36.69 429 VAL A N 1
ATOM 3166 C CA . VAL A 1 429 ? -27.958 -9.709 78.065 1.00 36.69 429 VAL A CA 1
ATOM 3167 C C . VAL A 1 429 ? -28.232 -8.846 79.300 1.00 36.69 429 VAL A C 1
ATOM 3169 O O . VAL A 1 429 ? -27.747 -9.106 80.398 1.00 36.69 429 VAL A O 1
ATOM 3172 N N . GLY A 1 430 ? -28.997 -7.772 79.119 1.00 34.47 430 GLY A N 1
ATOM 3173 C CA . GLY A 1 430 ? -29.660 -7.089 80.223 1.00 34.47 430 GLY A CA 1
ATOM 3174 C C . GLY A 1 430 ? -30.933 -7.850 80.571 1.00 34.47 430 GLY A C 1
ATOM 3175 O O . GLY A 1 430 ? -31.932 -7.678 79.888 1.00 34.47 430 GLY A O 1
ATOM 3176 N N . SER A 1 431 ? -30.865 -8.732 81.575 1.00 3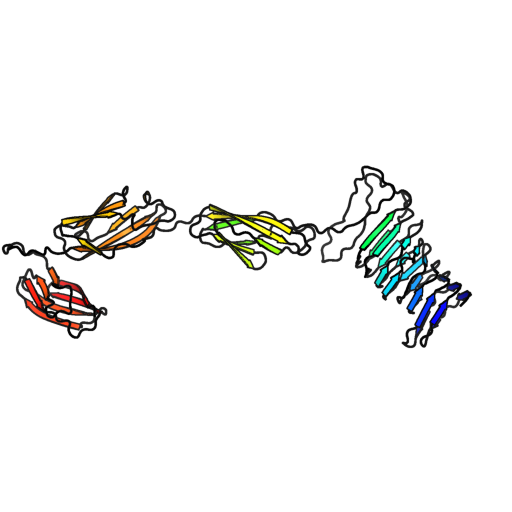8.53 431 SER A N 1
ATOM 3177 C CA . SER A 1 431 ? -31.992 -9.346 82.307 1.00 38.53 431 SER A CA 1
ATOM 3178 C C . SER A 1 431 ? -33.376 -9.271 81.626 1.00 38.53 431 SER A C 1
ATOM 3180 O O . SER A 1 431 ? -34.274 -8.576 82.105 1.00 38.53 431 SER A O 1
ATOM 3182 N N . ALA A 1 432 ? -33.577 -9.995 80.524 1.00 32.31 432 ALA A N 1
ATOM 3183 C CA . ALA A 1 432 ? -34.906 -10.182 79.956 1.00 32.31 432 ALA A CA 1
ATOM 3184 C C . ALA A 1 432 ? -35.565 -11.395 80.626 1.00 32.31 432 ALA A C 1
ATOM 3186 O O . ALA A 1 432 ? -35.000 -12.490 80.660 1.00 32.31 432 ALA A O 1
ATOM 3187 N N . SER A 1 433 ? -36.758 -11.187 81.191 1.00 34.03 433 SER A N 1
ATOM 3188 C CA . SER A 1 433 ? -37.606 -12.260 81.719 1.00 34.03 433 SER A CA 1
ATOM 3189 C C . SER A 1 433 ? -37.847 -13.342 80.656 1.00 34.03 433 SER A C 1
ATOM 3191 O O . SER A 1 433 ? -37.832 -13.055 79.458 1.00 34.03 433 SER A O 1
ATOM 3193 N N . SER A 1 434 ? -38.091 -14.579 81.094 1.00 36.44 434 SER A N 1
ATOM 3194 C CA . SER A 1 434 ? -38.168 -15.818 80.300 1.00 36.44 434 SER A CA 1
ATOM 3195 C C . SER A 1 434 ? -39.293 -15.899 79.243 1.00 36.44 434 SER A C 1
ATOM 3197 O O . SER A 1 434 ? -39.724 -16.992 78.889 1.00 36.44 434 SER A O 1
ATOM 3199 N N . SER A 1 435 ? -39.789 -14.768 78.740 1.00 36.53 435 SER A N 1
ATOM 3200 C CA . SER A 1 435 ? -40.882 -14.655 77.770 1.00 36.53 435 SER A CA 1
ATOM 3201 C C . SER A 1 435 ? -40.431 -14.231 76.360 1.00 36.53 435 SER A C 1
ATOM 3203 O O . SER A 1 435 ? -41.278 -14.124 75.476 1.00 36.53 435 SER A O 1
ATOM 3205 N N . GLN A 1 436 ? -39.138 -13.981 76.118 1.00 38.50 436 GLN A N 1
ATOM 3206 C CA . GLN A 1 436 ? -38.620 -13.525 74.813 1.00 38.50 436 GLN A CA 1
ATOM 3207 C C . GLN A 1 436 ? -37.549 -14.440 74.196 1.00 38.50 436 GLN A C 1
ATOM 3209 O O . GLN A 1 436 ? -36.719 -13.994 73.411 1.00 38.50 436 GLN A O 1
ATOM 3214 N N . ILE A 1 437 ? -37.573 -15.742 74.494 1.00 39.12 437 ILE A N 1
ATOM 3215 C CA . ILE A 1 437 ? -36.820 -16.702 73.674 1.00 39.12 437 ILE A CA 1
ATOM 3216 C C . ILE A 1 437 ? -37.595 -16.851 72.350 1.00 39.12 437 ILE A C 1
ATOM 3218 O O . ILE A 1 437 ? -38.749 -17.286 72.391 1.00 39.12 437 ILE A O 1
ATOM 3222 N N . PRO A 1 438 ? -37.038 -16.468 71.185 1.00 38.69 438 PRO A N 1
ATOM 3223 C CA . PRO A 1 438 ? -37.753 -16.564 69.917 1.00 38.69 438 PRO A CA 1
ATOM 3224 C C . PRO A 1 438 ? -38.163 -18.015 69.631 1.00 38.69 438 PRO A C 1
ATOM 3226 O O . PRO A 1 438 ? -37.380 -18.944 69.821 1.00 38.69 438 PRO A O 1
ATOM 3229 N N . GLN A 1 439 ? -39.378 -18.214 69.108 1.00 38.75 439 GLN A N 1
ATOM 3230 C CA . GLN A 1 439 ? -39.921 -19.523 68.699 1.00 38.75 439 GLN A CA 1
ATOM 3231 C C . GLN A 1 439 ? -39.194 -20.160 67.487 1.00 38.75 439 GLN A C 1
ATOM 3233 O O . GLN A 1 439 ? -39.692 -21.115 66.892 1.00 38.75 439 GLN A O 1
ATOM 3238 N N . ARG A 1 440 ? -38.022 -19.649 67.086 1.00 42.97 440 ARG A N 1
ATOM 3239 C CA . ARG A 1 440 ? -37.239 -20.142 65.945 1.00 42.97 440 ARG A CA 1
ATOM 3240 C C . ARG A 1 440 ? -35.889 -20.685 66.407 1.00 42.97 440 ARG A C 1
ATOM 3242 O O . ARG A 1 440 ? -35.184 -20.061 67.192 1.00 42.97 440 ARG A O 1
ATOM 3249 N N . PHE A 1 441 ? -35.532 -21.851 65.868 1.00 41.22 441 PHE A N 1
ATOM 3250 C CA . PHE A 1 441 ? -34.259 -22.531 66.101 1.00 41.22 441 PHE A CA 1
ATOM 3251 C C . PHE A 1 441 ? -33.079 -21.645 65.680 1.00 41.22 441 PHE A C 1
ATOM 3253 O O . PHE A 1 441 ? -32.916 -21.331 64.498 1.00 41.22 441 PHE A O 1
ATOM 3260 N N . VAL A 1 442 ? -32.233 -21.275 66.638 1.00 49.78 442 VAL A N 1
ATOM 3261 C CA . VAL A 1 442 ? -30.984 -20.538 66.404 1.00 49.78 442 VAL A CA 1
ATOM 3262 C C . VAL A 1 442 ? -29.825 -21.522 66.493 1.00 49.78 442 VAL A C 1
ATOM 3264 O O . VAL A 1 442 ? -29.839 -22.393 67.356 1.00 49.78 442 VAL A O 1
ATOM 3267 N N . LEU A 1 443 ? -28.846 -21.399 65.595 1.00 46.56 443 LEU A N 1
ATOM 3268 C CA . LEU A 1 443 ? -27.576 -22.121 65.656 1.00 46.56 443 LEU A CA 1
ATOM 3269 C C . LEU A 1 443 ? -26.447 -21.080 65.590 1.00 46.56 443 LEU A C 1
ATOM 3271 O O . LEU A 1 443 ? -26.235 -20.446 64.549 1.00 46.56 443 LEU A O 1
ATOM 3275 N N . SER A 1 444 ? -25.756 -20.860 66.706 1.00 51.91 444 SER A N 1
ATOM 3276 C CA . SER A 1 444 ? -24.733 -19.822 66.875 1.00 51.91 444 SER A CA 1
ATOM 3277 C C . SER A 1 444 ? -23.401 -20.401 67.360 1.00 51.91 444 SER A C 1
ATOM 3279 O O . SER A 1 444 ? -23.334 -21.524 67.854 1.00 51.91 444 SER A O 1
ATOM 3281 N N . GLN A 1 445 ? -22.328 -19.633 67.167 1.00 53.31 445 GLN A N 1
ATOM 3282 C CA . GLN A 1 445 ? -21.000 -19.918 67.706 1.00 53.31 445 GLN A CA 1
ATOM 3283 C C . GLN A 1 445 ? -20.562 -18.675 68.477 1.00 53.31 445 GLN A C 1
ATOM 3285 O O . GLN A 1 445 ? -20.575 -17.584 67.912 1.00 53.31 445 GLN A O 1
ATOM 3290 N N . ASN A 1 446 ? -20.208 -18.836 69.753 1.00 47.53 446 ASN A N 1
ATOM 3291 C CA . ASN A 1 446 ? -19.948 -17.698 70.647 1.00 47.53 446 ASN A CA 1
ATOM 3292 C C . ASN A 1 446 ? -18.519 -17.125 70.551 1.00 47.53 446 ASN A C 1
ATOM 3294 O O . ASN A 1 446 ? -18.237 -16.113 71.184 1.00 47.53 446 ASN A O 1
ATOM 3298 N N . TYR A 1 447 ? -17.620 -17.718 69.753 1.00 48.97 447 TYR A N 1
ATOM 3299 C CA . TYR A 1 447 ? -16.246 -17.227 69.590 1.00 48.97 447 TYR A CA 1
ATOM 3300 C C . TYR A 1 447 ? -15.762 -17.335 68.134 1.00 48.97 447 TYR A C 1
ATOM 3302 O O . TYR A 1 447 ? -15.862 -18.421 67.558 1.00 48.97 447 TYR A O 1
ATOM 3310 N N . PRO A 1 448 ? -15.182 -16.266 67.548 1.00 48.50 448 PRO A N 1
ATOM 3311 C CA . PRO A 1 448 ? -14.658 -16.285 66.179 1.00 48.50 448 PRO A CA 1
ATOM 3312 C C . PRO A 1 448 ? -13.357 -17.090 66.032 1.00 48.50 448 PRO A C 1
ATOM 3314 O O . PRO A 1 448 ? -12.899 -17.294 64.914 1.00 48.50 448 PRO A O 1
ATOM 3317 N N . ASN A 1 449 ? -12.757 -17.564 67.133 1.00 51.28 449 ASN A N 1
ATOM 3318 C CA . ASN A 1 449 ? -11.524 -18.345 67.100 1.00 51.28 449 ASN A CA 1
ATOM 3319 C C . ASN A 1 449 ? -11.786 -19.824 67.460 1.00 51.28 449 ASN A C 1
ATOM 3321 O O . ASN A 1 449 ? -11.819 -20.160 68.648 1.00 51.28 449 ASN A O 1
ATOM 3325 N N . PRO A 1 450 ? -11.946 -20.716 66.463 1.00 51.97 450 PRO A N 1
ATOM 3326 C CA . PRO A 1 450 ? -12.249 -22.129 66.688 1.00 51.97 450 PRO A CA 1
ATOM 3327 C C . PRO A 1 450 ? -11.082 -22.939 67.289 1.00 51.97 450 PRO A C 1
ATOM 3329 O O . PRO A 1 450 ? -11.259 -24.118 67.589 1.00 51.97 450 PRO A O 1
ATOM 3332 N N . PHE A 1 451 ? -9.909 -22.326 67.508 1.00 50.16 451 PHE A N 1
ATOM 3333 C CA . PHE A 1 451 ? -8.741 -22.962 68.140 1.00 50.16 451 PHE A CA 1
ATOM 3334 C C . PHE A 1 451 ? -8.668 -22.768 69.653 1.00 50.16 451 PHE A C 1
ATOM 3336 O O . PHE A 1 451 ? -7.842 -23.407 70.315 1.00 50.16 451 PHE A O 1
ATOM 3343 N N . ASN A 1 452 ? -9.522 -21.916 70.228 1.00 53.22 452 ASN A N 1
ATOM 3344 C CA . ASN A 1 452 ? -9.564 -21.770 71.675 1.00 53.22 452 ASN A CA 1
ATOM 3345 C C . ASN A 1 452 ? -10.239 -22.993 72.316 1.00 53.22 452 ASN A C 1
ATOM 3347 O O . ASN A 1 452 ? -11.347 -23.360 71.907 1.00 53.22 452 ASN A O 1
ATOM 3351 N N . PRO A 1 453 ? -9.627 -23.608 73.352 1.00 49.53 453 PRO A N 1
ATOM 3352 C CA . PRO A 1 453 ? -10.351 -24.526 74.220 1.00 49.53 453 PRO A CA 1
ATOM 3353 C C . PRO A 1 453 ? -11.514 -23.748 74.854 1.00 49.53 453 PRO A C 1
ATOM 3355 O O . PRO A 1 453 ? -11.287 -22.849 75.661 1.00 49.53 453 PRO A O 1
ATOM 3358 N N . GLY A 1 454 ? -12.744 -24.044 74.421 1.00 51.41 454 GLY A N 1
ATOM 3359 C CA . GLY A 1 454 ? -13.953 -23.316 74.827 1.00 51.41 454 GLY A CA 1
ATOM 3360 C C . GLY A 1 454 ? -14.812 -22.757 73.687 1.00 51.41 454 GLY A C 1
ATOM 3361 O O . GLY A 1 454 ? -15.710 -21.960 73.954 1.00 51.41 454 GLY A O 1
ATOM 3362 N N . THR A 1 455 ? -14.579 -23.141 72.425 1.00 63.69 455 THR A N 1
ATOM 3363 C CA . THR A 1 455 ? -15.534 -22.824 71.351 1.00 63.69 455 THR A CA 1
ATOM 3364 C C . THR A 1 455 ? -16.867 -23.496 71.655 1.00 63.69 455 THR A C 1
ATOM 3366 O O . THR A 1 455 ? -16.948 -24.718 71.680 1.00 63.69 455 THR A O 1
ATOM 3369 N N . ARG A 1 456 ? -17.920 -22.707 71.872 1.00 66.56 456 ARG A N 1
ATOM 3370 C CA . ARG A 1 456 ? -19.264 -23.230 72.136 1.00 66.56 456 ARG A CA 1
ATOM 3371 C C . ARG A 1 456 ? -20.145 -23.116 70.912 1.00 66.56 456 ARG A C 1
ATOM 3373 O O . ARG A 1 456 ? -20.293 -22.026 70.353 1.00 66.56 456 ARG A O 1
ATOM 3380 N N . ILE A 1 457 ? -20.715 -24.250 70.518 1.00 71.06 457 ILE A N 1
ATOM 3381 C CA . ILE A 1 457 ? -21.807 -24.324 69.555 1.00 71.06 457 ILE A CA 1
ATOM 3382 C C . ILE A 1 457 ? -23.093 -24.295 70.359 1.00 71.06 457 ILE A C 1
ATOM 3384 O O . ILE A 1 457 ? -23.356 -25.203 71.150 1.00 71.06 457 ILE A O 1
ATOM 3388 N N . SER A 1 458 ? -23.895 -23.265 70.139 1.00 69.62 458 SER A N 1
ATOM 3389 C CA . SER A 1 458 ? -25.135 -23.086 70.874 1.00 69.62 458 SER A CA 1
ATOM 3390 C C . SER A 1 458 ? -26.331 -23.266 69.951 1.00 69.62 458 SER A C 1
ATOM 3392 O O . SER A 1 458 ? -26.334 -22.797 68.807 1.00 69.62 458 SER A O 1
ATOM 3394 N N . PHE A 1 459 ? -27.353 -23.970 70.433 1.00 68.56 459 PHE A N 1
ATOM 3395 C CA . PHE A 1 459 ? -28.593 -24.171 69.696 1.00 68.56 459 PHE A CA 1
ATOM 3396 C C . PHE A 1 459 ? -29.827 -24.134 70.596 1.00 68.56 459 PHE A C 1
ATOM 3398 O O . PHE A 1 459 ? -29.809 -24.594 71.735 1.00 68.56 459 PHE A O 1
ATOM 3405 N N . GLY A 1 460 ? -30.922 -23.584 70.071 1.00 66.75 460 GLY A N 1
ATOM 3406 C CA . GLY A 1 460 ? -32.217 -23.547 70.755 1.00 66.75 460 GLY A CA 1
ATOM 3407 C C . GLY A 1 460 ? -33.171 -24.611 70.227 1.00 66.75 460 GLY A C 1
ATOM 3408 O O . GLY A 1 460 ? -33.296 -24.755 69.014 1.00 66.75 460 GLY A O 1
ATOM 3409 N N . LEU A 1 461 ? -33.866 -25.318 71.120 1.00 65.00 461 LEU A N 1
ATOM 3410 C CA . LEU A 1 461 ? -34.947 -26.251 70.797 1.00 65.00 461 LEU A CA 1
ATOM 3411 C C . LEU A 1 461 ? -36.294 -25.702 71.321 1.00 65.00 461 LEU A C 1
ATOM 3413 O O . LEU A 1 461 ? -36.414 -25.463 72.519 1.00 65.00 461 LEU A O 1
ATOM 3417 N N . PRO A 1 462 ? -37.331 -25.531 70.487 1.00 60.44 462 PRO A N 1
ATOM 3418 C CA . PRO A 1 462 ? -38.672 -25.130 70.893 1.00 60.44 462 PRO A CA 1
ATOM 3419 C C . PRO A 1 462 ? -39.469 -26.285 71.517 1.00 60.44 462 PRO A C 1
ATOM 3421 O O . PRO A 1 462 ? -40.441 -26.038 72.219 1.00 60.44 462 PRO A O 1
ATOM 3424 N N . GLU A 1 463 ? -39.068 -27.540 71.295 1.00 70.56 463 GLU A N 1
ATOM 3425 C CA . GLU A 1 463 ? -39.655 -28.741 71.899 1.00 70.56 463 GLU A CA 1
ATOM 3426 C C . GLU A 1 463 ? -38.568 -29.808 72.125 1.00 70.56 463 GLU A C 1
ATOM 3428 O O . GLU A 1 463 ? -37.470 -29.712 71.575 1.00 70.56 463 GLU A O 1
ATOM 3433 N N . ALA A 1 464 ? -38.856 -30.832 72.932 1.00 79.19 464 ALA A N 1
ATOM 3434 C CA . ALA A 1 464 ? -37.902 -31.911 73.177 1.00 79.19 464 ALA A CA 1
ATOM 3435 C C . ALA A 1 464 ? -37.719 -32.795 71.930 1.00 79.19 464 ALA A C 1
ATOM 3437 O O . ALA A 1 464 ? -38.686 -33.381 71.442 1.00 79.19 464 ALA A O 1
ATOM 3438 N N . ALA A 1 465 ? -36.480 -32.956 71.464 1.00 80.25 465 ALA A N 1
ATOM 3439 C CA . ALA A 1 465 ? -36.151 -33.705 70.249 1.00 80.25 465 ALA A CA 1
ATOM 3440 C C . ALA A 1 465 ? -34.875 -34.535 70.432 1.00 80.25 465 ALA A C 1
ATOM 3442 O O . ALA A 1 465 ? -34.028 -34.216 71.272 1.00 80.25 465 ALA A O 1
ATOM 3443 N N . HIS A 1 466 ? -34.728 -35.607 69.652 1.00 88.62 466 HIS A N 1
ATOM 3444 C CA . HIS A 1 466 ? -33.420 -36.217 69.448 1.00 88.62 466 HIS A CA 1
ATOM 3445 C C . HIS A 1 466 ? -32.548 -35.248 68.656 1.00 88.62 466 HIS A C 1
ATOM 3447 O O . HIS A 1 466 ? -33.017 -34.658 67.684 1.00 88.62 466 HIS A O 1
ATOM 3453 N N . VAL A 1 467 ? -31.303 -35.055 69.077 1.00 86.88 467 VAL A N 1
ATOM 3454 C CA . VAL A 1 467 ? -30.383 -34.090 68.482 1.00 86.88 467 VAL A CA 1
ATOM 3455 C C . VAL A 1 467 ? -29.088 -34.782 68.122 1.00 86.88 467 VAL A C 1
ATOM 3457 O O . VAL A 1 467 ? -28.453 -35.394 68.976 1.00 86.88 467 VAL A O 1
ATOM 3460 N N . LYS A 1 468 ? -28.669 -34.611 66.870 1.00 89.88 468 LYS A N 1
ATOM 3461 C CA . LYS A 1 468 ? -27.387 -35.078 66.363 1.00 89.88 468 LYS A CA 1
ATOM 3462 C C . LYS A 1 468 ? -26.583 -33.922 65.778 1.00 89.88 468 LYS A C 1
ATOM 3464 O O . LYS A 1 468 ? -26.989 -33.342 64.775 1.00 89.88 468 LYS A O 1
ATOM 3469 N N . LEU A 1 469 ? -25.461 -33.577 66.401 1.00 87.56 469 LEU A N 1
ATOM 3470 C CA . LEU A 1 469 ? -24.548 -32.519 65.966 1.00 87.56 469 LEU A CA 1
ATOM 3471 C C . LEU A 1 469 ? -23.251 -33.146 65.448 1.00 87.56 469 LEU A C 1
ATOM 3473 O O . LEU A 1 469 ? -22.546 -33.825 66.188 1.00 87.56 469 LEU A O 1
ATOM 3477 N N . GLU A 1 470 ? -22.934 -32.922 64.177 1.00 86.44 470 GLU A N 1
ATOM 3478 C CA . GLU A 1 470 ? -21.817 -33.562 63.468 1.00 86.44 470 GLU A CA 1
ATOM 3479 C C . GLU A 1 470 ? -20.959 -32.524 62.736 1.00 86.44 470 GLU A C 1
ATOM 3481 O O . GLU A 1 470 ? -21.493 -31.547 62.223 1.00 86.44 470 GLU A O 1
ATOM 3486 N N . VAL A 1 471 ? -19.650 -32.748 62.628 1.00 83.56 471 VAL A N 1
ATOM 3487 C CA . VAL A 1 471 ? -18.703 -31.888 61.896 1.00 83.56 471 VAL A CA 1
ATOM 3488 C C . VAL A 1 471 ? -18.300 -32.553 60.579 1.00 83.56 471 VAL A C 1
ATOM 3490 O O . VAL A 1 471 ? -18.095 -33.764 60.530 1.00 83.56 471 VAL A O 1
ATOM 3493 N N . TYR A 1 472 ? -18.173 -31.762 59.518 1.00 78.75 472 TYR A N 1
ATOM 3494 C CA . TYR A 1 472 ? -17.891 -32.157 58.141 1.00 78.75 472 TYR A CA 1
ATOM 3495 C C . TYR A 1 472 ? -16.748 -31.331 57.557 1.00 78.75 472 TYR A C 1
ATOM 3497 O O . TYR A 1 472 ? -16.627 -30.151 57.873 1.00 78.75 472 TYR A O 1
ATOM 3505 N N . ASN A 1 473 ? -15.937 -31.917 56.679 1.00 78.75 473 ASN A N 1
ATOM 3506 C CA . ASN A 1 473 ? -14.972 -31.167 55.868 1.00 78.75 473 ASN A CA 1
ATOM 3507 C C . ASN A 1 473 ? -15.626 -30.616 54.579 1.00 78.75 473 ASN A C 1
ATOM 3509 O O . ASN A 1 473 ? -16.786 -30.913 54.286 1.00 78.75 473 ASN A O 1
ATOM 3513 N N . LEU A 1 474 ? -14.875 -29.841 53.785 1.00 74.81 474 LEU A N 1
ATOM 3514 C CA . LEU A 1 474 ? -15.314 -29.328 52.472 1.00 74.81 474 LEU A CA 1
ATOM 3515 C C . LEU A 1 474 ? -15.748 -30.412 51.476 1.00 74.81 474 LEU A C 1
ATOM 3517 O O . LEU A 1 474 ? -16.564 -30.139 50.604 1.00 74.81 474 LEU A O 1
ATOM 3521 N N . LEU A 1 475 ? -15.242 -31.637 51.621 1.00 75.25 475 LEU A N 1
ATOM 3522 C CA . LEU A 1 475 ? -15.608 -32.778 50.778 1.00 75.25 475 LEU A CA 1
ATOM 3523 C C . LEU A 1 475 ? -16.895 -33.477 51.254 1.00 75.25 475 LEU A C 1
ATOM 3525 O O . LEU A 1 475 ? -17.257 -34.530 50.733 1.00 75.25 475 LEU A O 1
ATOM 3529 N N . GLY A 1 476 ? -17.575 -32.940 52.273 1.00 74.81 476 GLY A N 1
ATOM 3530 C CA . GLY A 1 476 ? -18.798 -33.521 52.829 1.00 74.81 476 GLY A CA 1
ATOM 3531 C C . GLY A 1 476 ? -18.570 -34.802 53.639 1.00 74.81 476 GLY A C 1
ATOM 3532 O O . GLY A 1 476 ? -19.529 -35.501 53.973 1.00 74.81 476 GLY A O 1
ATOM 3533 N N . GLN A 1 477 ? -17.323 -35.118 53.998 1.00 80.00 477 GLN A N 1
ATOM 3534 C CA . GLN A 1 477 ? -16.991 -36.268 54.836 1.00 80.00 477 GLN A CA 1
ATOM 3535 C C . GLN A 1 477 ? -17.151 -35.898 56.308 1.00 80.00 477 GLN A C 1
ATOM 3537 O O . GLN A 1 477 ? -16.699 -34.835 56.739 1.00 80.00 477 GLN A O 1
ATOM 3542 N N . ARG A 1 478 ? -17.791 -36.776 57.089 1.00 85.31 478 ARG A N 1
ATOM 3543 C CA . ARG A 1 478 ? -17.962 -36.564 58.530 1.00 85.31 478 ARG A CA 1
ATOM 3544 C C . ARG A 1 478 ? -16.628 -36.750 59.240 1.00 85.31 478 ARG A C 1
ATOM 3546 O O . ARG A 1 478 ? -16.020 -37.810 59.137 1.00 85.31 478 ARG A O 1
ATOM 3553 N N . VAL A 1 479 ? -16.244 -35.741 60.003 1.00 82.56 479 VAL A N 1
ATOM 3554 C CA . VAL A 1 479 ? -14.996 -35.675 60.759 1.00 82.56 479 VAL A CA 1
ATOM 3555 C C . VAL A 1 479 ? -15.235 -36.031 62.225 1.00 82.56 479 VAL A C 1
ATOM 3557 O O . VAL A 1 479 ? -14.471 -36.800 62.795 1.00 82.56 479 VAL A O 1
ATOM 3560 N N . GLU A 1 480 ? -16.328 -35.545 62.821 1.00 84.00 480 GLU A N 1
ATOM 3561 C CA . GLU A 1 480 ? -16.612 -35.744 64.248 1.00 84.00 480 GLU A CA 1
ATOM 3562 C C . GLU A 1 480 ? -18.123 -35.744 64.542 1.00 84.00 480 GLU A C 1
ATOM 3564 O O . GLU A 1 480 ? -18.921 -35.224 63.760 1.00 84.00 480 GLU A O 1
ATOM 3569 N N . THR A 1 481 ? -18.538 -36.350 65.658 1.00 87.62 481 THR A N 1
ATOM 3570 C CA . THR A 1 481 ? -19.900 -36.241 66.214 1.00 87.62 481 THR A CA 1
ATOM 3571 C C . THR A 1 481 ? -19.800 -35.657 67.617 1.00 87.62 481 THR A C 1
ATOM 3573 O O . THR A 1 481 ? -19.180 -36.262 68.482 1.00 87.62 481 THR A O 1
ATOM 3576 N N . LEU A 1 482 ? -20.400 -34.487 67.823 1.00 84.12 482 LEU A N 1
ATOM 3577 C CA . LEU A 1 482 ? -20.308 -33.711 69.063 1.00 84.12 482 LEU A CA 1
ATOM 3578 C C . LEU A 1 482 ? -21.474 -33.977 70.017 1.00 84.12 482 LEU A C 1
ATOM 3580 O O . LEU A 1 482 ? -21.343 -33.808 71.224 1.00 84.12 482 LEU A O 1
ATOM 3584 N N . LEU A 1 483 ? -22.627 -34.379 69.481 1.00 87.44 483 LEU A N 1
ATOM 3585 C CA . LEU A 1 483 ? -23.815 -34.711 70.262 1.00 87.44 483 LEU A CA 1
ATOM 3586 C C . LEU A 1 483 ? -24.663 -35.728 69.496 1.00 87.44 483 LEU A C 1
ATOM 3588 O O . LEU A 1 483 ? -24.819 -35.580 68.286 1.00 87.44 483 LEU A O 1
ATOM 3592 N N . ASP A 1 484 ? -25.215 -36.726 70.185 1.00 92.12 484 ASP A N 1
ATOM 3593 C CA . ASP A 1 484 ? -26.193 -37.671 69.627 1.00 92.12 484 ASP A CA 1
ATOM 3594 C C . ASP A 1 484 ? -27.100 -38.200 70.750 1.00 92.12 484 ASP A C 1
ATOM 3596 O O . ASP A 1 484 ? -26.916 -39.302 71.261 1.00 92.12 484 ASP A O 1
ATOM 3600 N N . GLU A 1 485 ? -28.020 -37.357 71.223 1.00 90.31 485 GLU A N 1
ATOM 3601 C CA . GLU A 1 485 ? -28.914 -37.694 72.336 1.00 90.31 485 GLU A CA 1
ATOM 3602 C C . GLU A 1 485 ? -30.208 -36.872 72.326 1.00 90.31 485 GLU A C 1
ATOM 3604 O O . GLU A 1 485 ? -30.357 -35.892 71.594 1.00 90.31 485 GLU A O 1
ATOM 3609 N N . ARG A 1 486 ? -31.170 -37.249 73.177 1.00 89.38 486 ARG A N 1
ATOM 3610 C CA . ARG A 1 486 ? -32.434 -36.521 73.333 1.00 89.38 486 ARG A CA 1
ATOM 3611 C C . ARG A 1 486 ? -32.282 -35.348 74.300 1.00 89.38 486 ARG A C 1
ATOM 3613 O O . ARG A 1 486 ? -31.910 -35.543 75.454 1.00 89.38 486 ARG A O 1
ATOM 3620 N N . LYS A 1 487 ? -32.632 -34.142 73.849 1.00 84.19 487 LYS A N 1
ATOM 3621 C CA . LYS A 1 487 ? -32.550 -32.902 74.634 1.00 84.19 487 LYS A CA 1
ATOM 3622 C C . LYS A 1 487 ? -33.944 -32.305 74.885 1.00 84.19 487 LYS A C 1
ATOM 3624 O O . LYS A 1 487 ? -34.802 -32.386 74.003 1.00 84.19 487 LYS A O 1
ATOM 3629 N N . PRO A 1 488 ? -34.201 -31.718 76.070 1.00 79.00 488 PRO A N 1
ATOM 3630 C CA . PRO A 1 488 ? -35.452 -31.011 76.351 1.00 79.00 488 PRO A CA 1
ATOM 3631 C C . PRO A 1 488 ? -35.550 -29.692 75.570 1.00 79.00 488 PRO A C 1
ATOM 3633 O O . PRO A 1 488 ? -34.551 -29.191 75.057 1.00 79.00 488 PRO A O 1
ATOM 3636 N N . ALA A 1 489 ? -36.748 -29.102 75.522 1.00 76.06 489 ALA A N 1
ATOM 3637 C CA . ALA A 1 489 ? -36.928 -27.743 75.012 1.00 76.06 489 ALA A CA 1
ATOM 3638 C C . ALA A 1 489 ? -36.064 -26.749 75.811 1.00 76.06 489 ALA A C 1
ATOM 364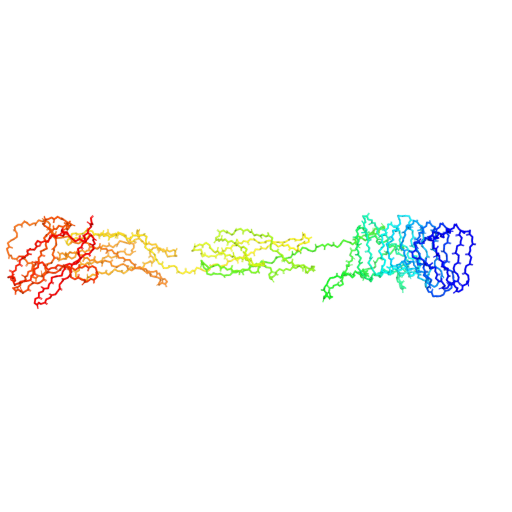0 O O . ALA A 1 489 ? -35.927 -26.884 77.028 1.00 76.06 489 ALA A O 1
ATOM 3641 N N . GLY A 1 490 ? -35.490 -25.759 75.134 1.00 65.38 490 GLY A N 1
ATOM 3642 C CA . GLY A 1 490 ? -34.606 -24.760 75.724 1.00 65.38 490 GLY A CA 1
ATOM 3643 C C . GLY A 1 490 ? -33.304 -24.580 74.951 1.00 65.38 490 GLY A C 1
ATOM 3644 O O . GLY A 1 490 ? -33.126 -25.094 73.847 1.00 65.38 490 GLY A O 1
ATOM 3645 N N . PHE A 1 491 ? -32.402 -23.804 75.538 1.00 66.62 491 PHE A N 1
ATOM 3646 C CA . PHE A 1 491 ? -31.095 -23.499 74.973 1.00 66.62 491 PHE A CA 1
ATOM 3647 C C . PHE A 1 491 ? -30.052 -24.514 75.439 1.00 66.62 491 PHE A C 1
ATOM 3649 O O . PHE A 1 491 ? -30.002 -24.859 76.619 1.00 66.62 491 PHE A O 1
ATOM 3656 N N . HIS A 1 492 ? -29.216 -24.966 74.509 1.00 72.81 492 HIS A N 1
ATOM 3657 C CA . HIS A 1 492 ? -28.160 -25.942 74.747 1.00 72.81 492 HIS A CA 1
ATOM 3658 C C . HIS A 1 492 ? -26.842 -25.420 74.197 1.00 72.81 492 HIS A C 1
ATOM 3660 O O . HIS A 1 492 ? -26.809 -24.810 73.129 1.00 72.81 492 HIS A O 1
ATOM 3666 N N . GLU A 1 493 ? -25.758 -25.712 74.906 1.00 75.62 493 GLU A N 1
ATOM 3667 C CA . GLU A 1 493 ? -24.396 -25.449 74.451 1.00 75.62 493 GLU A CA 1
ATOM 3668 C C . GLU A 1 493 ? -23.615 -26.757 74.410 1.00 75.62 493 GLU A C 1
ATOM 3670 O O . GLU A 1 493 ? -23.752 -27.607 75.293 1.00 75.62 493 GLU A O 1
ATOM 3675 N N . VAL A 1 494 ? -22.803 -26.911 73.370 1.00 77.00 494 VAL A N 1
ATOM 3676 C CA . VAL A 1 494 ? -21.876 -28.027 73.205 1.00 77.00 494 VAL A CA 1
ATOM 3677 C C . VAL A 1 494 ? -20.490 -27.446 72.992 1.00 77.00 494 VAL A C 1
ATOM 3679 O O . VAL A 1 494 ? -20.282 -26.630 72.090 1.00 77.00 494 VAL A O 1
ATOM 3682 N N . ASP A 1 495 ? -19.549 -27.856 73.838 1.00 75.81 495 ASP A N 1
ATOM 3683 C CA . ASP A 1 495 ? -18.150 -27.481 73.688 1.00 75.81 495 ASP A CA 1
ATOM 3684 C C . ASP A 1 495 ? -17.547 -28.224 72.486 1.00 75.81 495 ASP A C 1
ATOM 3686 O O . ASP A 1 495 ? -17.686 -29.438 72.336 1.00 75.81 495 ASP A O 1
ATOM 3690 N N . PHE A 1 496 ? -16.855 -27.479 71.633 1.00 74.69 496 PHE A N 1
ATOM 3691 C CA . PHE A 1 496 ? -16.084 -27.981 70.509 1.00 74.69 496 PHE A CA 1
ATOM 3692 C C . PHE A 1 496 ? -14.611 -27.633 70.712 1.00 74.69 496 PHE A C 1
ATOM 3694 O O . PHE A 1 496 ? -14.253 -26.501 71.050 1.00 74.69 496 PHE A O 1
ATOM 3701 N N . ASN A 1 497 ? -13.743 -28.615 70.492 1.00 70.69 497 ASN A N 1
ATO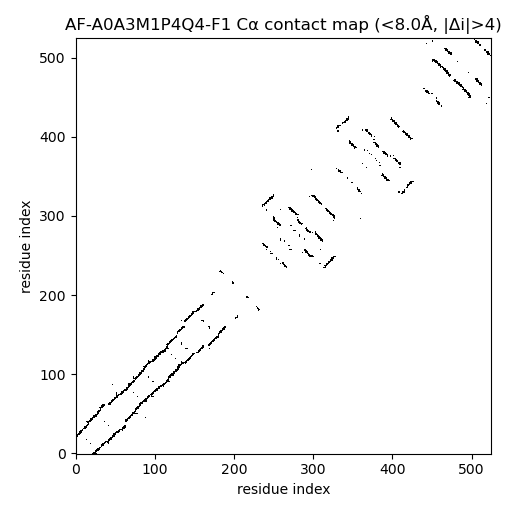M 3702 C CA . ASN A 1 497 ? -12.304 -28.442 70.582 1.00 70.69 497 ASN A CA 1
ATOM 3703 C C . ASN A 1 497 ? -11.660 -28.893 69.275 1.00 70.69 497 ASN A C 1
ATOM 3705 O O . ASN A 1 497 ? -11.528 -30.084 69.025 1.00 70.69 497 ASN A O 1
ATOM 3709 N N . ALA A 1 498 ? -11.207 -27.938 68.466 1.00 66.62 498 ALA A N 1
ATOM 3710 C CA . ALA A 1 498 ? -10.597 -28.243 67.178 1.00 66.62 498 ALA A CA 1
ATOM 3711 C C . ALA A 1 498 ? -9.145 -28.748 67.261 1.00 66.62 498 ALA A C 1
ATOM 3713 O O . ALA A 1 498 ? -8.504 -28.941 66.224 1.00 66.62 498 ALA A O 1
ATOM 3714 N N . ARG A 1 499 ? -8.586 -28.941 68.470 1.00 61.53 499 ARG A N 1
ATOM 3715 C CA . ARG A 1 499 ? -7.218 -29.453 68.645 1.00 61.53 499 ARG A CA 1
ATOM 3716 C C . ARG A 1 499 ? -7.083 -30.833 67.998 1.00 61.53 499 ARG A C 1
ATOM 3718 O O . ARG A 1 499 ? -7.562 -31.823 68.537 1.00 61.53 499 ARG A O 1
ATOM 3725 N N . GLY A 1 500 ? -6.374 -30.883 66.871 1.00 65.81 500 GLY A N 1
ATOM 3726 C CA . GLY A 1 500 ? -6.110 -32.106 66.105 1.00 65.81 500 GLY A CA 1
ATOM 3727 C C . GLY A 1 500 ? -6.687 -32.102 64.689 1.00 65.81 500 GLY A C 1
ATOM 3728 O O . GLY A 1 500 ? -6.312 -32.960 63.893 1.00 65.81 500 GLY A O 1
ATOM 3729 N N . LEU A 1 501 ? -7.539 -31.130 64.341 1.00 70.44 501 LEU A N 1
ATOM 3730 C CA . LEU A 1 501 ? -8.023 -30.966 62.972 1.00 70.44 50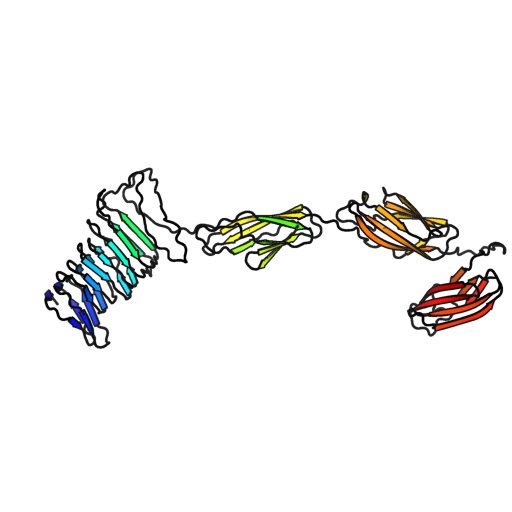1 LEU A CA 1
ATOM 3731 C C . LEU A 1 501 ? -7.014 -30.182 62.113 1.00 70.44 501 LEU A C 1
ATOM 3733 O O . LEU A 1 501 ? -6.454 -29.187 62.579 1.00 70.44 501 LEU A O 1
ATOM 3737 N N . PRO A 1 502 ? -6.779 -30.586 60.850 1.00 67.62 502 PRO A N 1
ATOM 3738 C CA . PRO A 1 502 ? -6.038 -29.770 59.892 1.00 67.62 502 PRO A CA 1
ATOM 3739 C C . PRO A 1 502 ? -6.696 -28.397 59.706 1.00 67.62 502 PRO A C 1
ATOM 3741 O O . PRO A 1 502 ? -7.923 -28.316 59.651 1.00 67.62 502 PRO A O 1
ATOM 3744 N N . GLY A 1 503 ? -5.899 -27.337 59.541 1.00 67.12 503 GLY A N 1
ATOM 3745 C CA . GLY A 1 503 ? -6.421 -26.028 59.129 1.00 67.12 503 GLY A CA 1
ATOM 3746 C C . GLY A 1 503 ? -7.189 -26.137 57.807 1.00 67.12 503 GLY A C 1
ATOM 3747 O O . GLY A 1 503 ? -6.749 -26.838 56.895 1.00 67.12 503 GLY A O 1
ATOM 3748 N N . GLY A 1 504 ? -8.351 -25.495 57.722 1.00 67.62 504 GLY A N 1
ATOM 3749 C CA . GLY A 1 504 ? -9.265 -25.612 56.589 1.00 67.62 504 GLY A CA 1
ATOM 3750 C C . GLY A 1 504 ? -10.689 -25.161 56.914 1.00 67.62 504 GLY A C 1
ATOM 3751 O O . GLY A 1 504 ? -10.992 -24.706 58.014 1.00 67.62 504 GLY A O 1
ATOM 3752 N N . VAL A 1 505 ? -11.596 -25.284 55.948 1.00 66.38 505 VAL A N 1
ATOM 3753 C CA . VAL A 1 505 ? -13.018 -24.982 56.161 1.00 66.38 505 VAL A CA 1
ATOM 3754 C C . VAL A 1 505 ? -13.760 -26.260 56.538 1.00 66.38 505 VAL A C 1
ATOM 3756 O O . VAL A 1 505 ? -13.613 -27.303 55.898 1.00 66.38 505 VAL A O 1
ATOM 3759 N N . TYR A 1 506 ? -14.586 -26.157 57.570 1.00 73.25 506 TYR A N 1
ATOM 3760 C CA . TYR A 1 506 ? -15.436 -27.225 58.066 1.00 73.25 506 TYR A CA 1
ATOM 3761 C C . TYR A 1 506 ? -16.873 -26.727 58.192 1.00 73.25 506 TYR A C 1
ATOM 3763 O O . TYR A 1 506 ? -17.155 -25.531 58.179 1.00 73.25 506 TYR A O 1
ATOM 3771 N N . PHE A 1 507 ? -17.805 -27.654 58.331 1.00 74.88 507 PHE A N 1
ATOM 3772 C CA . PHE A 1 507 ? -19.209 -27.359 58.564 1.00 74.88 507 PHE A CA 1
ATOM 3773 C C . PHE A 1 507 ? -19.678 -28.167 59.752 1.00 74.88 507 PHE A C 1
ATOM 3775 O O . PHE A 1 507 ? -19.364 -29.348 59.841 1.00 74.88 507 PHE A O 1
ATOM 3782 N N . TYR A 1 508 ? -20.465 -27.577 60.640 1.00 81.75 508 TYR A N 1
ATOM 3783 C CA . TYR A 1 508 ? -21.219 -28.365 61.605 1.00 81.75 508 TYR A CA 1
ATOM 3784 C C . TYR A 1 508 ? -22.676 -28.449 61.172 1.00 81.75 508 TYR A C 1
ATOM 3786 O O . TYR A 1 508 ? -23.274 -27.490 60.677 1.00 81.75 508 TYR A O 1
ATOM 3794 N N . ARG A 1 509 ? -23.236 -29.643 61.324 1.00 81.19 509 ARG A N 1
ATOM 3795 C CA . ARG A 1 509 ? -24.586 -30.010 60.938 1.00 81.19 509 ARG A CA 1
ATOM 3796 C C . ARG A 1 509 ? -25.347 -30.459 62.170 1.00 81.19 509 ARG A C 1
ATOM 3798 O O . ARG A 1 509 ? -25.011 -31.479 62.763 1.00 81.19 509 ARG A O 1
ATOM 3805 N N . LEU A 1 510 ? -26.393 -29.718 62.506 1.00 80.44 510 LEU A N 1
ATOM 3806 C CA . LEU A 1 510 ? -27.357 -30.080 63.532 1.00 80.44 510 LEU A CA 1
ATOM 3807 C C . LEU A 1 510 ? -28.550 -30.768 62.868 1.00 80.44 510 LEU A C 1
ATOM 3809 O O . LEU A 1 510 ? -29.202 -30.190 61.998 1.00 80.44 510 LEU A O 1
ATOM 3813 N N . ARG A 1 511 ? -28.852 -31.990 63.286 1.00 79.94 511 ARG A N 1
ATOM 3814 C CA . ARG A 1 511 ? -30.045 -32.742 62.904 1.00 79.94 511 ARG A CA 1
ATOM 3815 C C . ARG A 1 511 ? -30.927 -32.943 64.114 1.00 79.94 511 ARG A C 1
ATOM 3817 O O . ARG A 1 511 ? -30.432 -33.206 65.206 1.00 79.94 511 ARG A O 1
ATOM 3824 N N . THR A 1 512 ? -32.224 -32.882 63.890 1.00 79.81 512 THR A N 1
ATOM 3825 C CA . THR A 1 512 ? -33.221 -33.329 64.850 1.00 79.81 512 THR A CA 1
ATOM 3826 C C . THR A 1 512 ? -34.225 -34.251 64.179 1.00 79.81 512 THR A C 1
ATOM 3828 O O . THR A 1 512 ? -34.167 -34.457 62.966 1.00 79.81 512 THR A O 1
ATOM 3831 N N . ASP A 1 513 ? -35.185 -34.751 64.952 1.00 74.44 513 ASP A N 1
ATOM 3832 C CA . ASP A 1 513 ? -36.313 -35.535 64.439 1.00 74.44 513 ASP A CA 1
ATOM 3833 C C . ASP A 1 513 ? -37.117 -34.814 63.336 1.00 74.44 513 ASP A C 1
ATOM 3835 O O . ASP A 1 513 ? -37.823 -35.469 62.572 1.00 74.44 513 ASP A O 1
ATOM 3839 N N . ARG A 1 514 ? -37.040 -33.475 63.242 1.00 58.97 514 ARG A N 1
ATOM 3840 C CA . ARG A 1 514 ? -37.868 -32.676 62.319 1.00 58.97 514 ARG A CA 1
ATOM 3841 C C . ARG A 1 514 ? -37.099 -31.863 61.280 1.00 58.97 514 ARG A C 1
ATOM 3843 O O . ARG A 1 514 ? -37.710 -31.433 60.307 1.00 58.97 514 ARG A O 1
ATOM 3850 N N . PHE A 1 515 ? -35.801 -31.610 61.450 1.00 59.47 515 PHE A N 1
ATOM 3851 C CA . PHE A 1 515 ? -35.057 -30.750 60.519 1.00 59.47 515 PHE A CA 1
ATOM 3852 C C . PHE A 1 515 ? -33.544 -30.980 60.565 1.00 59.47 515 PHE A C 1
ATOM 3854 O O . PHE A 1 515 ? -32.994 -31.570 61.492 1.00 59.47 515 PHE A O 1
ATOM 3861 N N . THR A 1 516 ? -32.858 -30.465 59.545 1.00 62.97 516 THR A N 1
ATOM 3862 C CA . THR A 1 516 ? -31.395 -30.410 59.461 1.00 62.97 516 THR A CA 1
ATOM 3863 C C . THR A 1 516 ? -30.962 -28.973 59.179 1.00 62.97 516 THR A C 1
ATOM 3865 O O . THR A 1 516 ? -31.519 -28.332 58.294 1.00 62.97 516 THR A O 1
ATOM 3868 N N . ARG A 1 517 ? -29.956 -28.469 59.898 1.00 67.44 517 ARG A N 1
ATOM 3869 C CA . ARG A 1 517 ? -29.275 -27.199 59.610 1.00 67.44 517 ARG A CA 1
ATOM 3870 C C . ARG A 1 517 ? -27.773 -27.405 59.515 1.00 67.44 517 ARG A C 1
ATOM 3872 O O . ARG A 1 517 ? -27.215 -28.216 60.247 1.00 67.44 517 ARG A O 1
ATOM 3879 N N . VAL A 1 518 ? -27.130 -26.650 58.631 1.00 60.62 518 VAL A N 1
ATOM 3880 C CA . VAL A 1 518 ? -25.680 -26.673 58.401 1.00 60.62 518 VAL A CA 1
ATOM 3881 C C . VAL A 1 518 ? -25.146 -25.255 58.559 1.00 60.62 518 VAL A C 1
ATOM 3883 O O . VAL A 1 518 ? -25.792 -24.310 58.114 1.00 60.62 518 VAL A O 1
ATOM 3886 N N . LYS A 1 519 ? -23.982 -25.097 59.190 1.00 66.25 519 LYS A N 1
ATOM 3887 C CA . LYS A 1 519 ? -23.307 -23.806 59.336 1.00 66.25 519 LYS A CA 1
ATOM 3888 C C . LYS A 1 519 ? -21.809 -23.950 59.075 1.00 66.25 519 LYS A C 1
ATOM 3890 O O . LYS A 1 519 ? -21.200 -24.940 59.479 1.00 66.25 519 LYS A O 1
ATOM 3895 N N . LYS A 1 520 ? -21.240 -22.974 58.362 1.00 56.84 520 LYS A N 1
ATOM 3896 C CA . LYS A 1 520 ? -19.816 -22.915 58.002 1.00 56.84 520 LYS A CA 1
ATOM 3897 C C . LYS A 1 520 ? -18.981 -22.492 59.212 1.00 56.84 520 LYS A C 1
ATOM 3899 O O . LYS A 1 520 ? -19.357 -21.577 59.939 1.00 56.84 520 LYS A O 1
ATOM 3904 N N . MET A 1 521 ? -17.844 -23.150 59.389 1.00 65.06 521 MET A N 1
ATOM 3905 C CA . MET A 1 521 ? -16.816 -22.870 60.385 1.00 65.06 521 MET A CA 1
ATOM 3906 C C . MET A 1 521 ? -15.461 -22.813 59.676 1.00 65.06 521 MET A C 1
ATOM 3908 O O . MET A 1 521 ? -15.074 -23.757 58.991 1.00 65.06 521 MET A O 1
ATOM 3912 N N . ILE A 1 522 ? -14.730 -21.712 59.817 1.00 56.88 522 ILE A N 1
ATOM 3913 C CA . ILE A 1 522 ? -13.424 -21.542 59.168 1.00 56.88 522 ILE A CA 1
ATOM 3914 C C . ILE A 1 522 ? -12.332 -21.725 60.218 1.00 56.88 522 ILE A C 1
ATOM 3916 O O . ILE A 1 522 ? -12.256 -20.945 61.160 1.00 56.88 522 ILE A O 1
ATOM 3920 N N . LEU A 1 523 ? -11.494 -22.750 60.056 1.00 60.38 523 LEU A N 1
ATOM 3921 C CA . LEU A 1 523 ? -10.334 -23.018 60.902 1.00 60.38 523 LEU A CA 1
ATOM 3922 C C . LEU A 1 523 ? -9.065 -22.496 60.211 1.00 60.38 523 LEU A C 1
ATOM 3924 O O . LEU A 1 523 ? -8.521 -23.140 59.317 1.00 60.38 523 LEU A O 1
ATOM 3928 N N . VAL A 1 524 ? -8.596 -21.323 60.633 1.00 51.78 524 VAL A N 1
ATOM 3929 C CA . VAL A 1 524 ? -7.320 -20.715 60.216 1.00 51.78 524 VAL A CA 1
ATOM 3930 C C . VAL A 1 524 ? -6.151 -21.314 61.004 1.00 51.78 524 VAL A C 1
ATOM 3932 O O . VAL A 1 524 ? -6.090 -21.149 62.212 1.00 51.78 524 VAL A O 1
ATOM 3935 N N . LYS A 1 525 ? -5.250 -22.024 60.325 1.00 51.34 525 LYS A N 1
ATOM 3936 C CA . LYS A 1 525 ? -4.177 -22.817 60.945 1.00 51.34 525 LYS A CA 1
ATOM 3937 C C . LYS A 1 525 ? -3.254 -22.037 61.884 1.00 51.34 525 LYS A C 1
ATOM 3939 O O . LYS A 1 525 ? -2.882 -20.902 61.515 1.00 51.34 525 LYS A O 1
#

pLDDT: mean 73.93, std 22.08, range [25.94, 98.81]